Protein AF-A0A0C3HLM2-F1 (afdb_monomer_lite)

Foldseek 3Di:
DVVVVLVVLLVLLLVLLVVLQVVLLVLVVQQLCCLVVVDWDDDPQKIKHQVLLDEDDDAWDDDDDAFDALQFAQPDPLLVVVCVVVVNDDSCRRLLLVLQLFLLCCQLPVCPVSVLSSLLSSLLLCLQFVQPPDPPVVVVNVVSLVVQLPDDPVDPVVNSLSVSLSSSSVSLSVSLSSSNVSVVVCVVDDFAFMEMAGPDQLSQLSNLCSNVVVSSLCSQAPVDQLLSLLLRVLCLLVLLLQVAQCRLRVPHNRHLCHLLVSNNYLLFSVLLLQLSLQLLVQCLPPPLNGSSSSSSLSVNLSCLLRSRSQLQVLLNTDQAFQQLFKDWDHDPDRRHNLSNHSNVPIDMDTGDVLLVVLVVLLVVLVVVVPPLQVLVSPQALVQLSCRNNVNHDDHHGSSSRSSSSSSLSNDSVRPVSSSSSSSSVSSCSNSNSNVSSSVSNNCCNVVSRHRPHYPPVPDDPVSD

Organism: Oidiodendron maius (strain Zn) (NCBI:txid913774)

Radius of gyration: 20.97 Å; chains: 1; bounding box: 59×52×57 Å

Structure (mmCIF, N/CA/C/O backbone):
data_AF-A0A0C3HLM2-F1
#
_entry.id   AF-A0A0C3HLM2-F1
#
loop_
_atom_site.group_PDB
_atom_site.id
_atom_site.type_symbol
_atom_site.label_atom_id
_atom_site.label_alt_id
_atom_site.label_comp_id
_atom_site.label_asym_id
_atom_site.label_entity_id
_atom_site.label_seq_id
_atom_site.pdbx_PDB_ins_code
_atom_site.Cartn_x
_atom_site.Cartn_y
_atom_site.Cartn_z
_atom_site.occupancy
_atom_site.B_iso_or_equiv
_atom_site.auth_seq_id
_atom_site.auth_comp_id
_atom_site.auth_asym_id
_atom_site.auth_atom_id
_atom_site.pdbx_PDB_model_num
ATOM 1 N N . SER A 1 1 ? -3.678 20.960 -27.956 1.00 57.47 1 SER A N 1
ATOM 2 C CA . SER A 1 1 ? -4.746 20.037 -28.398 1.00 57.47 1 SER A CA 1
ATOM 3 C C . SER A 1 1 ? -4.802 18.850 -27.444 1.00 57.47 1 SER A C 1
ATOM 5 O O . SER A 1 1 ? -3.783 18.529 -26.841 1.00 57.47 1 SER A O 1
ATOM 7 N N . ILE A 1 2 ? -5.960 18.194 -27.308 1.00 62.06 2 ILE A N 1
ATOM 8 C CA . ILE A 1 2 ? -6.150 17.013 -26.439 1.00 62.06 2 ILE A CA 1
ATOM 9 C C . ILE A 1 2 ? -5.166 15.881 -26.802 1.00 62.06 2 ILE A C 1
ATOM 11 O O . ILE A 1 2 ? -4.600 15.247 -25.917 1.00 62.06 2 ILE A O 1
ATOM 15 N N . GLY A 1 3 ? -4.858 15.702 -28.094 1.00 59.94 3 GLY A N 1
ATOM 16 C CA . GLY A 1 3 ? -3.881 14.708 -28.557 1.00 59.94 3 GLY A CA 1
ATOM 17 C C . GLY A 1 3 ? -2.444 14.930 -28.059 1.00 59.94 3 GLY A C 1
ATOM 18 O O . GLY A 1 3 ? -1.763 13.964 -27.735 1.00 59.94 3 GLY A O 1
ATOM 19 N N . LEU A 1 4 ? -1.981 16.182 -27.933 1.00 60.38 4 LEU A N 1
ATOM 20 C CA . LEU A 1 4 ? -0.640 16.470 -27.397 1.00 60.38 4 LEU A CA 1
ATOM 21 C C . LEU A 1 4 ? -0.536 16.137 -25.901 1.00 60.38 4 LEU A C 1
ATOM 23 O O . LEU A 1 4 ? 0.472 15.584 -25.472 1.00 60.38 4 LEU A O 1
ATOM 27 N N . LEU A 1 5 ? -1.587 16.425 -25.124 1.00 72.56 5 LEU A N 1
ATOM 28 C CA . LEU A 1 5 ? -1.652 16.077 -23.699 1.00 72.56 5 LEU A CA 1
ATOM 29 C C . LEU A 1 5 ? -1.677 14.559 -23.496 1.00 72.56 5 LEU A C 1
ATOM 31 O O . LEU A 1 5 ? -0.926 14.036 -22.677 1.00 72.56 5 LEU A O 1
ATOM 35 N N . ARG A 1 6 ? -2.490 13.852 -24.287 1.00 80.25 6 ARG A N 1
ATOM 36 C CA . ARG A 1 6 ? -2.552 12.387 -24.300 1.00 80.25 6 ARG A CA 1
ATOM 37 C C . ARG A 1 6 ? -1.179 11.767 -24.588 1.00 80.25 6 ARG A C 1
ATOM 39 O O . ARG A 1 6 ? -0.690 10.964 -23.798 1.00 80.25 6 ARG A O 1
ATOM 46 N N . ASN A 1 7 ? -0.514 12.209 -25.657 1.00 81.44 7 ASN A N 1
ATOM 47 C CA . ASN A 1 7 ? 0.819 11.719 -26.019 1.00 81.44 7 ASN A CA 1
ATOM 48 C C . ASN A 1 7 ? 1.858 11.987 -24.919 1.00 81.44 7 ASN A C 1
ATOM 50 O O . ASN A 1 7 ? 2.682 11.121 -24.634 1.00 81.44 7 ASN A O 1
ATOM 54 N N . ALA A 1 8 ? 1.806 13.155 -24.269 1.00 85.00 8 ALA A N 1
ATOM 55 C CA . ALA A 1 8 ? 2.695 13.479 -23.155 1.00 85.00 8 ALA A CA 1
ATOM 56 C C . ALA A 1 8 ? 2.466 12.569 -21.933 1.00 85.00 8 ALA A C 1
ATOM 58 O O . ALA A 1 8 ? 3.433 12.147 -21.299 1.00 85.00 8 ALA A O 1
ATOM 59 N N . ARG A 1 9 ? 1.209 12.216 -21.623 1.00 88.06 9 ARG A N 1
ATOM 60 C CA . ARG A 1 9 ? 0.870 11.279 -20.534 1.00 88.06 9 ARG A CA 1
ATOM 61 C C . ARG A 1 9 ? 1.368 9.863 -20.808 1.00 88.06 9 ARG A C 1
ATOM 63 O O . ARG A 1 9 ? 1.953 9.253 -19.912 1.00 88.06 9 ARG A O 1
ATOM 70 N N . VAL A 1 10 ? 1.184 9.356 -22.031 1.00 91.44 10 VAL A N 1
ATOM 71 C CA . VAL A 1 10 ? 1.739 8.051 -22.438 1.00 91.44 10 VAL A CA 1
ATOM 72 C C . VAL A 1 10 ? 3.258 8.076 -22.327 1.00 91.44 10 VAL A C 1
ATOM 74 O O . VAL A 1 10 ? 3.833 7.219 -21.661 1.00 91.44 10 VAL A O 1
ATOM 77 N N . LEU A 1 11 ? 3.906 9.089 -22.911 1.00 90.62 11 LEU A N 1
ATOM 78 C CA . LEU A 1 11 ? 5.360 9.214 -22.890 1.00 90.62 11 LEU A CA 1
ATOM 79 C C . LEU A 1 11 ? 5.903 9.260 -21.458 1.00 90.62 11 LEU A C 1
ATOM 81 O O . LEU A 1 11 ? 6.828 8.520 -21.146 1.00 90.62 11 LEU A O 1
ATOM 85 N N . SER A 1 12 ? 5.310 10.066 -20.573 1.00 90.44 12 SER A N 1
ATOM 86 C CA . SER A 1 12 ? 5.736 10.170 -19.169 1.00 90.44 12 SER A CA 1
ATOM 87 C C . SER A 1 12 ? 5.719 8.816 -18.451 1.00 90.44 12 SER A C 1
ATOM 89 O O . SER A 1 12 ? 6.675 8.486 -17.749 1.00 90.44 12 SER A O 1
ATOM 91 N N . ASN A 1 13 ? 4.678 8.010 -18.680 1.00 91.81 13 ASN A N 1
ATOM 92 C CA . ASN A 1 13 ? 4.523 6.683 -18.082 1.00 91.81 13 ASN A CA 1
ATOM 93 C C . ASN A 1 13 ? 5.458 5.627 -18.678 1.00 91.81 13 ASN A C 1
ATOM 95 O O . ASN A 1 13 ? 6.035 4.815 -17.949 1.00 91.81 13 ASN A O 1
ATOM 99 N N . VAL A 1 14 ? 5.651 5.656 -19.998 1.00 90.94 14 VAL A N 1
ATOM 100 C CA . VAL A 1 14 ? 6.643 4.807 -20.668 1.00 90.94 14 VAL A CA 1
ATOM 101 C C . VAL A 1 14 ? 8.043 5.135 -20.151 1.00 90.94 14 VAL A C 1
ATOM 103 O O . VAL A 1 14 ? 8.801 4.218 -19.846 1.00 90.94 14 VAL A O 1
ATOM 106 N N . MET A 1 15 ? 8.366 6.417 -19.960 1.00 92.19 15 MET A N 1
ATOM 107 C CA . MET A 1 15 ? 9.648 6.835 -19.390 1.00 92.19 15 MET A CA 1
ATOM 108 C C . MET A 1 15 ? 9.835 6.334 -17.956 1.00 92.19 15 MET A C 1
ATOM 110 O O . MET A 1 15 ? 10.892 5.777 -17.680 1.00 92.19 15 MET A O 1
ATOM 114 N N . CYS A 1 16 ? 8.819 6.405 -17.082 1.00 92.81 16 CYS A N 1
ATOM 115 C CA . CYS A 1 16 ? 8.900 5.789 -15.745 1.00 92.81 16 CYS A CA 1
ATOM 116 C C . CYS A 1 16 ? 9.253 4.292 -15.827 1.00 92.81 16 CYS A C 1
ATOM 118 O O . CYS A 1 16 ? 10.080 3.800 -15.065 1.00 92.81 16 CYS A O 1
ATOM 120 N N . SER A 1 17 ? 8.653 3.570 -16.780 1.00 91.00 17 SER A N 1
ATOM 121 C CA . SER A 1 17 ? 8.914 2.138 -16.981 1.00 91.00 17 SER A CA 1
ATOM 122 C C . SER A 1 17 ? 10.342 1.875 -17.478 1.00 91.00 17 SER A C 1
ATOM 124 O O . SER A 1 17 ? 11.005 0.956 -17.008 1.00 91.00 17 SER A O 1
ATOM 126 N N . VAL A 1 18 ? 10.858 2.685 -18.404 1.00 88.75 18 VAL A N 1
ATOM 127 C CA . VAL A 1 18 ? 12.248 2.562 -18.887 1.00 88.75 18 VAL A CA 1
ATOM 128 C C . VAL A 1 18 ? 13.249 2.890 -17.771 1.00 88.75 18 VAL A C 1
ATOM 130 O O . VAL A 1 18 ? 14.231 2.168 -17.578 1.00 88.75 18 VAL A O 1
ATOM 133 N N . GLU A 1 19 ? 12.980 3.948 -17.006 1.00 93.38 19 GLU A N 1
ATOM 134 C CA . GLU A 1 19 ? 13.798 4.404 -15.878 1.00 93.38 19 GLU A CA 1
ATOM 135 C C . GLU A 1 19 ? 13.829 3.381 -14.730 1.00 93.38 19 GLU A C 1
ATOM 137 O O . GLU A 1 19 ? 14.874 3.236 -14.086 1.00 93.38 19 GLU A O 1
ATOM 142 N N . LEU A 1 20 ? 12.736 2.634 -14.503 1.00 93.81 20 LEU A N 1
ATOM 143 C CA . LEU A 1 20 ? 12.649 1.572 -13.489 1.00 93.81 20 LEU A CA 1
ATOM 144 C C . LEU A 1 20 ? 13.799 0.576 -13.621 1.00 93.81 20 LEU A C 1
ATOM 146 O O . LEU A 1 20 ? 14.514 0.335 -12.650 1.00 93.81 20 LEU A O 1
ATOM 150 N N . TYR A 1 21 ? 14.003 0.016 -14.815 1.00 90.69 21 TYR A N 1
ATOM 151 C CA . TYR A 1 21 ? 15.032 -1.001 -15.036 1.00 90.69 21 TYR A CA 1
ATOM 152 C C . TYR A 1 21 ? 16.438 -0.462 -14.748 1.00 90.69 21 TYR A C 1
ATOM 154 O O . TYR A 1 21 ? 17.212 -1.084 -14.018 1.00 90.69 21 TYR A O 1
ATOM 162 N N . GLN A 1 22 ? 16.764 0.714 -15.294 1.00 92.31 22 GLN A N 1
ATOM 163 C CA . GLN A 1 22 ? 18.085 1.330 -15.136 1.00 92.31 22 GLN A CA 1
ATOM 164 C C . GLN A 1 22 ? 18.373 1.665 -13.670 1.00 92.31 22 GLN A C 1
ATOM 166 O O . GLN A 1 22 ? 19.459 1.389 -13.155 1.00 92.31 22 GLN A O 1
ATOM 171 N N . THR A 1 23 ? 17.378 2.223 -12.987 1.00 95.06 23 THR A N 1
ATOM 172 C CA . THR A 1 23 ? 17.467 2.577 -11.572 1.00 95.06 23 THR A CA 1
ATOM 173 C C . THR A 1 23 ? 17.589 1.333 -10.701 1.00 95.06 23 THR A C 1
ATOM 175 O O . THR A 1 23 ? 18.449 1.294 -9.824 1.00 95.06 23 THR A O 1
ATOM 178 N N . ALA A 1 24 ? 16.780 0.301 -10.952 1.00 94.69 24 ALA A N 1
ATOM 179 C CA . ALA A 1 24 ? 16.828 -0.947 -10.199 1.00 94.69 24 ALA A CA 1
ATOM 180 C C . ALA A 1 24 ? 18.190 -1.632 -10.350 1.00 94.69 24 ALA A C 1
ATOM 182 O O . ALA A 1 24 ? 18.791 -2.008 -9.349 1.00 94.69 24 ALA A O 1
ATOM 183 N N . ALA A 1 25 ? 18.732 -1.721 -11.570 1.00 94.00 25 ALA A N 1
ATOM 184 C CA . ALA A 1 25 ? 20.067 -2.273 -11.804 1.00 94.00 25 ALA A CA 1
ATOM 185 C C . ALA A 1 25 ? 21.136 -1.559 -10.963 1.00 94.00 25 ALA A C 1
ATOM 187 O O . ALA A 1 25 ? 21.934 -2.216 -10.290 1.00 94.00 25 ALA A O 1
ATOM 188 N N . LYS A 1 26 ? 21.093 -0.222 -10.946 1.00 95.44 26 LYS A N 1
ATOM 189 C CA . LYS A 1 26 ? 22.014 0.615 -10.174 1.00 95.44 26 LYS A CA 1
ATOM 190 C C . LYS A 1 26 ? 21.834 0.454 -8.662 1.00 95.44 26 LYS A C 1
ATOM 192 O O . LYS A 1 26 ? 22.821 0.301 -7.951 1.00 95.44 26 LYS A O 1
ATOM 197 N N . LEU A 1 27 ? 20.600 0.468 -8.158 1.00 95.69 27 LEU A N 1
ATOM 198 C CA . LEU A 1 27 ? 20.319 0.277 -6.731 1.00 95.69 27 LEU A CA 1
ATOM 199 C C . LEU A 1 27 ? 20.755 -1.104 -6.246 1.00 95.69 27 LEU A C 1
ATOM 201 O O . LEU A 1 27 ? 21.318 -1.215 -5.160 1.00 95.69 27 LEU A O 1
ATOM 205 N N . LEU A 1 28 ? 20.536 -2.144 -7.051 1.00 94.19 28 LEU A N 1
ATOM 206 C CA . LEU A 1 28 ? 20.989 -3.491 -6.727 1.00 94.19 28 LEU A CA 1
ATOM 207 C C . LEU A 1 28 ? 22.521 -3.564 -6.681 1.00 94.19 28 LEU A C 1
ATOM 209 O O . LEU A 1 28 ? 23.062 -4.124 -5.738 1.00 94.19 28 LEU A O 1
ATOM 213 N N . GLU A 1 29 ? 23.231 -2.963 -7.640 1.00 95.06 29 GLU A N 1
ATOM 214 C CA . GLU A 1 29 ? 24.702 -2.880 -7.614 1.00 95.06 29 GLU A CA 1
ATOM 215 C C . GLU A 1 29 ? 25.225 -2.127 -6.378 1.00 95.06 29 GLU A C 1
ATOM 217 O O . GLU A 1 29 ? 26.135 -2.603 -5.689 1.00 95.06 29 GLU A O 1
ATOM 222 N N . MET A 1 30 ? 24.621 -0.979 -6.059 1.00 96.00 30 MET A N 1
ATOM 223 C CA . MET A 1 30 ? 24.936 -0.196 -4.859 1.00 96.00 30 MET A CA 1
ATOM 224 C C . MET A 1 30 ? 24.722 -1.019 -3.586 1.00 96.00 30 MET A C 1
ATOM 226 O O . MET A 1 30 ? 25.616 -1.106 -2.741 1.00 96.00 30 MET A O 1
ATOM 230 N N . ARG A 1 31 ? 23.567 -1.680 -3.473 1.00 94.19 31 ARG A N 1
ATOM 231 C CA . ARG A 1 31 ? 23.217 -2.541 -2.340 1.00 94.19 31 ARG A CA 1
ATOM 232 C C . ARG A 1 31 ? 24.216 -3.680 -2.185 1.00 94.19 31 ARG A C 1
ATOM 234 O O . ARG A 1 31 ? 24.727 -3.892 -1.088 1.00 94.19 31 ARG A O 1
ATOM 241 N N . ASP A 1 32 ? 24.502 -4.400 -3.264 1.00 92.94 32 ASP A N 1
ATOM 242 C CA . ASP A 1 32 ? 25.414 -5.543 -3.244 1.00 92.94 32 ASP A CA 1
ATOM 243 C C . ASP A 1 32 ? 26.827 -5.096 -2.822 1.00 92.94 32 ASP A C 1
ATOM 245 O O . ASP A 1 32 ? 27.475 -5.753 -2.004 1.00 92.94 32 ASP A O 1
ATOM 249 N N . THR A 1 33 ? 27.267 -3.920 -3.285 1.00 94.19 33 THR A N 1
ATOM 250 C CA . THR A 1 33 ? 28.532 -3.290 -2.872 1.00 94.19 33 THR A CA 1
ATOM 251 C C . THR A 1 33 ? 28.533 -2.927 -1.388 1.00 94.19 33 THR A C 1
ATOM 253 O O . THR A 1 33 ? 29.506 -3.220 -0.685 1.00 94.19 33 THR A O 1
ATOM 256 N N . THR A 1 34 ? 27.452 -2.335 -0.874 1.00 94.81 34 THR A N 1
ATOM 257 C CA . THR A 1 34 ? 27.306 -2.045 0.561 1.00 94.81 34 THR A CA 1
ATOM 258 C C . THR A 1 34 ? 27.358 -3.326 1.389 1.00 94.81 34 THR A C 1
ATOM 260 O O . THR A 1 34 ? 28.089 -3.394 2.375 1.00 94.81 34 THR A O 1
ATOM 263 N N . MET A 1 35 ? 26.641 -4.373 0.977 1.00 89.94 35 MET A N 1
ATOM 264 C CA . MET A 1 35 ? 26.618 -5.656 1.684 1.00 89.94 35 MET A CA 1
ATOM 265 C C . MET A 1 35 ? 27.978 -6.367 1.684 1.00 89.94 35 MET A C 1
ATOM 267 O O . MET A 1 35 ? 28.321 -7.022 2.673 1.00 89.94 35 MET A O 1
ATOM 271 N N . ALA A 1 36 ? 28.733 -6.271 0.587 1.00 90.31 36 ALA A N 1
ATOM 272 C CA . ALA A 1 36 ? 30.042 -6.903 0.445 1.00 90.31 36 ALA A CA 1
ATOM 273 C C . ALA A 1 36 ? 31.144 -6.151 1.203 1.00 90.31 36 ALA A C 1
ATOM 275 O O . ALA A 1 36 ? 31.971 -6.775 1.865 1.00 90.31 36 ALA A O 1
ATOM 276 N N . SER A 1 37 ? 31.153 -4.820 1.113 1.00 92.75 37 SER A N 1
ATOM 277 C CA . SER A 1 37 ? 32.190 -3.981 1.724 1.00 92.75 37 SER A CA 1
ATOM 278 C C . SER A 1 37 ? 31.930 -3.652 3.195 1.00 92.75 37 SER A C 1
ATOM 280 O O . SER A 1 37 ? 32.869 -3.330 3.917 1.00 92.75 37 SER A O 1
ATOM 282 N N . GLY A 1 38 ? 30.669 -3.703 3.636 1.00 90.81 38 GLY A N 1
ATOM 283 C CA . GLY A 1 38 ? 30.249 -3.207 4.946 1.00 90.81 38 GLY A CA 1
ATOM 284 C C . GLY A 1 38 ? 30.180 -1.678 5.044 1.00 90.81 38 GLY A C 1
ATOM 285 O O . GLY A 1 38 ? 29.914 -1.160 6.125 1.00 90.81 38 GLY A O 1
ATOM 286 N N . ASN A 1 39 ? 30.407 -0.958 3.941 1.00 94.88 39 ASN A N 1
ATOM 287 C CA . ASN A 1 39 ? 30.391 0.500 3.898 1.00 94.88 39 ASN A CA 1
ATOM 288 C C . ASN A 1 39 ? 29.170 1.004 3.127 1.00 94.88 39 ASN A C 1
ATOM 290 O O . ASN A 1 39 ? 28.838 0.496 2.053 1.00 94.88 39 ASN A O 1
ATOM 294 N N . ASP A 1 40 ? 28.526 2.042 3.652 1.00 95.81 40 ASP A N 1
ATOM 295 C CA . ASP A 1 40 ? 27.433 2.725 2.964 1.00 95.81 40 ASP A CA 1
ATOM 296 C C . ASP A 1 40 ? 27.905 3.247 1.597 1.00 95.81 40 ASP A C 1
ATOM 298 O O . ASP A 1 40 ? 29.004 3.795 1.473 1.00 95.81 40 ASP A O 1
ATOM 302 N N . THR A 1 41 ? 27.074 3.095 0.564 1.00 96.44 41 THR A N 1
ATOM 303 C CA . THR A 1 41 ? 27.364 3.665 -0.760 1.00 96.44 41 THR A CA 1
ATOM 304 C C . THR A 1 41 ? 26.455 4.850 -1.034 1.00 96.44 41 THR A C 1
ATOM 306 O O . THR A 1 41 ? 25.314 4.903 -0.568 1.00 96.44 41 THR A O 1
ATOM 309 N N . ARG A 1 42 ? 26.961 5.824 -1.796 1.00 96.00 42 ARG A N 1
ATOM 310 C CA . ARG A 1 42 ? 26.205 7.009 -2.200 1.00 96.00 42 ARG A CA 1
ATOM 311 C C . ARG A 1 42 ? 26.535 7.395 -3.631 1.00 96.00 42 ARG A C 1
ATOM 313 O O . ARG A 1 42 ? 27.705 7.524 -3.980 1.00 96.00 42 ARG A O 1
ATOM 320 N N . ILE A 1 43 ? 25.504 7.637 -4.435 1.00 94.00 43 ILE A N 1
ATOM 321 C CA . ILE A 1 43 ? 25.642 8.185 -5.785 1.00 94.00 43 ILE A CA 1
ATOM 322 C C . ILE A 1 43 ? 24.576 9.262 -5.980 1.00 94.00 43 ILE A C 1
ATOM 324 O O . ILE A 1 43 ? 23.391 8.960 -6.111 1.00 94.00 43 ILE A O 1
ATOM 328 N N . GLY A 1 44 ? 24.997 10.528 -6.015 1.00 91.50 44 GLY A N 1
ATOM 329 C CA . GLY A 1 44 ? 24.067 11.659 -6.039 1.00 91.50 44 GLY A CA 1
ATOM 330 C C . GLY A 1 44 ? 23.142 11.646 -4.815 1.00 91.50 44 GLY A C 1
ATOM 331 O O . GLY A 1 44 ? 23.610 11.499 -3.684 1.00 91.50 44 GLY A O 1
ATOM 332 N N . GLY A 1 45 ? 21.835 11.770 -5.059 1.00 91.94 45 GLY A N 1
ATOM 333 C CA . GLY A 1 45 ? 20.781 11.685 -4.039 1.00 91.94 45 GLY A CA 1
ATOM 334 C C . GLY A 1 45 ? 20.342 10.262 -3.668 1.00 91.94 45 GLY A C 1
ATOM 335 O O . GLY A 1 45 ? 19.297 10.107 -3.049 1.00 91.94 45 GLY A O 1
ATOM 336 N N . LEU A 1 46 ? 21.082 9.220 -4.070 1.00 96.06 46 LEU A N 1
ATOM 337 C CA . LEU A 1 46 ? 20.803 7.825 -3.709 1.00 96.06 46 LEU A CA 1
ATOM 338 C C . LEU A 1 46 ? 21.835 7.309 -2.715 1.00 96.06 46 LEU A C 1
ATOM 340 O O . LEU A 1 46 ? 23.038 7.487 -2.926 1.00 96.06 46 LEU A O 1
ATOM 344 N N . ARG A 1 47 ? 21.377 6.605 -1.681 1.00 96.69 47 ARG A N 1
ATOM 345 C CA . ARG A 1 47 ? 22.223 5.950 -0.679 1.00 96.69 47 ARG A CA 1
ATOM 346 C C . ARG A 1 47 ? 21.750 4.525 -0.416 1.00 96.69 47 ARG A C 1
ATOM 348 O O . ARG A 1 47 ? 20.554 4.307 -0.262 1.00 96.69 47 ARG A O 1
ATOM 355 N N . THR A 1 48 ? 22.678 3.582 -0.279 1.00 97.38 48 THR A N 1
ATOM 356 C CA . THR A 1 48 ? 22.402 2.278 0.344 1.00 97.38 48 THR A CA 1
ATOM 357 C C . THR A 1 48 ? 23.179 2.149 1.642 1.00 97.38 48 THR A C 1
ATOM 359 O O . THR A 1 48 ? 24.343 2.547 1.716 1.00 97.38 48 THR A O 1
ATOM 362 N N . SER A 1 49 ? 22.529 1.634 2.682 1.00 96.69 49 SER A N 1
ATOM 363 C CA . SER A 1 49 ? 23.097 1.614 4.029 1.00 96.69 49 SER A CA 1
ATOM 364 C C . SER A 1 49 ? 22.742 0.336 4.773 1.00 96.69 49 SER A C 1
ATOM 366 O O . SER A 1 49 ? 21.606 -0.135 4.716 1.00 96.69 49 SER A O 1
ATOM 368 N N . ILE A 1 50 ? 23.722 -0.232 5.472 1.00 93.88 50 ILE A N 1
ATOM 369 C CA . ILE A 1 50 ? 23.497 -1.324 6.437 1.00 93.88 50 ILE A CA 1
ATOM 370 C C . ILE A 1 50 ? 23.415 -0.786 7.866 1.00 93.88 50 ILE A C 1
ATOM 372 O O . ILE A 1 50 ? 22.814 -1.416 8.729 1.00 93.88 50 ILE A O 1
ATOM 376 N N . THR A 1 51 ? 23.985 0.396 8.118 1.00 92.44 51 THR A N 1
ATOM 377 C CA . THR A 1 51 ? 23.963 1.036 9.439 1.00 92.44 51 THR A CA 1
ATOM 378 C C . THR A 1 51 ? 22.577 1.600 9.749 1.00 92.44 51 THR A C 1
ATOM 380 O O . THR A 1 51 ? 22.061 1.405 10.850 1.00 92.44 51 THR A O 1
ATOM 383 N N . ALA A 1 52 ? 21.924 2.197 8.747 1.00 94.44 52 ALA A N 1
ATOM 384 C CA . ALA A 1 52 ? 20.545 2.672 8.833 1.00 94.44 52 ALA A CA 1
ATOM 385 C C . ALA A 1 52 ? 19.509 1.533 8.875 1.00 94.44 52 ALA A C 1
ATOM 387 O O . ALA A 1 52 ? 18.373 1.762 9.272 1.00 94.44 52 ALA A O 1
ATOM 388 N N . ALA A 1 53 ? 19.880 0.298 8.510 1.00 93.38 53 ALA A N 1
ATOM 389 C CA . ALA A 1 53 ? 18.992 -0.869 8.468 1.00 93.38 53 ALA A CA 1
ATOM 390 C C . ALA A 1 53 ? 18.751 -1.495 9.861 1.00 93.38 53 ALA A C 1
ATOM 392 O O . ALA A 1 53 ? 18.789 -2.716 10.026 1.00 93.38 53 ALA A O 1
ATOM 393 N N . THR A 1 54 ? 18.529 -0.657 10.878 1.00 93.69 54 THR A N 1
ATOM 394 C CA . THR A 1 54 ? 18.434 -1.074 12.282 1.00 93.69 54 THR A CA 1
ATOM 395 C C . THR A 1 54 ? 17.118 -0.627 12.902 1.00 93.69 54 THR A C 1
ATOM 397 O O . THR A 1 54 ? 16.806 0.558 12.912 1.00 93.69 54 THR A O 1
ATOM 400 N N . PHE A 1 55 ? 16.392 -1.569 13.505 1.00 96.69 55 PHE A N 1
ATOM 401 C CA . PHE A 1 55 ? 15.192 -1.282 14.289 1.00 96.69 55 PHE A CA 1
ATOM 402 C C . PHE A 1 55 ? 15.434 -1.421 15.794 1.00 96.69 55 PHE A C 1
ATOM 404 O O . PHE A 1 55 ? 16.224 -2.270 16.221 1.00 96.69 55 PHE A O 1
ATOM 411 N N . PRO A 1 56 ? 14.707 -0.655 16.626 1.00 96.25 56 PRO A N 1
ATOM 412 C CA . PRO A 1 56 ? 14.599 -0.949 18.045 1.00 96.25 56 PRO A CA 1
ATOM 413 C C . PRO A 1 56 ? 13.940 -2.315 18.280 1.00 96.25 56 PRO A C 1
ATOM 415 O O . PRO A 1 56 ? 12.873 -2.619 17.738 1.00 96.25 56 PRO A O 1
ATOM 418 N N . LYS A 1 57 ? 14.547 -3.124 19.152 1.00 95.94 57 LYS A N 1
ATOM 419 C CA . LYS A 1 57 ? 13.949 -4.386 19.594 1.00 95.94 57 LYS A CA 1
ATOM 420 C C . LYS A 1 57 ? 12.831 -4.102 20.592 1.00 95.94 57 LYS A C 1
ATOM 422 O O . LYS A 1 57 ? 13.058 -3.436 21.601 1.00 95.94 57 LYS A O 1
ATOM 427 N N . ILE A 1 58 ? 11.647 -4.654 20.348 1.00 95.69 58 ILE A N 1
ATOM 428 C CA . ILE A 1 58 ? 10.495 -4.538 21.249 1.00 95.69 58 ILE A CA 1
ATOM 429 C C . ILE A 1 58 ? 10.009 -5.911 21.707 1.00 95.69 58 ILE A C 1
ATOM 431 O O . ILE A 1 58 ? 10.340 -6.950 21.137 1.00 95.69 58 ILE A O 1
ATOM 435 N N . HIS A 1 59 ? 9.203 -5.920 22.765 1.00 94.12 59 HIS A N 1
ATOM 436 C CA . HIS A 1 59 ? 8.565 -7.140 23.234 1.00 94.12 59 HIS A CA 1
ATOM 437 C C . HIS A 1 59 ? 7.364 -7.509 22.349 1.00 94.12 59 HIS A C 1
ATOM 439 O O . HIS A 1 59 ? 6.478 -6.683 22.129 1.00 94.12 59 HIS A O 1
ATOM 445 N N . ILE A 1 60 ? 7.313 -8.767 21.902 1.00 95.12 60 ILE A N 1
ATOM 446 C CA . ILE A 1 60 ? 6.205 -9.339 21.127 1.00 95.12 60 ILE A CA 1
ATOM 447 C C . ILE A 1 60 ? 5.635 -10.589 21.807 1.00 95.12 60 ILE A C 1
ATOM 449 O O . ILE A 1 60 ? 6.335 -11.303 22.527 1.00 95.12 60 ILE A O 1
ATOM 453 N N . LYS A 1 61 ? 4.355 -10.875 21.555 1.00 93.44 61 LYS A N 1
ATOM 454 C CA . LYS A 1 61 ? 3.647 -12.060 22.050 1.00 93.44 61 LYS A CA 1
ATOM 455 C C . LYS A 1 61 ? 3.813 -13.252 21.103 1.00 93.44 61 LYS A C 1
ATOM 457 O O . LYS A 1 61 ? 3.184 -13.312 20.043 1.00 93.44 61 LYS A O 1
ATOM 462 N N . GLY A 1 62 ? 4.573 -14.253 21.538 1.00 91.25 62 GLY A N 1
ATOM 463 C CA . GLY A 1 62 ? 4.822 -15.470 20.760 1.00 91.25 62 GLY A CA 1
ATOM 464 C C . GLY A 1 62 ? 5.672 -15.221 19.509 1.00 91.25 62 GLY A C 1
ATOM 465 O O . GLY A 1 62 ? 6.228 -14.140 19.329 1.00 91.25 62 GLY A O 1
ATOM 466 N N . ALA A 1 63 ? 5.780 -16.237 18.651 1.00 91.06 63 ALA A N 1
ATOM 467 C CA . ALA A 1 63 ? 6.544 -16.152 17.407 1.00 91.06 63 ALA A CA 1
ATOM 468 C C . ALA A 1 63 ? 5.861 -15.246 16.369 1.00 91.06 63 ALA A C 1
ATOM 470 O O . ALA A 1 63 ? 4.631 -15.140 16.346 1.00 91.06 63 ALA A O 1
ATOM 471 N N . LEU A 1 64 ? 6.651 -14.624 15.492 1.00 91.44 64 LEU A N 1
ATOM 472 C CA . LEU A 1 64 ? 6.111 -13.938 14.318 1.00 91.44 64 LEU A CA 1
ATOM 473 C C . LEU A 1 64 ? 5.492 -14.979 13.368 1.00 91.44 64 LEU A C 1
ATOM 475 O O . LEU A 1 64 ? 6.057 -16.064 13.217 1.00 91.44 64 LEU A O 1
ATOM 479 N N . PRO A 1 65 ? 4.325 -14.701 12.759 1.00 88.50 65 PRO A N 1
ATOM 480 C CA . PRO A 1 65 ? 3.790 -15.588 11.732 1.00 88.50 65 PRO A CA 1
ATOM 481 C C . PRO A 1 65 ? 4.741 -15.624 10.526 1.00 88.50 65 PRO A C 1
ATOM 483 O O . PRO A 1 65 ? 5.346 -14.601 10.228 1.00 88.50 65 PRO A O 1
ATOM 486 N N . PRO A 1 66 ? 4.868 -16.745 9.804 1.00 82.75 66 PRO A N 1
ATOM 487 C CA . PRO A 1 66 ? 5.565 -16.733 8.525 1.00 82.75 66 PRO A CA 1
ATOM 488 C C . PRO A 1 66 ? 4.768 -15.904 7.509 1.00 82.75 66 PRO A C 1
ATOM 490 O O . PRO A 1 66 ? 3.536 -15.998 7.457 1.00 82.75 66 PRO A O 1
ATOM 493 N N . LYS A 1 67 ? 5.465 -15.115 6.688 1.00 82.62 67 LYS A N 1
ATOM 494 C CA . LYS A 1 67 ? 4.878 -14.528 5.478 1.00 82.62 67 LYS A CA 1
ATOM 495 C C . LYS A 1 67 ? 4.635 -15.659 4.483 1.00 82.62 67 LYS A C 1
ATOM 497 O O . LYS A 1 67 ? 5.479 -16.537 4.332 1.00 82.62 67 LYS A O 1
ATOM 502 N N . LEU A 1 68 ? 3.461 -15.672 3.860 1.00 77.44 68 LEU A N 1
ATOM 503 C CA . LEU A 1 68 ? 3.141 -16.665 2.831 1.00 77.44 68 LEU A CA 1
ATOM 504 C C . LEU A 1 68 ? 3.474 -16.102 1.448 1.00 77.44 68 LEU A C 1
ATOM 506 O O . LEU A 1 68 ? 3.695 -14.903 1.303 1.00 77.44 68 LEU A O 1
ATOM 510 N N . SER A 1 69 ? 3.489 -16.945 0.421 1.00 72.69 69 SER A N 1
ATOM 511 C CA . SER A 1 69 ? 3.631 -16.457 -0.953 1.00 72.69 69 SER A CA 1
ATOM 512 C C . SER A 1 69 ? 2.414 -15.673 -1.418 1.00 72.69 69 SER A C 1
ATOM 514 O O . SER A 1 69 ? 1.300 -15.867 -0.927 1.00 72.69 69 SER A O 1
ATOM 516 N N . GLY A 1 70 ? 2.625 -14.834 -2.435 1.00 70.69 70 GLY A N 1
ATOM 517 C CA . GLY A 1 70 ? 1.544 -14.188 -3.182 1.00 70.69 70 GLY A CA 1
ATOM 518 C C . GLY A 1 70 ? 0.552 -15.171 -3.824 1.00 70.69 70 GLY A C 1
ATOM 519 O O . GLY A 1 70 ? -0.518 -14.749 -4.249 1.00 70.69 70 GLY A O 1
ATOM 520 N N . TYR A 1 71 ? 0.871 -16.470 -3.859 1.00 72.44 71 TYR A N 1
ATOM 521 C CA . TYR A 1 71 ? 0.011 -17.553 -4.338 1.00 72.44 71 TYR A CA 1
ATOM 522 C C . TYR A 1 71 ? -0.773 -18.283 -3.239 1.00 72.44 71 TYR A C 1
ATOM 524 O O . TYR A 1 71 ? -1.565 -19.171 -3.555 1.00 72.44 71 TYR A O 1
ATOM 532 N N . ALA A 1 72 ? -0.621 -17.901 -1.969 1.00 75.38 72 ALA A N 1
ATOM 533 C CA . ALA A 1 72 ? -1.440 -18.460 -0.900 1.00 75.38 72 ALA A CA 1
ATOM 534 C C . ALA A 1 72 ? -2.935 -18.212 -1.169 1.00 75.38 72 ALA A C 1
ATOM 536 O O . ALA A 1 72 ? -3.322 -17.118 -1.579 1.00 75.38 72 ALA A O 1
ATOM 537 N N . THR A 1 73 ? -3.763 -19.233 -0.950 1.00 78.88 73 THR A N 1
ATOM 538 C CA . THR A 1 73 ? -5.206 -19.219 -1.227 1.00 78.88 73 THR A CA 1
ATOM 539 C C . THR A 1 73 ? -6.018 -19.271 0.067 1.00 78.88 73 THR A C 1
ATOM 541 O O . THR A 1 73 ? -5.518 -19.650 1.128 1.00 78.88 73 THR A O 1
ATOM 544 N N . CYS A 1 74 ? -7.287 -18.855 0.003 1.00 85.81 74 CYS A N 1
ATOM 545 C CA . CYS A 1 74 ? -8.209 -18.956 1.130 1.00 85.81 74 CYS A CA 1
ATOM 546 C C . CYS A 1 74 ? -8.942 -20.310 1.086 1.00 85.81 74 CYS A C 1
ATOM 548 O O . CYS A 1 74 ? -9.739 -20.531 0.173 1.00 85.81 74 CYS A O 1
ATOM 550 N N . PRO A 1 75 ? -8.752 -21.210 2.068 1.00 87.56 75 PRO A N 1
ATOM 551 C CA . PRO A 1 75 ? -9.308 -22.562 2.016 1.00 87.56 75 PRO A CA 1
ATOM 552 C C . PRO A 1 75 ? -10.748 -22.621 2.560 1.00 87.56 75 PRO A C 1
ATOM 554 O O . PRO A 1 75 ? -11.084 -23.508 3.344 1.00 87.56 75 PRO A O 1
ATOM 557 N N . THR A 1 76 ? -11.604 -21.652 2.221 1.00 91.06 76 THR A N 1
ATOM 558 C CA . THR A 1 76 ? -12.980 -21.583 2.746 1.00 91.06 76 THR A CA 1
ATOM 559 C C . THR A 1 76 ? -14.029 -21.808 1.666 1.00 91.06 76 THR A C 1
ATOM 561 O O . THR A 1 76 ? -13.854 -21.417 0.514 1.00 91.06 76 THR A O 1
ATOM 564 N N . ALA A 1 77 ? -15.160 -22.408 2.054 1.00 93.25 77 ALA A N 1
ATOM 565 C CA . ALA A 1 77 ? -16.313 -22.573 1.169 1.00 93.25 77 ALA A CA 1
ATOM 566 C C . ALA A 1 77 ? -16.820 -21.221 0.644 1.00 93.25 77 ALA A C 1
ATOM 568 O O . ALA A 1 77 ? -17.025 -21.082 -0.549 1.00 93.25 77 ALA A O 1
ATOM 569 N N . ALA A 1 78 ? -16.884 -20.196 1.503 1.00 92.50 78 ALA A N 1
ATOM 570 C CA . ALA A 1 78 ? -17.309 -18.854 1.105 1.00 92.50 78 ALA A CA 1
ATOM 571 C C . A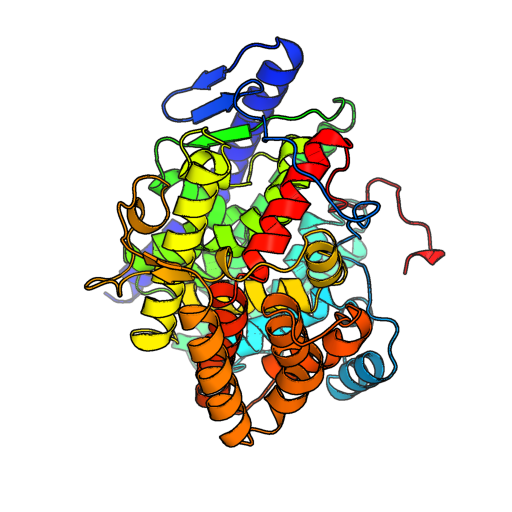LA A 1 78 ? -16.437 -18.250 -0.011 1.00 92.50 78 ALA A C 1
ATOM 573 O O . ALA A 1 78 ? -16.956 -17.587 -0.905 1.00 92.50 78 ALA A O 1
ATOM 574 N N . TYR A 1 79 ? -15.120 -18.486 0.015 1.00 92.00 79 TYR A N 1
ATOM 575 C CA . TYR A 1 79 ? -14.243 -18.054 -1.072 1.00 92.00 79 TYR A CA 1
ATOM 576 C C . TYR A 1 79 ? -14.460 -18.875 -2.352 1.00 92.00 79 TYR A C 1
ATOM 578 O O . TYR A 1 79 ? -14.504 -18.307 -3.440 1.00 92.00 79 TYR A O 1
ATOM 586 N N . ASN A 1 80 ? -14.655 -20.192 -2.240 1.00 91.94 80 ASN A N 1
ATOM 587 C CA . ASN A 1 80 ? -14.978 -21.028 -3.399 1.00 91.94 80 ASN A CA 1
ATOM 588 C C . ASN A 1 80 ? -16.305 -20.624 -4.055 1.00 91.94 80 ASN A C 1
ATOM 590 O O . ASN A 1 80 ? -16.340 -20.464 -5.272 1.00 91.94 80 ASN A O 1
ATOM 594 N N . ASP A 1 81 ? -17.345 -20.374 -3.259 1.00 93.75 81 ASP A N 1
ATOM 595 C CA . ASP A 1 81 ? -18.646 -19.893 -3.732 1.00 93.75 81 ASP A CA 1
ATOM 596 C C . ASP A 1 81 ? -18.503 -18.540 -4.445 1.00 93.75 81 ASP A C 1
ATOM 598 O O . ASP A 1 81 ? -19.119 -18.302 -5.486 1.00 93.75 81 ASP A O 1
ATOM 602 N N . LEU A 1 82 ? -17.645 -17.659 -3.916 1.00 90.75 82 LEU A N 1
ATOM 603 C CA . LEU A 1 82 ? -17.319 -16.381 -4.540 1.00 90.75 82 LEU A CA 1
ATOM 604 C C . LEU A 1 82 ? -16.629 -16.567 -5.899 1.00 90.75 82 LEU A C 1
ATOM 606 O O . LEU A 1 82 ? -17.013 -15.925 -6.878 1.00 90.75 82 LEU A O 1
ATOM 610 N N . CYS A 1 83 ? -15.631 -17.452 -5.978 1.00 90.06 83 CYS A N 1
ATOM 611 C CA . CYS A 1 83 ? -14.977 -17.790 -7.240 1.00 90.06 83 CYS A CA 1
ATOM 612 C C . CYS A 1 83 ? -15.975 -18.339 -8.260 1.00 90.06 83 CYS A C 1
ATOM 614 O O . CYS A 1 83 ? -15.958 -17.909 -9.412 1.00 90.06 83 CYS A O 1
ATOM 616 N N . ASP A 1 84 ? -16.853 -19.249 -7.845 1.00 91.88 84 ASP A N 1
ATOM 617 C CA . ASP A 1 84 ? -17.831 -19.874 -8.731 1.00 91.88 84 ASP A CA 1
ATOM 618 C C . ASP A 1 84 ? -18.853 -18.844 -9.237 1.00 91.88 84 ASP A C 1
ATOM 620 O O . ASP A 1 84 ? -19.134 -18.790 -10.437 1.00 91.88 84 ASP A O 1
ATOM 624 N N . ARG A 1 85 ? -19.329 -17.943 -8.364 1.00 90.94 85 ARG A N 1
ATOM 625 C CA . ARG A 1 85 ? -20.236 -16.840 -8.729 1.00 90.94 85 ARG A CA 1
ATOM 626 C C . ARG A 1 85 ? -19.628 -15.899 -9.768 1.00 90.94 85 ARG A C 1
ATOM 628 O O . ARG A 1 85 ? -20.313 -15.486 -10.702 1.00 90.94 85 ARG A O 1
ATOM 635 N N . GLU A 1 86 ? -18.355 -15.549 -9.610 1.00 86.62 86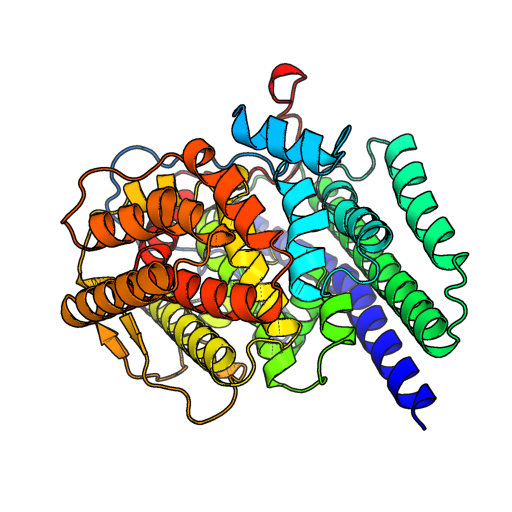 GLU A N 1
ATOM 636 C CA . GLU A 1 86 ? -17.640 -14.663 -10.538 1.00 86.62 86 GLU A CA 1
ATOM 637 C C . GLU A 1 86 ? -17.025 -15.418 -11.732 1.00 86.62 86 GLU A C 1
ATOM 639 O O . GLU A 1 86 ? -16.293 -14.824 -12.524 1.00 86.62 86 GLU A O 1
ATOM 644 N N . CYS A 1 87 ? -17.321 -16.716 -11.889 1.00 86.19 87 CYS A N 1
ATOM 645 C CA . CYS A 1 87 ? -16.778 -17.584 -12.940 1.00 86.19 87 CYS A CA 1
ATOM 646 C C . CYS A 1 87 ? -15.233 -17.636 -12.967 1.00 86.19 87 CYS A C 1
ATOM 648 O O . CYS A 1 87 ? -14.621 -17.837 -14.021 1.00 86.19 87 CYS A O 1
ATOM 650 N N . ALA A 1 88 ? -14.584 -17.454 -11.815 1.00 83.19 88 ALA A N 1
ATOM 651 C CA . ALA A 1 88 ? -13.136 -17.515 -11.682 1.00 83.19 88 ALA A CA 1
ATOM 652 C C . ALA A 1 88 ? -12.636 -18.965 -11.802 1.00 83.19 88 ALA A C 1
ATOM 654 O O . ALA A 1 88 ? -13.054 -19.871 -11.077 1.00 83.19 88 ALA A O 1
ATOM 655 N N . SER A 1 89 ? -11.693 -19.185 -12.719 1.00 78.88 89 SER A N 1
ATOM 656 C CA . SER A 1 89 ? -11.117 -20.501 -13.011 1.00 78.88 89 SER A CA 1
ATOM 657 C C . SER A 1 89 ? -9.592 -20.445 -13.139 1.00 78.88 89 SER A C 1
ATOM 659 O O . SER A 1 89 ? -9.005 -19.387 -13.378 1.00 78.88 89 SER A O 1
ATOM 661 N N . GLY A 1 90 ? -8.931 -21.594 -12.956 1.00 77.19 90 GLY A N 1
ATOM 662 C CA . GLY A 1 90 ? -7.469 -21.689 -13.002 1.00 77.19 90 GLY A CA 1
ATOM 663 C C . GLY A 1 90 ? -6.794 -20.741 -12.004 1.00 77.19 90 GLY A C 1
ATOM 664 O O . GLY A 1 90 ? -7.225 -20.636 -10.858 1.00 77.19 90 GLY A O 1
ATOM 665 N N . GLY A 1 91 ? -5.768 -20.009 -12.454 1.00 74.25 91 GLY A N 1
ATOM 666 C CA . GLY A 1 91 ? -5.020 -19.060 -11.617 1.00 74.25 91 GLY A CA 1
ATOM 667 C C . GLY A 1 91 ? -5.860 -17.920 -11.026 1.00 74.25 91 GLY A C 1
ATOM 668 O O . GLY A 1 91 ? -5.496 -17.382 -9.989 1.00 74.25 91 GLY A O 1
ATOM 669 N N . MET A 1 92 ? -7.022 -17.597 -11.608 1.00 77.44 92 MET A N 1
ATOM 670 C CA . MET A 1 92 ? -7.942 -16.593 -11.052 1.00 77.44 92 MET A CA 1
ATOM 671 C C . MET A 1 92 ? -8.587 -17.030 -9.730 1.00 77.44 92 MET A C 1
ATOM 673 O O . MET A 1 92 ? -9.180 -16.199 -9.055 1.00 77.44 92 MET A O 1
ATOM 677 N N . ARG A 1 93 ? -8.486 -18.313 -9.350 1.00 83.50 93 ARG A N 1
ATOM 678 C CA . ARG A 1 93 ? -8.907 -18.814 -8.029 1.00 83.50 93 ARG A CA 1
ATOM 679 C C . ARG A 1 93 ? -7.858 -18.582 -6.938 1.00 83.50 93 ARG A C 1
ATOM 681 O O . ARG A 1 93 ? -8.047 -19.014 -5.807 1.00 83.50 93 ARG A O 1
ATOM 688 N N . ASN A 1 94 ? -6.730 -17.951 -7.260 1.00 83.38 94 ASN A N 1
ATOM 689 C CA . ASN A 1 94 ? -5.825 -17.440 -6.243 1.00 83.38 94 ASN A CA 1
ATOM 690 C C . ASN A 1 94 ? -6.367 -16.116 -5.683 1.00 83.38 94 ASN A C 1
ATOM 692 O O . ASN A 1 94 ? -6.771 -15.248 -6.453 1.00 83.38 94 ASN A O 1
ATOM 696 N N . THR A 1 95 ? -6.328 -15.925 -4.362 1.00 83.38 95 THR A N 1
ATOM 697 C CA . THR A 1 95 ? -6.909 -14.738 -3.707 1.00 83.38 95 THR A CA 1
ATOM 698 C C . THR A 1 95 ? -6.244 -13.441 -4.149 1.00 83.38 95 THR A C 1
ATOM 700 O O . THR A 1 95 ? -6.947 -12.479 -4.434 1.00 83.38 95 THR A O 1
ATOM 703 N N . SER A 1 96 ? -4.912 -13.422 -4.277 1.00 80.94 96 SER A N 1
ATOM 704 C CA . SER A 1 96 ? -4.168 -12.231 -4.707 1.00 80.94 96 SER A CA 1
ATOM 705 C C . SER A 1 96 ? -4.485 -11.863 -6.155 1.00 80.94 96 SER A C 1
ATOM 707 O O . SER A 1 96 ? -4.775 -10.704 -6.453 1.00 80.94 96 SER A O 1
ATOM 709 N N . ILE A 1 97 ? -4.483 -12.855 -7.055 1.00 80.88 97 ILE A N 1
ATOM 710 C CA . ILE A 1 97 ? -4.854 -12.657 -8.461 1.00 80.88 97 ILE A CA 1
ATOM 711 C C . ILE A 1 97 ? -6.307 -12.197 -8.555 1.00 80.88 97 ILE A C 1
ATOM 713 O O . ILE A 1 97 ? -6.590 -11.241 -9.268 1.00 80.88 97 ILE A O 1
ATOM 717 N N . PHE A 1 98 ? -7.225 -12.833 -7.831 1.00 85.12 98 PHE A N 1
ATOM 718 C CA . PHE A 1 98 ? -8.642 -12.481 -7.831 1.00 85.12 98 PHE A CA 1
ATOM 719 C C . PHE A 1 98 ? -8.871 -11.038 -7.361 1.00 85.12 98 PHE A C 1
ATOM 721 O O . PHE A 1 98 ? -9.565 -10.272 -8.031 1.00 85.12 98 PHE A O 1
ATOM 728 N N . ALA A 1 99 ? -8.257 -10.649 -6.242 1.00 84.44 99 ALA A N 1
ATOM 729 C CA . ALA A 1 99 ? -8.360 -9.311 -5.672 1.00 84.44 99 ALA A CA 1
ATOM 730 C C . ALA A 1 99 ? -7.823 -8.235 -6.630 1.00 84.44 99 ALA A C 1
ATOM 732 O O . ALA A 1 99 ? -8.511 -7.248 -6.883 1.00 84.44 99 ALA A O 1
ATOM 733 N N . MET A 1 100 ? -6.647 -8.453 -7.228 1.00 80.31 100 MET A N 1
ATOM 734 C CA . MET A 1 100 ? -6.072 -7.539 -8.225 1.00 80.31 100 MET A CA 1
ATOM 735 C C . MET A 1 100 ? -6.905 -7.481 -9.505 1.00 80.31 100 MET A C 1
ATOM 737 O O . MET A 1 100 ? -7.156 -6.414 -10.049 1.00 80.31 100 MET A O 1
ATOM 741 N N . SER A 1 101 ? -7.366 -8.628 -9.989 1.00 76.19 101 SER A N 1
ATOM 742 C CA . SER A 1 101 ? -8.046 -8.691 -11.279 1.00 76.19 101 SER A CA 1
ATOM 743 C C . SER A 1 101 ? -9.470 -8.146 -11.197 1.00 76.19 101 SER A C 1
ATOM 745 O O . SER A 1 101 ? -9.942 -7.537 -12.141 1.00 76.19 101 SER A O 1
ATOM 747 N N . LEU A 1 102 ? -10.189 -8.359 -10.094 1.00 78.44 102 LEU A N 1
ATOM 748 C CA . LEU A 1 102 ? -11.604 -7.984 -10.001 1.00 78.44 102 LEU A CA 1
ATOM 749 C C . LEU A 1 102 ? -11.869 -6.894 -8.963 1.00 78.44 102 LEU A C 1
ATOM 751 O O . LEU A 1 102 ? -12.649 -5.983 -9.232 1.00 78.44 102 LEU A O 1
ATOM 755 N N . GLY A 1 103 ? -11.250 -6.977 -7.785 1.00 75.50 103 GLY A N 1
ATOM 756 C CA . GLY A 1 103 ? -11.444 -6.004 -6.708 1.00 75.50 103 GLY A CA 1
ATOM 757 C C . GLY A 1 103 ? -10.842 -4.645 -7.053 1.00 75.50 103 GLY A C 1
ATOM 758 O O . GLY A 1 103 ? -11.544 -3.635 -7.020 1.00 75.50 103 GLY A O 1
ATOM 759 N N . TYR A 1 104 ? -9.567 -4.636 -7.440 1.00 77.44 104 TYR A N 1
ATOM 760 C CA . TYR A 1 104 ? -8.861 -3.431 -7.869 1.00 77.44 104 TYR A CA 1
ATOM 761 C C . TYR A 1 104 ? -9.484 -2.856 -9.142 1.00 77.44 104 TYR A C 1
ATOM 763 O O . TYR A 1 104 ? -9.790 -1.669 -9.183 1.00 77.44 104 TYR A O 1
ATOM 771 N N . ASP A 1 105 ? -9.781 -3.700 -10.134 1.00 77.06 105 ASP A N 1
ATOM 772 C CA . ASP A 1 105 ? -10.415 -3.256 -11.374 1.00 77.06 105 ASP A CA 1
ATOM 773 C C . ASP A 1 105 ? -11.774 -2.579 -11.123 1.00 77.06 105 ASP A C 1
ATOM 775 O O . ASP A 1 105 ? -11.963 -1.395 -11.403 1.00 77.06 105 ASP A O 1
ATOM 779 N N . ARG A 1 106 ? -12.724 -3.271 -10.485 1.00 79.00 106 ARG A N 1
ATOM 780 C CA . ARG A 1 106 ? -14.048 -2.689 -10.191 1.00 79.00 106 ARG A CA 1
ATOM 781 C C . ARG A 1 106 ? -13.970 -1.508 -9.232 1.00 79.00 106 ARG A C 1
ATOM 783 O O . ARG A 1 106 ? -14.924 -0.731 -9.131 1.00 79.00 106 ARG A O 1
ATOM 790 N N . GLY A 1 107 ? -12.882 -1.418 -8.483 1.00 78.88 107 GLY A N 1
ATOM 791 C CA . GLY A 1 107 ? -12.637 -0.413 -7.475 1.00 78.88 107 GLY A CA 1
ATOM 792 C C . GLY A 1 107 ? -12.073 0.893 -8.000 1.00 78.88 107 GLY A C 1
ATOM 793 O O . GLY A 1 107 ? -12.589 1.952 -7.653 1.00 78.88 107 GLY A O 1
ATOM 794 N N . VAL A 1 108 ? -11.046 0.809 -8.835 1.00 77.00 108 VAL A N 1
ATOM 795 C CA . VAL A 1 108 ? -10.330 1.955 -9.405 1.00 77.00 108 VAL A CA 1
ATOM 796 C C . VAL A 1 108 ? -10.985 2.408 -10.711 1.00 77.00 108 VAL A C 1
ATOM 798 O O . VAL A 1 108 ? -11.025 3.601 -10.993 1.00 77.00 108 VAL A O 1
ATOM 801 N N . TYR A 1 109 ? -11.574 1.481 -11.473 1.00 73.81 109 TYR A N 1
ATOM 802 C CA . TYR A 1 109 ? -12.055 1.731 -12.836 1.00 73.81 109 TYR A CA 1
ATOM 803 C C . TYR A 1 109 ? -13.574 1.733 -13.015 1.00 73.81 109 TYR A C 1
ATOM 805 O O . TYR A 1 109 ? -14.077 1.959 -14.116 1.00 73.81 109 TYR A O 1
ATOM 813 N N . GLY A 1 110 ? -14.337 1.425 -11.966 1.00 70.94 110 GLY A N 1
ATOM 814 C CA . GLY A 1 110 ? -15.802 1.395 -12.043 1.00 70.94 110 GLY A CA 1
ATOM 815 C C . GLY A 1 110 ? -16.382 0.250 -12.885 1.00 70.94 110 GLY A C 1
ATOM 816 O O . GLY A 1 110 ? -17.585 0.231 -13.136 1.00 70.94 110 GLY A O 1
ATOM 817 N N . GLY A 1 111 ? -15.561 -0.721 -13.301 1.00 64.88 111 GLY A N 1
ATOM 818 C CA . GLY A 1 111 ? -15.998 -1.976 -13.922 1.00 64.88 111 GLY A CA 1
ATOM 819 C C . GLY A 1 111 ? -16.474 -1.890 -15.381 1.00 64.88 111 GLY A C 1
ATOM 820 O O . GLY A 1 111 ? -17.063 -2.850 -15.878 1.00 64.88 111 GLY A O 1
ATOM 821 N N . SER A 1 112 ? -16.237 -0.778 -16.082 1.00 55.22 112 SER A N 1
ATOM 822 C CA . SER A 1 112 ? -16.743 -0.532 -17.446 1.00 55.22 112 SER A CA 1
ATOM 823 C C . SER A 1 112 ? -16.103 -1.416 -18.530 1.00 55.22 112 SER A C 1
ATOM 825 O O . SER A 1 112 ? -16.725 -1.653 -19.564 1.00 55.22 112 SER A O 1
ATOM 827 N N . ILE A 1 113 ? -14.895 -1.950 -18.289 1.00 57.69 113 ILE A N 1
ATOM 828 C CA . ILE A 1 113 ? -14.144 -2.844 -19.201 1.00 57.69 113 ILE A CA 1
ATOM 829 C C . ILE A 1 113 ? -13.588 -4.067 -18.435 1.00 57.69 113 ILE A C 1
ATOM 831 O O . ILE A 1 113 ? -12.605 -4.702 -18.825 1.00 57.69 113 ILE A O 1
ATOM 835 N N . ALA A 1 114 ? -14.255 -4.414 -17.328 1.00 52.91 114 ALA A N 1
ATOM 836 C CA . ALA A 1 114 ? -13.703 -5.218 -16.240 1.00 52.91 114 ALA A CA 1
ATOM 837 C C . ALA A 1 114 ? -13.066 -6.544 -16.663 1.00 52.91 114 ALA A C 1
ATOM 839 O O . ALA A 1 114 ? -12.048 -6.943 -16.121 1.00 52.91 114 ALA A O 1
ATOM 840 N N . GLY A 1 115 ? -13.614 -7.234 -17.665 1.00 60.88 115 GLY A N 1
ATOM 841 C CA . GLY A 1 115 ? -13.049 -8.513 -18.103 1.00 60.88 115 GLY A CA 1
ATOM 842 C C . GLY A 1 115 ? -11.673 -8.398 -18.770 1.00 60.88 115 GLY A C 1
ATOM 843 O O . GLY A 1 115 ? -10.856 -9.308 -18.652 1.00 60.88 115 GLY A O 1
ATOM 844 N N . LEU A 1 116 ? -11.400 -7.298 -19.478 1.00 66.56 116 LEU A N 1
ATOM 845 C CA . LEU A 1 116 ? -10.162 -7.138 -20.247 1.00 66.56 116 LEU A CA 1
ATOM 846 C C . LEU A 1 116 ? -9.026 -6.592 -19.378 1.00 66.56 116 LEU A C 1
ATOM 848 O O . LEU A 1 116 ? -7.886 -7.035 -19.506 1.00 66.56 116 LEU A O 1
ATOM 852 N N . TRP A 1 117 ? -9.338 -5.651 -18.486 1.00 74.12 117 TRP A N 1
ATOM 853 C CA . TRP A 1 117 ? -8.372 -5.053 -17.562 1.00 74.12 117 TRP A CA 1
ATOM 854 C C . TRP A 1 117 ? -7.983 -6.024 -16.456 1.00 74.12 117 TRP A C 1
ATOM 856 O O . TRP A 1 117 ? -6.787 -6.208 -16.252 1.00 74.12 117 TRP A O 1
ATOM 866 N N . ALA A 1 118 ? -8.949 -6.763 -15.902 1.00 71.94 118 ALA A N 1
ATOM 867 C CA . ALA A 1 118 ? -8.715 -7.851 -14.955 1.00 71.94 118 ALA A CA 1
ATOM 868 C C . ALA A 1 118 ? -7.600 -8.803 -15.397 1.00 71.94 118 ALA A C 1
ATOM 870 O O . ALA A 1 118 ? -6.656 -9.081 -14.659 1.00 71.94 118 ALA A O 1
ATOM 871 N N . LEU A 1 119 ? -7.690 -9.289 -16.636 1.00 70.38 119 LEU A N 1
ATOM 872 C CA . LEU A 1 119 ? -6.723 -10.239 -17.173 1.00 70.38 119 LEU A CA 1
ATOM 873 C C . LEU A 1 119 ? -5.354 -9.594 -17.416 1.00 70.38 119 LEU A C 1
ATOM 875 O O . LEU A 1 119 ? -4.337 -10.254 -17.216 1.00 70.38 119 LEU A O 1
ATOM 879 N N . MET A 1 120 ? -5.302 -8.325 -17.827 1.00 77.94 120 MET A N 1
ATOM 880 C CA . MET A 1 120 ? -4.029 -7.612 -17.967 1.00 77.94 120 MET A CA 1
ATOM 881 C C . MET A 1 120 ? -3.397 -7.312 -16.605 1.00 77.94 120 MET A C 1
ATOM 883 O O . MET A 1 120 ? -2.192 -7.469 -16.476 1.00 77.94 120 MET A O 1
ATOM 887 N N . ASP A 1 121 ? -4.175 -6.960 -15.582 1.00 77.50 121 ASP A N 1
ATOM 888 C CA . ASP A 1 121 ? -3.657 -6.682 -14.235 1.00 77.50 121 ASP A CA 1
ATOM 889 C C . ASP A 1 121 ? -3.177 -7.950 -13.530 1.00 77.50 121 ASP A C 1
ATOM 891 O O . ASP A 1 121 ? -2.187 -7.915 -12.799 1.00 77.50 121 ASP A O 1
ATOM 895 N N . SER A 1 122 ? -3.769 -9.104 -13.852 1.00 72.81 122 SER A N 1
ATOM 896 C CA . SER A 1 122 ? -3.244 -10.403 -13.418 1.00 72.81 122 SER A CA 1
ATOM 897 C C . SER A 1 122 ? -1.817 -10.682 -13.917 1.00 72.81 122 SER A C 1
ATOM 899 O O . SER A 1 122 ? -1.083 -11.430 -13.268 1.00 72.81 122 SER A O 1
ATOM 901 N N . ALA A 1 123 ? -1.388 -10.058 -15.028 1.00 75.31 123 ALA A N 1
ATOM 902 C CA . ALA A 1 123 ? -0.041 -10.224 -15.581 1.00 75.31 123 ALA A CA 1
ATOM 903 C C . ALA A 1 123 ? 1.049 -9.840 -14.576 1.00 75.31 123 ALA A C 1
ATOM 905 O O . ALA A 1 123 ? 2.090 -10.494 -14.548 1.00 75.31 123 ALA A O 1
ATOM 906 N N . PHE A 1 124 ? 0.782 -8.852 -13.711 1.00 76.12 124 PHE A N 1
ATOM 907 C CA . PHE A 1 124 ? 1.670 -8.446 -12.621 1.00 76.12 124 PHE A CA 1
ATOM 908 C C . PHE A 1 124 ? 2.171 -9.643 -11.810 1.00 76.12 124 PHE A C 1
ATOM 910 O O . PHE A 1 124 ? 3.377 -9.845 -11.681 1.00 76.12 124 PHE A O 1
ATOM 917 N N . MET A 1 125 ? 1.244 -10.464 -11.306 1.00 71.50 125 MET A N 1
ATOM 918 C CA . MET A 1 125 ? 1.560 -11.601 -10.438 1.00 71.50 125 MET A CA 1
ATOM 919 C C . MET A 1 125 ? 2.455 -12.615 -11.153 1.00 71.50 125 MET A C 1
ATOM 921 O O . MET A 1 125 ? 3.339 -13.223 -10.549 1.00 71.50 125 MET A O 1
ATOM 925 N N . PHE A 1 126 ? 2.268 -12.776 -12.460 1.00 70.88 126 PHE A N 1
ATOM 926 C CA . PHE A 1 126 ? 3.040 -13.729 -13.240 1.00 70.88 126 PHE A CA 1
ATOM 927 C C . PHE A 1 126 ? 4.420 -13.197 -13.626 1.00 70.88 126 PHE A C 1
ATOM 929 O O . PHE A 1 126 ? 5.417 -13.906 -13.461 1.00 70.88 126 PHE A O 1
ATOM 936 N N . ASP A 1 127 ? 4.502 -11.958 -14.104 1.00 70.81 127 ASP A N 1
ATOM 937 C CA . ASP A 1 127 ? 5.766 -11.337 -14.499 1.00 70.81 127 ASP A CA 1
ATOM 938 C C . ASP A 1 127 ? 6.664 -11.029 -13.291 1.00 70.81 127 ASP A C 1
ATOM 940 O O . ASP A 1 127 ? 7.886 -11.089 -13.425 1.00 70.81 127 ASP A O 1
ATOM 944 N N . TYR A 1 128 ? 6.079 -10.782 -12.113 1.00 67.56 128 TYR A N 1
ATOM 945 C CA . TYR A 1 128 ? 6.815 -10.563 -10.865 1.00 67.56 128 TYR A CA 1
ATOM 946 C C . TYR A 1 128 ? 7.170 -11.858 -10.116 1.00 67.56 128 TYR A C 1
ATOM 948 O O . TYR A 1 128 ? 8.291 -11.978 -9.619 1.00 67.56 128 TYR A O 1
ATOM 956 N N . SER A 1 129 ? 6.254 -12.835 -10.026 1.00 61.19 129 SER A N 1
ATOM 957 C CA . SER A 1 129 ? 6.434 -14.003 -9.139 1.00 61.19 129 SER A CA 1
ATOM 958 C C . SER A 1 129 ? 6.703 -15.341 -9.843 1.00 61.19 129 SER A C 1
ATOM 960 O O . SER A 1 129 ? 7.145 -16.274 -9.174 1.00 61.19 129 SER A O 1
ATOM 962 N N . THR A 1 130 ? 6.461 -15.471 -11.156 1.00 58.75 130 THR A N 1
ATOM 963 C CA . THR A 1 130 ? 6.717 -16.716 -11.937 1.00 58.75 130 THR A CA 1
ATOM 964 C C . THR A 1 130 ? 7.710 -16.536 -13.091 1.00 58.75 130 THR A C 1
ATOM 966 O O . THR A 1 130 ? 7.926 -17.454 -13.889 1.00 58.75 130 THR A O 1
ATOM 969 N N . GLY A 1 131 ? 8.286 -15.338 -13.213 1.00 49.78 131 GLY A N 1
ATOM 970 C CA . GLY A 1 131 ? 9.023 -14.871 -14.382 1.00 49.78 131 GLY A CA 1
ATOM 971 C C . GLY A 1 131 ? 10.082 -15.850 -14.902 1.00 49.78 131 GLY A C 1
ATOM 972 O O . GLY A 1 131 ? 10.997 -16.235 -14.191 1.00 49.78 131 GLY A O 1
ATOM 973 N N . THR A 1 132 ? 9.964 -16.175 -16.195 1.00 53.69 132 THR A N 1
ATOM 974 C CA . THR A 1 132 ? 10.818 -17.027 -17.062 1.00 53.69 132 THR A CA 1
ATOM 975 C C . THR A 1 132 ? 10.563 -18.536 -17.081 1.00 53.69 132 THR A C 1
ATOM 977 O O . THR A 1 132 ? 10.935 -19.171 -18.067 1.00 53.69 132 THR A O 1
ATOM 980 N N . HIS A 1 133 ? 9.852 -19.118 -16.111 1.00 55.94 133 HIS A N 1
ATOM 981 C CA . HIS A 1 133 ? 9.752 -20.585 -16.020 1.00 55.94 133 HIS A CA 1
ATOM 982 C C . HIS A 1 133 ? 8.539 -21.218 -16.732 1.00 55.94 133 HIS A C 1
ATOM 984 O O . HIS A 1 133 ? 8.504 -22.436 -16.895 1.00 55.94 133 HIS A O 1
ATOM 990 N N . ASN A 1 134 ? 7.562 -20.429 -17.208 1.00 63.78 134 ASN A N 1
ATOM 991 C CA . ASN A 1 134 ? 6.381 -20.946 -17.919 1.00 63.78 134 ASN A CA 1
ATOM 992 C C . ASN A 1 134 ? 6.074 -20.166 -19.214 1.00 63.78 134 ASN A C 1
ATOM 994 O O . ASN A 1 134 ? 5.375 -19.149 -19.202 1.00 63.78 134 ASN A O 1
ATOM 998 N N . LEU A 1 135 ? 6.584 -20.667 -20.346 1.00 68.25 135 LEU A N 1
ATOM 999 C CA . LEU A 1 135 ? 6.395 -20.060 -21.673 1.00 68.25 135 LEU A CA 1
ATOM 1000 C C . LEU A 1 135 ? 4.923 -20.030 -22.109 1.00 68.25 135 LEU A C 1
ATOM 1002 O O . LEU A 1 135 ? 4.457 -19.021 -22.627 1.00 68.25 135 LEU A O 1
ATOM 1006 N N . HIS A 1 136 ? 4.166 -21.095 -21.837 1.00 70.81 136 HIS A N 1
ATOM 1007 C CA . HIS A 1 136 ? 2.756 -21.187 -22.224 1.00 70.81 136 HIS A CA 1
ATOM 1008 C C . HIS A 1 136 ? 1.883 -20.144 -21.507 1.00 70.81 136 HIS A C 1
ATOM 1010 O O . HIS A 1 136 ? 0.970 -19.555 -22.091 1.00 70.81 136 HIS A O 1
ATOM 1016 N N . LEU A 1 137 ? 2.163 -19.892 -20.229 1.00 67.81 137 LEU A N 1
ATOM 1017 C CA . LEU A 1 137 ? 1.488 -18.852 -19.459 1.00 67.81 137 LEU A CA 1
ATOM 1018 C C . LEU A 1 137 ? 1.859 -17.451 -19.957 1.00 67.81 137 LEU A C 1
ATOM 1020 O O . LEU A 1 137 ? 0.974 -16.612 -20.117 1.00 67.81 137 LEU A O 1
ATOM 1024 N N . ALA A 1 138 ? 3.135 -17.220 -20.278 1.00 67.94 138 ALA A N 1
ATOM 1025 C CA . ALA A 1 138 ? 3.586 -15.964 -20.875 1.00 67.94 138 ALA A CA 1
ATOM 1026 C C . ALA A 1 138 ? 2.897 -15.685 -22.226 1.00 67.94 138 ALA A C 1
ATOM 1028 O O . ALA A 1 138 ? 2.450 -14.564 -22.468 1.00 67.94 138 ALA A O 1
ATOM 1029 N N . GLU A 1 139 ? 2.732 -16.704 -23.075 1.00 73.88 139 GLU A N 1
ATOM 1030 C CA . GLU A 1 139 ? 1.964 -16.601 -24.323 1.00 73.88 139 GLU A CA 1
ATOM 1031 C C . GLU A 1 139 ? 0.493 -16.260 -24.063 1.00 73.88 139 GLU A C 1
ATOM 1033 O O . GLU A 1 139 ? -0.070 -15.394 -24.734 1.00 73.88 139 GLU A O 1
ATOM 1038 N N . LYS A 1 140 ? -0.148 -16.894 -23.071 1.00 72.69 140 LYS A N 1
ATOM 1039 C CA . LYS A 1 140 ? -1.538 -16.580 -22.695 1.00 72.69 140 LYS A CA 1
ATOM 1040 C C . LYS A 1 140 ? -1.702 -15.133 -22.236 1.00 72.69 140 LYS A C 1
ATOM 1042 O O . LYS A 1 140 ? -2.648 -14.481 -22.674 1.00 72.69 140 LYS A O 1
ATOM 1047 N N . ILE A 1 141 ? -0.787 -14.632 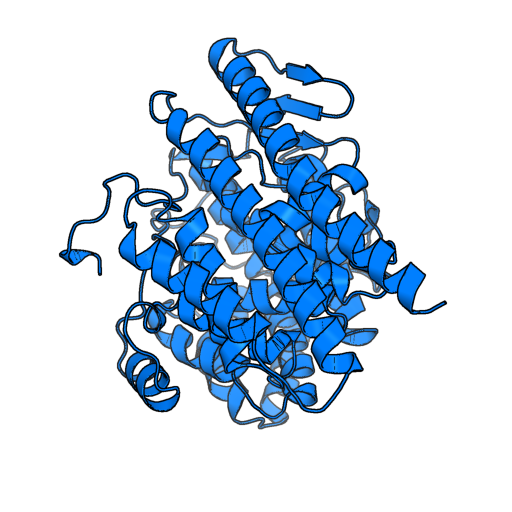-21.409 1.00 73.00 141 ILE A N 1
ATOM 1048 C CA . ILE A 1 141 ? -0.788 -13.236 -20.958 1.00 73.00 141 ILE A CA 1
ATOM 1049 C C . ILE A 1 141 ? -0.609 -12.300 -22.154 1.00 73.00 141 ILE A C 1
ATOM 1051 O O . ILE A 1 141 ? -1.420 -11.399 -22.344 1.00 73.00 141 ILE A O 1
ATOM 1055 N N . SER A 1 142 ? 0.384 -12.551 -23.012 1.00 74.31 142 SER A N 1
ATOM 1056 C CA . SER A 1 142 ? 0.631 -11.739 -24.211 1.00 74.31 142 SER A CA 1
ATOM 1057 C C . SER A 1 142 ? -0.585 -11.698 -25.148 1.00 74.31 142 SER A C 1
ATOM 1059 O O . SER A 1 142 ? -0.998 -10.623 -25.590 1.00 74.31 142 SER A O 1
ATOM 1061 N N . ASN A 1 143 ? -1.240 -12.843 -25.362 1.00 77.56 143 ASN A N 1
ATOM 1062 C CA . ASN A 1 143 ? -2.458 -12.943 -26.165 1.00 77.56 143 ASN A CA 1
ATOM 1063 C C . ASN A 1 143 ? -3.609 -12.087 -25.616 1.00 77.56 143 ASN A C 1
ATOM 1065 O O . ASN A 1 143 ? -4.421 -11.597 -26.403 1.00 77.56 143 ASN A O 1
ATOM 1069 N N . THR A 1 144 ? -3.696 -11.881 -24.297 1.00 76.06 144 THR A N 1
ATOM 1070 C CA . THR A 1 144 ? -4.682 -10.966 -23.704 1.00 76.06 144 THR A CA 1
ATOM 1071 C C . THR A 1 144 ? -4.471 -9.545 -24.219 1.00 76.06 144 THR A C 1
ATOM 1073 O O . THR A 1 144 ? -5.416 -8.963 -24.744 1.00 76.06 144 THR A O 1
ATOM 1076 N N . PHE A 1 145 ? -3.245 -9.012 -24.179 1.00 80.56 145 PHE A N 1
ATOM 1077 C CA . PHE A 1 145 ? -2.946 -7.661 -24.682 1.00 80.56 145 PHE A CA 1
ATOM 1078 C C . PHE A 1 145 ? -3.294 -7.514 -26.170 1.00 80.56 145 PHE A C 1
ATOM 1080 O O . PHE A 1 145 ? -3.876 -6.505 -26.575 1.00 80.56 145 PHE A O 1
ATOM 1087 N N . THR A 1 146 ? -3.016 -8.537 -26.984 1.00 80.50 146 THR A N 1
ATOM 1088 C CA . THR A 1 146 ? -3.394 -8.553 -28.407 1.00 80.50 146 THR A CA 1
ATOM 1089 C C . THR A 1 146 ? -4.909 -8.531 -28.604 1.00 80.50 146 THR A C 1
ATOM 1091 O O . THR A 1 146 ? -5.397 -7.790 -29.459 1.00 80.50 146 THR A O 1
ATOM 1094 N N . LYS A 1 147 ? -5.665 -9.294 -27.804 1.00 79.62 147 LYS A N 1
ATOM 1095 C CA . LYS A 1 147 ? -7.135 -9.300 -27.857 1.00 79.62 147 LYS A CA 1
ATOM 1096 C C . LYS A 1 147 ? -7.725 -7.936 -27.511 1.00 79.62 147 LYS A C 1
ATOM 1098 O O . LYS A 1 147 ? -8.591 -7.470 -28.244 1.00 79.62 147 LYS A O 1
ATOM 1103 N N . VAL A 1 148 ? -7.243 -7.279 -26.450 1.00 78.06 148 VAL A N 1
ATOM 1104 C CA . VAL A 1 148 ? -7.718 -5.929 -26.085 1.00 78.06 148 VAL A CA 1
ATOM 1105 C C . VAL A 1 148 ? -7.379 -4.924 -27.185 1.00 78.06 148 VAL A C 1
ATOM 1107 O O . VAL A 1 148 ? -8.214 -4.100 -27.537 1.00 78.06 148 VAL A O 1
ATOM 1110 N N . ARG A 1 149 ? -6.189 -5.025 -27.793 1.00 81.38 149 ARG A N 1
ATOM 1111 C CA . ARG A 1 149 ? -5.764 -4.126 -28.879 1.00 81.38 149 ARG A CA 1
ATOM 1112 C C . ARG A 1 149 ? -6.660 -4.208 -30.114 1.00 81.38 149 ARG A C 1
ATOM 1114 O O . ARG A 1 149 ? -6.826 -3.207 -30.802 1.00 81.38 149 ARG A O 1
ATOM 1121 N N . GLY A 1 150 ? -7.187 -5.393 -30.410 1.00 79.88 150 GLY A N 1
ATOM 1122 C CA . GLY A 1 150 ? -8.100 -5.622 -31.530 1.00 79.88 150 GLY A CA 1
ATOM 1123 C C . GLY A 1 150 ? -9.571 -5.332 -31.219 1.00 79.88 150 GLY A C 1
ATOM 1124 O O . GLY A 1 150 ? -10.402 -5.492 -32.109 1.00 79.88 150 GLY A O 1
ATOM 1125 N N . HIS A 1 151 ? -9.910 -4.951 -29.984 1.00 82.12 151 HIS A N 1
ATOM 1126 C CA . HIS A 1 151 ? -11.290 -4.703 -29.584 1.00 82.12 151 HIS A CA 1
ATOM 1127 C C . HIS A 1 151 ? -11.763 -3.329 -30.074 1.00 82.12 151 HIS A C 1
ATOM 1129 O O . HIS A 1 151 ? -11.218 -2.302 -29.673 1.00 82.12 151 HIS A O 1
ATOM 1135 N N . ASP A 1 152 ? -12.819 -3.306 -30.887 1.00 83.69 152 ASP A N 1
ATOM 1136 C CA . ASP A 1 152 ? -13.507 -2.075 -31.273 1.00 83.69 152 ASP A CA 1
ATOM 1137 C C . ASP A 1 152 ? -14.743 -1.867 -30.393 1.00 83.69 152 ASP A C 1
ATOM 1139 O O . ASP A 1 152 ? -15.677 -2.668 -30.396 1.00 83.69 152 ASP A O 1
ATOM 1143 N N . THR A 1 153 ? -14.738 -0.789 -29.613 1.00 81.62 153 THR A N 1
ATOM 1144 C CA . THR A 1 153 ? -15.860 -0.419 -28.738 1.00 81.62 153 THR A CA 1
ATOM 1145 C C . THR A 1 153 ? -16.977 0.330 -29.467 1.00 81.62 153 THR A C 1
ATOM 1147 O O . THR A 1 153 ? -17.997 0.644 -28.856 1.00 81.62 153 THR A O 1
ATOM 1150 N N . GLY A 1 154 ? -16.787 0.677 -30.744 1.00 85.75 154 GLY A N 1
ATOM 1151 C CA . GLY A 1 154 ? -17.662 1.596 -31.473 1.00 85.75 154 GLY A CA 1
ATOM 1152 C C . GLY A 1 154 ? -17.532 3.059 -31.026 1.00 85.75 154 GLY A C 1
ATOM 1153 O O . GLY A 1 154 ? -18.215 3.922 -31.575 1.00 85.75 154 GLY A O 1
ATOM 1154 N N . ASN A 1 155 ? -16.653 3.363 -30.062 1.00 84.38 155 ASN A N 1
ATOM 1155 C CA . ASN A 1 155 ? -16.337 4.716 -29.610 1.00 84.38 155 ASN A CA 1
ATOM 1156 C C . ASN A 1 155 ? -14.844 5.030 -29.884 1.00 84.38 155 ASN A C 1
ATOM 1158 O O . ASN A 1 155 ? -13.964 4.433 -29.257 1.00 84.38 155 ASN A O 1
ATOM 1162 N N . PRO A 1 156 ? -14.528 5.986 -30.783 1.00 87.31 156 PRO A N 1
ATOM 1163 C CA . PRO A 1 156 ? -13.144 6.333 -31.120 1.00 87.31 156 PRO A CA 1
ATOM 1164 C C . PRO A 1 156 ? -12.293 6.827 -29.942 1.00 87.31 156 PRO A C 1
ATOM 1166 O O . PRO A 1 156 ? -11.095 6.551 -29.894 1.00 87.31 156 PRO A O 1
ATOM 1169 N N . GLU A 1 157 ? -12.886 7.550 -28.994 1.00 83.12 157 GLU A N 1
ATOM 1170 C CA . GLU A 1 157 ? -12.193 8.106 -27.825 1.00 83.12 157 GLU A CA 1
ATOM 1171 C C . GLU A 1 157 ? -11.851 7.000 -26.827 1.00 83.12 157 GLU A C 1
ATOM 1173 O O . GLU A 1 157 ? -10.726 6.930 -26.330 1.00 83.12 157 GLU A O 1
ATOM 1178 N N . LEU A 1 158 ? -12.792 6.080 -26.605 1.00 81.62 158 LEU A N 1
ATOM 1179 C CA . LEU A 1 158 ? -12.573 4.901 -25.776 1.00 81.62 158 LEU A CA 1
ATOM 1180 C C . LEU A 1 158 ? -11.534 3.963 -26.404 1.00 81.62 158 LEU A C 1
ATOM 1182 O O . LEU A 1 158 ? -10.637 3.493 -25.709 1.00 81.62 158 LEU A O 1
ATOM 1186 N N . ASN A 1 159 ? -11.588 3.747 -27.721 1.00 84.50 159 ASN A N 1
ATOM 1187 C CA . ASN A 1 159 ? -10.575 2.972 -28.445 1.00 84.50 159 ASN A CA 1
ATOM 1188 C C . ASN A 1 159 ? -9.179 3.606 -28.323 1.00 84.50 159 ASN A C 1
ATOM 1190 O O . ASN A 1 159 ? -8.187 2.908 -28.115 1.00 84.50 159 ASN A O 1
ATOM 1194 N N . ALA A 1 160 ? -9.086 4.933 -28.421 1.00 86.44 160 ALA A N 1
ATOM 1195 C CA . ALA A 1 160 ? -7.837 5.664 -28.234 1.00 86.44 160 ALA A CA 1
ATOM 1196 C C . ALA A 1 160 ? -7.272 5.496 -26.813 1.00 86.44 160 ALA A C 1
ATOM 1198 O O . ALA A 1 160 ? -6.083 5.218 -26.654 1.00 86.44 160 ALA A O 1
ATOM 1199 N N . HIS A 1 161 ? -8.122 5.618 -25.795 1.00 85.62 161 HIS A N 1
ATOM 1200 C CA . HIS A 1 161 ? -7.742 5.391 -24.403 1.00 85.62 161 HIS A CA 1
ATOM 1201 C C . HIS A 1 161 ? -7.289 3.940 -24.154 1.00 85.62 16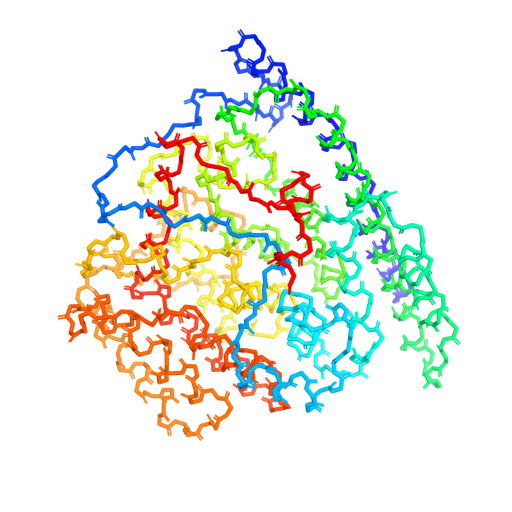1 HIS A C 1
ATOM 1203 O O . HIS A 1 161 ? -6.251 3.709 -23.536 1.00 85.62 161 HIS A O 1
ATOM 1209 N N . LEU A 1 162 ? -7.997 2.952 -24.711 1.00 83.94 162 LEU A N 1
ATOM 1210 C CA . LEU A 1 162 ? -7.613 1.539 -24.627 1.00 83.94 162 LEU A CA 1
ATOM 1211 C C . LEU A 1 162 ? -6.210 1.285 -25.191 1.00 83.94 162 LEU A C 1
ATOM 1213 O O . LEU A 1 162 ? -5.411 0.592 -24.562 1.00 83.94 162 LEU A O 1
ATOM 1217 N N . LEU A 1 163 ? -5.885 1.867 -26.349 1.00 87.31 163 LEU A N 1
ATOM 1218 C CA . LEU A 1 163 ? -4.557 1.737 -26.955 1.00 87.31 163 LEU A CA 1
ATOM 1219 C C . LEU A 1 163 ? -3.446 2.323 -26.073 1.00 87.31 163 LEU A C 1
ATOM 1221 O O . LEU A 1 163 ? -2.362 1.737 -25.980 1.00 87.31 163 LEU A O 1
ATOM 1225 N N . ASP A 1 164 ? -3.713 3.443 -25.406 1.00 89.00 164 ASP A N 1
ATOM 1226 C CA . ASP A 1 164 ? -2.767 4.044 -24.466 1.00 89.00 164 ASP A CA 1
ATOM 1227 C C . ASP A 1 164 ? -2.529 3.139 -23.264 1.00 89.00 164 ASP A C 1
ATOM 1229 O O . ASP A 1 164 ? -1.380 2.844 -22.936 1.00 89.00 164 ASP A O 1
ATOM 1233 N N . MET A 1 165 ? -3.602 2.647 -22.646 1.00 86.00 165 MET A N 1
ATOM 1234 C CA . MET A 1 165 ? -3.519 1.795 -21.461 1.00 86.00 165 MET A CA 1
ATOM 1235 C C . MET A 1 165 ? -2.805 0.477 -21.749 1.00 86.00 165 MET A C 1
ATOM 1237 O O . MET A 1 165 ? -1.963 0.055 -20.957 1.00 86.00 165 MET A O 1
ATOM 1241 N N . ILE A 1 166 ? -3.066 -0.143 -22.904 1.00 87.38 166 ILE A N 1
ATOM 1242 C CA . ILE A 1 166 ? -2.326 -1.327 -23.368 1.00 87.38 166 ILE A CA 1
ATOM 1243 C C . ILE A 1 166 ? -0.833 -1.015 -23.457 1.00 87.38 166 ILE A C 1
ATOM 1245 O O . ILE A 1 166 ? -0.016 -1.799 -22.979 1.00 87.38 166 ILE A O 1
ATOM 1249 N N . THR A 1 167 ? -0.476 0.127 -24.048 1.00 88.75 167 THR A N 1
ATOM 1250 C CA . THR A 1 167 ? 0.923 0.541 -24.215 1.00 88.75 167 THR A CA 1
ATOM 1251 C C . THR A 1 167 ? 1.590 0.763 -22.859 1.00 88.75 167 THR A C 1
ATOM 1253 O O . THR A 1 167 ? 2.654 0.203 -22.599 1.00 88.75 167 THR A O 1
ATOM 1256 N N . VAL A 1 168 ? 0.948 1.525 -21.970 1.00 90.56 168 VAL A N 1
ATOM 1257 C CA . VAL A 1 168 ? 1.464 1.826 -20.628 1.00 90.56 168 VAL A CA 1
ATOM 1258 C C . VAL A 1 168 ? 1.632 0.549 -19.803 1.00 90.56 168 VAL A C 1
ATOM 1260 O O . VAL A 1 168 ? 2.723 0.313 -19.284 1.00 90.56 168 VAL A O 1
ATOM 1263 N N . LYS A 1 169 ? 0.602 -0.305 -19.719 1.00 88.25 169 LYS A N 1
ATOM 1264 C CA . LYS A 1 169 ? 0.665 -1.570 -18.966 1.00 88.25 169 LYS A CA 1
ATOM 1265 C C . LYS A 1 169 ? 1.727 -2.514 -19.539 1.00 88.25 169 LYS A C 1
ATOM 1267 O O . LYS A 1 169 ? 2.522 -3.057 -18.777 1.00 88.25 169 LYS A O 1
ATOM 1272 N N . ALA A 1 170 ? 1.807 -2.665 -20.865 1.00 85.94 170 ALA A N 1
ATOM 1273 C CA . ALA A 1 170 ? 2.801 -3.533 -21.501 1.00 85.94 170 ALA A CA 1
ATOM 1274 C C . ALA A 1 170 ? 4.243 -3.078 -21.217 1.00 85.94 170 ALA A C 1
ATOM 1276 O O . ALA A 1 170 ? 5.092 -3.905 -20.874 1.00 85.94 170 ALA A O 1
ATOM 1277 N N . CYS A 1 171 ? 4.523 -1.773 -21.314 1.00 89.25 171 CYS A N 1
ATOM 1278 C CA . CYS A 1 171 ? 5.830 -1.219 -20.960 1.00 89.25 171 CYS A CA 1
ATOM 1279 C C . CYS A 1 171 ? 6.150 -1.435 -19.477 1.00 89.25 171 CYS A C 1
ATOM 1281 O O . CYS A 1 171 ? 7.251 -1.884 -19.151 1.00 89.25 171 CYS A O 1
ATOM 1283 N N . ASN A 1 172 ? 5.188 -1.169 -18.591 1.00 89.56 172 ASN A N 1
ATOM 1284 C CA . ASN A 1 172 ? 5.385 -1.293 -17.153 1.00 89.56 172 ASN A CA 1
ATOM 1285 C C . ASN A 1 172 ? 5.655 -2.747 -16.733 1.00 89.56 172 ASN A C 1
ATOM 1287 O O . ASN A 1 172 ? 6.627 -2.991 -16.018 1.00 89.56 172 ASN A O 1
ATOM 1291 N N . PHE A 1 173 ? 4.850 -3.712 -17.185 1.00 86.31 173 PHE A N 1
ATOM 1292 C CA . PHE A 1 173 ? 5.052 -5.124 -16.839 1.00 86.31 173 PHE A CA 1
ATOM 1293 C C . PHE A 1 173 ? 6.348 -5.685 -17.423 1.00 86.31 173 PHE A C 1
ATOM 1295 O O . PHE A 1 173 ? 7.061 -6.417 -16.740 1.00 86.31 173 PHE A O 1
ATOM 1302 N N . THR A 1 174 ? 6.723 -5.275 -18.640 1.00 84.88 174 THR A N 1
ATOM 1303 C CA . THR A 1 174 ? 8.015 -5.657 -19.234 1.00 84.88 174 THR A CA 1
ATOM 1304 C C . THR A 1 174 ? 9.187 -5.155 -18.388 1.00 84.88 174 THR A C 1
ATOM 1306 O O . THR A 1 174 ? 10.127 -5.908 -18.124 1.00 84.88 174 THR A O 1
ATOM 1309 N N . ALA A 1 175 ? 9.133 -3.902 -17.930 1.00 89.06 175 ALA A N 1
ATOM 1310 C CA . ALA A 1 175 ? 10.163 -3.338 -17.065 1.00 89.06 175 ALA A CA 1
ATOM 1311 C C . ALA A 1 175 ? 10.234 -4.048 -15.706 1.00 89.06 175 ALA A C 1
ATOM 1313 O O . ALA A 1 175 ? 11.328 -4.372 -15.239 1.00 89.06 175 ALA A O 1
ATOM 1314 N N . LEU A 1 176 ? 9.080 -4.351 -15.104 1.00 87.44 176 LEU A N 1
ATOM 1315 C CA . LEU A 1 176 ? 9.014 -5.086 -13.844 1.00 87.44 176 LEU A CA 1
ATOM 1316 C C . LEU A 1 176 ? 9.586 -6.500 -13.981 1.00 87.44 176 LEU A C 1
ATOM 1318 O O . LEU A 1 176 ? 10.388 -6.920 -13.152 1.00 87.44 176 LEU A O 1
ATOM 1322 N N . LYS A 1 177 ? 9.243 -7.214 -15.056 1.00 84.31 177 LYS A N 1
ATOM 1323 C CA . LYS A 1 177 ? 9.812 -8.529 -15.372 1.00 84.31 177 LYS A CA 1
ATOM 1324 C C . LYS A 1 177 ? 11.333 -8.477 -15.493 1.00 84.31 177 LYS A C 1
ATOM 1326 O O . LYS A 1 177 ? 12.033 -9.356 -14.995 1.00 84.31 177 LYS A O 1
ATOM 1331 N N . ALA A 1 178 ? 11.856 -7.441 -16.146 1.00 86.75 178 ALA A N 1
ATOM 1332 C CA . ALA A 1 178 ? 13.293 -7.242 -16.283 1.00 86.75 178 ALA A CA 1
ATOM 1333 C C . ALA A 1 178 ? 13.963 -6.949 -14.927 1.00 86.75 178 ALA A C 1
ATOM 1335 O O . ALA A 1 178 ? 15.013 -7.522 -14.636 1.00 86.75 178 ALA A O 1
ATOM 1336 N N . LYS A 1 179 ? 13.342 -6.128 -14.065 1.00 89.12 179 LYS A N 1
ATOM 1337 C CA . LYS A 1 179 ? 13.776 -5.930 -12.669 1.00 89.12 179 LYS A CA 1
ATOM 1338 C C . LYS A 1 179 ? 13.774 -7.246 -11.891 1.00 89.12 179 LYS A C 1
ATOM 1340 O O . LYS A 1 179 ? 14.761 -7.557 -11.228 1.00 89.12 179 LYS A O 1
ATOM 1345 N N . ALA A 1 180 ? 12.712 -8.040 -12.013 1.00 84.31 180 ALA A N 1
ATOM 1346 C CA . ALA A 1 180 ? 12.615 -9.323 -11.333 1.00 84.31 180 ALA A CA 1
ATOM 1347 C C . ALA A 1 180 ? 13.765 -10.259 -11.728 1.00 84.31 180 ALA A C 1
ATOM 1349 O O . ALA A 1 180 ? 14.460 -10.772 -10.851 1.00 84.31 180 ALA A O 1
ATOM 1350 N N . ALA A 1 181 ? 14.066 -10.352 -13.026 1.00 83.75 181 ALA A N 1
ATOM 1351 C CA . ALA A 1 181 ? 15.204 -11.119 -13.526 1.00 83.75 181 ALA A CA 1
ATOM 1352 C C . ALA A 1 181 ? 16.559 -10.625 -12.978 1.00 83.75 181 ALA A C 1
ATOM 1354 O O . ALA A 1 181 ? 17.424 -11.446 -12.666 1.00 83.75 181 ALA A O 1
ATOM 1355 N N . LEU A 1 182 ? 16.762 -9.309 -12.823 1.00 87.44 182 LEU A N 1
ATOM 1356 C CA . LEU A 1 182 ? 17.973 -8.767 -12.188 1.00 87.44 182 LEU A CA 1
ATOM 1357 C C . LEU A 1 182 ? 18.103 -9.236 -10.734 1.00 87.44 182 LEU A C 1
ATOM 1359 O O . LEU A 1 182 ? 19.190 -9.609 -10.288 1.00 87.44 182 LEU A O 1
ATOM 1363 N N . GLU A 1 183 ? 17.012 -9.206 -9.980 1.00 85.00 183 GLU A N 1
ATOM 1364 C CA . GLU A 1 183 ? 16.988 -9.654 -8.589 1.00 85.00 183 GLU A CA 1
ATOM 1365 C C . GLU A 1 183 ? 17.224 -11.174 -8.472 1.00 85.00 183 GLU A C 1
ATOM 1367 O O . GLU A 1 183 ? 17.980 -11.602 -7.600 1.00 85.00 183 GLU A O 1
ATOM 1372 N N . ASP A 1 184 ? 16.688 -11.990 -9.385 1.00 79.56 184 ASP A N 1
ATOM 1373 C CA . ASP A 1 184 ? 16.853 -13.455 -9.364 1.00 79.56 184 ASP A CA 1
ATOM 1374 C C . ASP A 1 184 ? 18.273 -13.909 -9.749 1.00 79.56 184 ASP A C 1
ATOM 1376 O O . ASP A 1 184 ? 18.816 -14.872 -9.191 1.00 79.56 184 ASP A O 1
ATOM 1380 N N . GLN A 1 185 ? 18.952 -13.172 -10.634 1.00 82.94 185 GLN A N 1
ATOM 1381 C CA . GLN A 1 185 ? 20.369 -13.412 -10.958 1.00 82.94 185 GLN A CA 1
ATOM 1382 C C . GLN A 1 185 ? 21.286 -13.321 -9.726 1.00 82.94 185 GLN A C 1
ATOM 1384 O O . GLN A 1 185 ? 22.391 -13.865 -9.729 1.00 82.94 185 GLN A O 1
ATOM 1389 N N . ARG A 1 186 ? 20.819 -12.684 -8.648 1.00 78.81 186 ARG A N 1
ATOM 1390 C CA . ARG A 1 186 ? 21.558 -12.473 -7.399 1.00 78.81 186 ARG A CA 1
ATOM 1391 C C . ARG A 1 186 ? 21.291 -13.538 -6.332 1.00 78.81 186 ARG A C 1
ATOM 1393 O O . ARG A 1 186 ? 21.734 -13.361 -5.203 1.00 78.81 186 ARG A O 1
ATOM 1400 N N . HIS A 1 187 ? 20.656 -14.666 -6.670 1.00 67.44 187 HIS A N 1
ATOM 1401 C CA . HIS A 1 187 ? 20.347 -15.778 -5.746 1.00 67.44 187 HIS A CA 1
ATOM 1402 C C . HIS A 1 187 ? 21.541 -16.296 -4.916 1.00 67.44 187 HIS A C 1
ATOM 1404 O O . HIS A 1 187 ? 21.345 -16.891 -3.860 1.00 67.44 187 HIS A O 1
ATOM 1410 N N . ARG A 1 188 ? 22.786 -16.076 -5.366 1.00 64.94 188 ARG A N 1
ATOM 1411 C CA . ARG A 1 188 ? 24.007 -16.466 -4.632 1.00 64.94 188 ARG A CA 1
ATOM 1412 C C . ARG A 1 188 ? 24.421 -15.481 -3.537 1.00 64.94 188 ARG A C 1
ATOM 1414 O O . ARG A 1 188 ? 25.269 -15.822 -2.713 1.00 64.94 188 ARG A O 1
ATOM 1421 N N . LEU A 1 189 ? 23.875 -14.266 -3.527 1.00 64.62 189 LEU A N 1
ATOM 1422 C CA . LEU A 1 189 ? 24.156 -13.285 -2.486 1.00 64.62 189 LEU A CA 1
ATOM 1423 C C . LEU A 1 189 ? 23.373 -13.652 -1.230 1.00 64.62 189 LEU A C 1
ATOM 1425 O O . LEU A 1 189 ? 22.147 -13.753 -1.241 1.00 64.62 189 LEU A O 1
ATOM 1429 N N . ARG A 1 190 ? 24.090 -13.846 -0.119 1.00 69.06 190 ARG A N 1
ATOM 1430 C CA . ARG A 1 190 ? 23.446 -14.087 1.171 1.00 69.06 190 ARG A CA 1
ATOM 1431 C C . ARG A 1 190 ? 22.695 -12.827 1.584 1.00 69.06 190 ARG A C 1
ATOM 1433 O O . ARG A 1 190 ? 23.316 -11.802 1.858 1.00 69.06 190 ARG A O 1
ATOM 1440 N N . SER A 1 191 ? 21.378 -12.955 1.662 1.00 72.75 191 SER A N 1
ATOM 1441 C CA . SER A 1 191 ? 20.471 -11.906 2.110 1.00 72.75 191 SER A CA 1
ATOM 1442 C C . SER A 1 191 ? 20.861 -11.377 3.497 1.00 72.75 191 SER A C 1
ATOM 1444 O O . SER A 1 191 ? 21.210 -12.163 4.388 1.00 72.75 191 SER A O 1
ATOM 1446 N N . LYS A 1 192 ? 20.866 -10.049 3.658 1.00 81.44 192 LYS A N 1
ATOM 1447 C CA . LYS A 1 192 ? 21.218 -9.335 4.894 1.00 81.44 192 LYS A CA 1
ATOM 1448 C C . LYS A 1 192 ? 20.435 -8.019 4.985 1.00 81.44 192 LYS A C 1
ATOM 1450 O O . LYS A 1 192 ? 20.102 -7.467 3.937 1.00 81.44 192 LYS A O 1
ATOM 1455 N N . PRO A 1 193 ? 20.242 -7.471 6.200 1.00 90.62 193 PRO A N 1
ATOM 1456 C CA . PRO A 1 193 ? 19.631 -6.163 6.381 1.00 90.62 193 PRO A CA 1
ATOM 1457 C C . PRO A 1 193 ? 20.343 -5.055 5.603 1.00 90.62 193 PRO A C 1
ATOM 1459 O O . PRO A 1 193 ? 21.537 -4.841 5.804 1.00 90.62 193 PRO A O 1
ATOM 1462 N N . CYS A 1 194 ? 19.625 -4.358 4.724 1.00 93.00 194 CYS A N 1
ATOM 1463 C CA . CYS A 1 194 ? 20.113 -3.183 3.997 1.00 93.00 194 CYS A CA 1
ATOM 1464 C C . CYS A 1 194 ? 18.926 -2.325 3.546 1.00 93.00 194 CYS A C 1
ATOM 1466 O O . CYS A 1 194 ? 17.846 -2.852 3.294 1.00 93.00 194 CYS A O 1
ATOM 1468 N N . VAL A 1 195 ? 19.126 -1.014 3.432 1.00 96.25 195 VAL A N 1
ATOM 1469 C CA . VAL A 1 195 ? 18.107 -0.069 2.958 1.00 96.25 195 VAL A CA 1
ATOM 1470 C C . VAL A 1 195 ? 18.600 0.744 1.774 1.00 96.25 195 VAL A C 1
ATOM 1472 O O . VAL A 1 195 ? 19.783 1.080 1.715 1.00 96.25 195 VAL A O 1
ATOM 1475 N N . ALA A 1 196 ? 17.683 1.108 0.877 1.00 97.06 196 ALA A N 1
ATOM 1476 C CA . ALA A 1 196 ? 17.868 2.153 -0.124 1.00 97.06 196 ALA A CA 1
ATOM 1477 C C . ALA A 1 196 ? 17.160 3.437 0.337 1.00 97.06 196 ALA A C 1
ATOM 1479 O O . ALA A 1 196 ? 16.027 3.395 0.807 1.00 97.06 196 ALA A O 1
ATOM 1480 N N . ILE A 1 197 ? 17.842 4.575 0.233 1.00 97.56 197 ILE A N 1
ATOM 1481 C CA . ILE A 1 197 ? 17.373 5.879 0.706 1.00 97.56 197 ILE A CA 1
ATOM 1482 C C . ILE A 1 197 ? 17.519 6.885 -0.431 1.00 97.56 197 ILE A C 1
ATOM 1484 O O . ILE A 1 197 ? 18.605 7.041 -0.998 1.00 97.56 197 ILE A O 1
ATOM 1488 N N . TRP A 1 198 ? 16.420 7.567 -0.732 1.00 97.50 198 TRP A N 1
ATOM 1489 C CA . TRP A 1 198 ? 16.310 8.585 -1.767 1.00 97.50 198 TRP A CA 1
ATOM 1490 C C . TRP A 1 198 ? 16.171 9.974 -1.143 1.00 97.50 198 TRP A C 1
ATOM 1492 O O . TRP A 1 198 ? 15.249 10.209 -0.364 1.00 97.50 198 TRP A O 1
ATOM 1502 N N . ASP A 1 199 ? 17.051 10.899 -1.525 1.00 95.56 199 ASP A N 1
ATOM 1503 C CA . ASP A 1 199 ? 16.948 12.319 -1.165 1.00 95.56 199 ASP A CA 1
ATOM 1504 C C . ASP A 1 199 ? 15.898 13.040 -2.045 1.00 95.56 199 ASP A C 1
ATOM 1506 O O . ASP A 1 199 ? 15.253 13.986 -1.598 1.00 95.56 199 ASP A O 1
ATOM 1510 N N . ASP A 1 200 ? 15.709 12.585 -3.293 1.00 96.31 200 ASP A N 1
ATOM 1511 C CA . ASP A 1 200 ? 14.713 13.108 -4.241 1.00 96.31 200 ASP A CA 1
ATOM 1512 C C . ASP A 1 200 ? 13.437 12.247 -4.224 1.00 96.31 200 ASP A C 1
ATOM 1514 O O . ASP A 1 200 ? 13.367 11.172 -4.831 1.00 96.31 200 ASP A O 1
ATOM 1518 N N . LEU A 1 201 ? 12.412 12.739 -3.524 1.00 96.44 201 LEU A N 1
ATOM 1519 C CA . LEU A 1 201 ? 11.127 12.051 -3.374 1.00 96.44 201 LEU 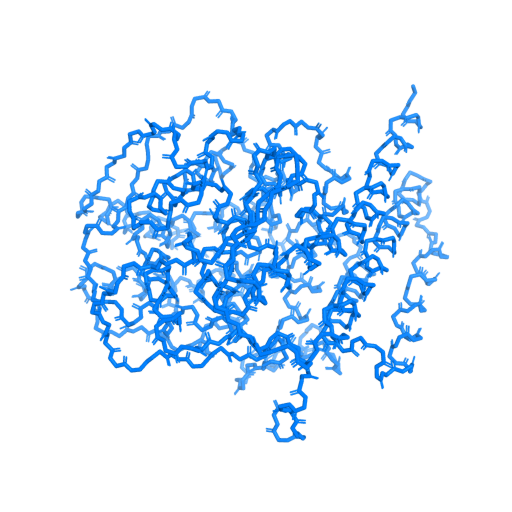A CA 1
ATOM 1520 C C . LEU A 1 201 ? 10.285 12.045 -4.657 1.00 96.44 201 LEU A C 1
ATOM 1522 O O . LEU A 1 201 ? 9.446 11.155 -4.817 1.00 96.44 201 LEU A O 1
ATOM 1526 N N . VAL A 1 202 ? 10.515 12.972 -5.593 1.00 95.50 202 VAL A N 1
ATOM 1527 C CA . VAL A 1 202 ? 9.834 12.978 -6.898 1.00 95.50 202 VAL A CA 1
ATOM 1528 C C . VAL A 1 202 ? 10.362 11.824 -7.740 1.00 95.50 202 VAL A C 1
ATOM 1530 O O . VAL A 1 202 ? 9.578 11.033 -8.272 1.00 95.50 202 VAL A O 1
ATOM 1533 N N . ALA A 1 203 ? 11.687 11.690 -7.824 1.00 94.62 203 ALA A N 1
ATOM 1534 C CA . ALA A 1 203 ? 12.325 10.592 -8.541 1.00 94.62 203 ALA A CA 1
ATOM 1535 C C . ALA A 1 203 ? 11.958 9.234 -7.921 1.00 94.62 203 ALA A C 1
ATOM 1537 O O . ALA A 1 203 ? 11.587 8.308 -8.646 1.00 94.62 203 ALA A O 1
ATOM 1538 N N . MET A 1 204 ? 11.952 9.140 -6.587 1.00 95.50 204 MET A N 1
ATOM 1539 C CA . MET A 1 204 ? 11.491 7.939 -5.888 1.00 95.50 204 MET A CA 1
ATOM 1540 C C . MET A 1 204 ? 10.023 7.623 -6.193 1.00 95.50 204 MET A C 1
ATOM 1542 O O . MET A 1 204 ? 9.690 6.469 -6.440 1.00 95.50 204 MET A O 1
ATOM 1546 N N . SER A 1 205 ? 9.143 8.628 -6.222 1.00 95.56 205 SER A N 1
ATOM 1547 C CA . SER A 1 205 ? 7.722 8.426 -6.536 1.00 95.56 205 SER A CA 1
ATOM 1548 C C . SER A 1 205 ? 7.521 7.909 -7.958 1.00 95.56 205 SER A C 1
ATOM 1550 O O . SER A 1 205 ? 6.709 7.015 -8.170 1.00 95.56 205 SER A O 1
ATOM 1552 N N . ARG A 1 206 ? 8.298 8.404 -8.930 1.00 94.44 206 ARG A N 1
ATOM 1553 C CA . ARG A 1 206 ? 8.289 7.899 -10.315 1.00 94.44 206 ARG A CA 1
ATOM 1554 C C . ARG A 1 206 ? 8.823 6.470 -10.421 1.00 94.44 206 ARG A C 1
ATOM 1556 O O . ARG A 1 206 ? 8.251 5.665 -11.153 1.00 94.44 206 ARG A O 1
ATOM 1563 N N . PHE A 1 207 ? 9.875 6.143 -9.671 1.00 94.88 207 PHE A N 1
ATOM 1564 C CA . PHE A 1 207 ? 10.373 4.773 -9.560 1.00 94.88 207 PHE A CA 1
ATOM 1565 C C . PHE A 1 207 ? 9.309 3.849 -8.954 1.00 94.88 207 PHE A C 1
ATOM 1567 O O . PHE A 1 207 ? 8.994 2.811 -9.536 1.00 94.88 207 PHE A O 1
ATOM 1574 N N . ARG A 1 208 ? 8.706 4.252 -7.827 1.00 93.62 208 ARG A N 1
ATOM 1575 C CA . ARG A 1 208 ? 7.712 3.449 -7.107 1.00 93.62 208 ARG A CA 1
ATOM 1576 C C . ARG A 1 208 ? 6.437 3.258 -7.913 1.00 93.62 208 ARG A C 1
ATOM 1578 O O . ARG A 1 208 ? 5.885 2.168 -7.905 1.00 93.62 208 ARG A O 1
ATOM 1585 N N . LEU A 1 209 ? 6.025 4.272 -8.671 1.00 91.56 209 LEU A N 1
ATOM 1586 C CA . LEU A 1 209 ? 4.942 4.176 -9.645 1.00 91.56 209 LEU A CA 1
ATOM 1587 C C . LEU A 1 209 ? 5.122 3.003 -10.606 1.00 91.56 209 LEU A C 1
ATOM 1589 O O . LEU A 1 209 ? 4.189 2.238 -10.818 1.00 91.56 209 LEU A O 1
ATOM 1593 N N . ALA A 1 210 ? 6.308 2.859 -11.190 1.00 92.00 210 ALA A N 1
ATOM 1594 C CA . ALA A 1 210 ? 6.579 1.760 -12.102 1.00 92.00 210 ALA A CA 1
ATOM 1595 C C . ALA A 1 210 ? 6.741 0.432 -11.345 1.00 92.00 210 ALA A C 1
ATOM 1597 O O . ALA A 1 210 ? 6.194 -0.584 -11.761 1.00 92.00 210 ALA A O 1
ATOM 1598 N N . ASP A 1 211 ? 7.442 0.426 -10.215 1.00 91.69 211 ASP A N 1
ATOM 1599 C CA . ASP A 1 211 ? 7.691 -0.792 -9.440 1.00 91.69 211 ASP A CA 1
ATOM 1600 C C . ASP A 1 211 ? 6.411 -1.411 -8.838 1.00 91.69 211 ASP A C 1
ATOM 1602 O O . ASP A 1 211 ? 6.237 -2.626 -8.867 1.00 91.69 211 ASP A O 1
ATOM 1606 N N . ALA A 1 212 ? 5.472 -0.581 -8.373 1.00 86.88 212 ALA A N 1
ATOM 1607 C CA . ALA A 1 212 ? 4.150 -0.998 -7.890 1.00 86.88 212 ALA A CA 1
ATOM 1608 C C . ALA A 1 212 ? 3.129 -1.224 -9.023 1.00 86.88 212 ALA A C 1
ATOM 1610 O O . ALA A 1 212 ? 1.970 -1.541 -8.771 1.00 86.88 212 ALA A O 1
ATOM 1611 N N . VAL A 1 213 ? 3.548 -1.036 -10.277 1.00 85.06 213 VAL A N 1
ATOM 1612 C CA . VAL A 1 213 ? 2.711 -1.079 -11.482 1.00 85.06 213 VAL A CA 1
ATOM 1613 C C . VAL A 1 213 ? 1.527 -0.112 -11.465 1.00 85.06 213 VAL A C 1
ATOM 1615 O O . VAL A 1 213 ? 0.450 -0.395 -11.974 1.00 85.06 213 VAL A O 1
ATOM 1618 N N . PHE A 1 214 ? 1.721 1.084 -10.935 1.00 89.12 214 PHE A N 1
ATOM 1619 C CA . PHE A 1 214 ? 0.722 2.146 -10.932 1.00 89.12 214 PHE A CA 1
ATOM 1620 C C . PHE A 1 214 ? 0.911 3.174 -12.058 1.00 89.12 214 PHE A C 1
ATOM 1622 O O . PHE A 1 214 ? 0.227 4.195 -12.062 1.00 89.12 214 PHE A O 1
ATOM 1629 N N . CYS A 1 215 ? 1.757 2.932 -13.071 1.00 90.25 215 CYS A N 1
ATOM 1630 C CA . CYS A 1 215 ? 1.864 3.850 -14.222 1.00 90.25 215 CYS A CA 1
ATOM 1631 C C . CYS A 1 215 ? 0.514 4.064 -14.931 1.00 90.25 215 CYS A C 1
ATOM 1633 O O . CYS A 1 215 ? 0.157 5.167 -15.334 1.00 90.25 215 CYS A O 1
ATOM 1635 N N . HIS A 1 216 ? -0.287 3.015 -15.059 1.00 86.88 216 HIS A N 1
ATOM 1636 C CA . HIS A 1 216 ? -1.597 3.129 -15.691 1.00 86.88 216 HIS A CA 1
ATOM 1637 C C . HIS A 1 216 ? -2.601 3.902 -14.808 1.00 86.88 216 HIS A C 1
ATOM 1639 O O . HIS A 1 216 ? -3.421 4.646 -15.328 1.00 86.88 216 HIS A O 1
ATOM 1645 N N . VAL A 1 217 ? -2.473 3.834 -13.477 1.00 88.44 217 VAL A N 1
ATOM 1646 C CA . VAL A 1 217 ? -3.219 4.702 -12.546 1.00 88.44 217 VAL A CA 1
ATOM 1647 C C . VAL A 1 217 ? -2.796 6.158 -12.718 1.00 88.44 217 VAL A C 1
ATOM 1649 O O . VAL A 1 217 ? -3.637 7.047 -12.812 1.00 88.44 217 VAL A O 1
ATOM 1652 N N . TRP A 1 218 ? -1.487 6.410 -12.796 1.00 91.12 218 TRP A N 1
ATOM 1653 C CA . TRP A 1 218 ? -0.938 7.750 -12.995 1.00 91.12 218 TRP A CA 1
ATOM 1654 C C . TRP A 1 218 ? -1.391 8.384 -14.312 1.00 91.12 218 TRP A C 1
ATOM 1656 O O . TRP A 1 218 ? -1.642 9.586 -14.365 1.00 91.12 218 TRP A O 1
ATOM 1666 N N . TYR A 1 219 ? -1.532 7.587 -15.373 1.00 90.75 219 TYR A N 1
ATOM 1667 C CA . TYR A 1 219 ? -2.078 8.047 -16.650 1.00 90.75 219 TYR A CA 1
ATOM 1668 C C . TYR A 1 219 ? -3.487 8.663 -16.504 1.00 90.75 219 TYR A C 1
ATOM 1670 O O . TYR A 1 219 ? -3.758 9.713 -17.102 1.00 90.75 219 TYR A O 1
ATOM 1678 N N . ASP A 1 220 ? -4.340 8.057 -15.672 1.00 87.56 220 ASP A N 1
ATOM 1679 C CA . ASP A 1 220 ? -5.715 8.511 -15.418 1.00 87.56 220 ASP A CA 1
ATOM 1680 C C . ASP A 1 220 ? -5.819 9.593 -14.333 1.00 87.56 220 ASP A C 1
ATOM 1682 O O . ASP A 1 220 ? -6.867 10.220 -14.171 1.00 87.56 220 ASP A O 1
ATOM 1686 N N . CYS A 1 221 ? -4.732 9.881 -13.617 1.00 87.75 221 CYS A N 1
ATOM 1687 C CA . CYS A 1 221 ? -4.708 10.941 -12.615 1.00 87.75 221 CYS A CA 1
ATOM 1688 C C . CYS A 1 221 ? -4.773 12.356 -13.240 1.00 87.75 221 CYS A C 1
ATOM 1690 O O . CYS A 1 221 ? -4.462 12.559 -14.423 1.00 87.75 221 CYS A O 1
ATOM 1692 N N . PRO A 1 222 ? -5.111 13.384 -12.433 1.00 86.25 222 PRO A N 1
ATOM 1693 C CA . PRO A 1 222 ? -5.003 14.793 -12.827 1.00 86.25 222 PRO A CA 1
ATOM 1694 C C . PRO A 1 222 ? -3.608 15.190 -13.336 1.00 86.25 222 PRO A C 1
ATOM 1696 O O . PRO A 1 222 ? -3.496 16.022 -14.239 1.00 86.25 222 PRO A O 1
ATOM 1699 N N . GLY A 1 223 ? -2.556 14.550 -12.814 1.00 85.88 223 GLY A N 1
ATOM 1700 C CA . GLY A 1 223 ? -1.165 14.843 -13.159 1.00 85.88 223 GLY A CA 1
ATOM 1701 C C . GLY A 1 223 ? -0.521 15.919 -12.278 1.00 85.88 223 GLY A C 1
ATOM 1702 O O . GLY A 1 223 ? 0.474 16.513 -12.686 1.00 85.88 223 GLY A O 1
ATOM 1703 N N . ASP A 1 224 ? -1.096 16.192 -11.105 1.00 92.19 224 ASP A N 1
ATOM 1704 C CA . ASP A 1 224 ? -0.584 17.147 -10.119 1.00 92.19 224 ASP A CA 1
ATOM 1705 C C . ASP A 1 224 ? 0.341 16.492 -9.075 1.00 92.19 224 ASP A C 1
ATOM 1707 O O . ASP A 1 224 ? 0.479 15.267 -8.999 1.00 92.19 224 ASP A O 1
ATOM 1711 N N . GLU A 1 225 ? 1.003 17.330 -8.272 1.00 94.69 225 GLU A N 1
ATOM 1712 C CA . GLU A 1 225 ? 1.901 16.879 -7.204 1.00 94.69 225 GLU A CA 1
ATOM 1713 C C . GLU A 1 225 ? 1.178 15.991 -6.189 1.00 94.69 225 GLU A C 1
ATOM 1715 O O . GLU A 1 225 ? 1.712 14.954 -5.808 1.00 94.69 225 GLU A O 1
ATOM 1720 N N . ALA A 1 226 ? -0.038 16.360 -5.782 1.00 95.06 226 ALA A N 1
ATOM 1721 C CA . ALA A 1 226 ? -0.785 15.628 -4.765 1.00 95.06 226 ALA A CA 1
ATOM 1722 C C . ALA A 1 226 ? -1.105 14.199 -5.213 1.00 95.06 226 ALA A C 1
ATOM 1724 O O . ALA A 1 226 ? -0.955 13.251 -4.435 1.00 95.06 226 ALA A O 1
ATOM 1725 N N . SER A 1 227 ? -1.491 14.030 -6.477 1.00 93.75 227 SER A N 1
ATOM 1726 C CA . SER A 1 227 ? -1.742 12.724 -7.075 1.00 93.75 227 SER A CA 1
ATOM 1727 C C . SER A 1 227 ? -0.445 11.920 -7.167 1.00 93.75 227 SER A C 1
ATOM 1729 O O . SER A 1 227 ? -0.458 10.743 -6.816 1.00 93.75 227 SER A O 1
ATOM 1731 N N . LEU A 1 228 ? 0.680 12.540 -7.562 1.00 94.81 228 LEU A N 1
ATOM 1732 C CA . LEU A 1 228 ? 1.988 11.872 -7.646 1.00 94.81 228 LEU A CA 1
ATOM 1733 C C . LEU A 1 228 ? 2.493 11.436 -6.266 1.00 94.81 228 LEU A C 1
ATOM 1735 O O . LEU A 1 228 ? 2.940 10.301 -6.105 1.00 94.81 228 LEU A O 1
ATOM 1739 N N . ALA A 1 229 ? 2.391 12.314 -5.270 1.00 95.56 229 ALA A N 1
ATOM 1740 C CA . ALA A 1 229 ? 2.728 12.016 -3.887 1.00 95.56 229 ALA A CA 1
ATOM 1741 C C . ALA A 1 229 ? 1.840 10.892 -3.344 1.00 95.56 229 ALA A C 1
ATOM 1743 O O . ALA A 1 229 ? 2.339 9.984 -2.688 1.00 95.56 229 ALA A O 1
ATOM 1744 N N . MET A 1 230 ? 0.545 10.883 -3.666 1.00 95.25 230 MET A N 1
ATOM 1745 C CA . MET A 1 230 ? -0.359 9.836 -3.199 1.00 95.25 230 MET A CA 1
ATOM 1746 C C . MET A 1 230 ? -0.065 8.476 -3.832 1.00 95.25 230 MET A C 1
ATOM 1748 O O . MET A 1 230 ? 0.085 7.492 -3.117 1.00 95.25 230 MET A O 1
ATOM 1752 N N . VAL A 1 231 ? 0.053 8.386 -5.155 1.00 90.62 231 VAL A N 1
ATOM 1753 C CA . VAL A 1 231 ? 0.288 7.091 -5.812 1.00 90.62 231 VAL A CA 1
ATOM 1754 C C . VAL A 1 231 ? 1.733 6.599 -5.635 1.00 90.62 231 VAL A C 1
ATOM 1756 O O . VAL A 1 231 ? 1.971 5.397 -5.577 1.00 90.62 231 VAL A O 1
ATOM 1759 N N . GLY A 1 232 ? 2.701 7.512 -5.505 1.00 91.56 232 GLY A N 1
ATOM 1760 C CA . GLY A 1 232 ? 4.108 7.190 -5.272 1.00 91.56 232 GLY A CA 1
ATOM 1761 C C . GLY A 1 232 ? 4.424 6.921 -3.800 1.00 91.56 232 GLY A C 1
ATOM 1762 O O . GLY A 1 232 ? 4.910 5.845 -3.461 1.00 91.56 232 GLY A O 1
ATOM 1763 N N . LEU A 1 233 ? 4.136 7.880 -2.912 1.00 93.75 233 LEU A N 1
ATOM 1764 C CA . LEU A 1 233 ? 4.456 7.787 -1.480 1.00 93.75 233 LEU A CA 1
ATOM 1765 C C . LEU A 1 233 ? 3.347 7.158 -0.639 1.00 93.75 233 LEU A C 1
ATOM 1767 O O . LEU A 1 233 ? 3.639 6.563 0.396 1.00 93.75 233 LEU A O 1
ATOM 1771 N N . GLY A 1 234 ? 2.087 7.214 -1.073 1.00 89.00 234 GLY A N 1
ATOM 1772 C CA . GLY A 1 234 ? 0.993 6.494 -0.412 1.00 89.00 234 GLY A CA 1
ATOM 1773 C C . GLY A 1 234 ? 1.155 4.973 -0.475 1.00 89.00 234 GLY A C 1
ATOM 1774 O O . GLY A 1 234 ? 0.582 4.274 0.358 1.00 89.00 234 GLY A O 1
ATOM 1775 N N . CYS A 1 235 ? 2.032 4.455 -1.351 1.00 91.88 235 CYS A N 1
ATOM 1776 C CA . CYS A 1 235 ? 2.530 3.075 -1.292 1.00 91.88 235 CYS A CA 1
ATOM 1777 C C . CYS A 1 235 ? 3.180 2.724 0.061 1.00 91.88 235 CYS A C 1
ATOM 1779 O O . CYS A 1 235 ? 3.313 1.545 0.381 1.00 91.88 235 CYS A O 1
ATOM 1781 N N . ALA A 1 236 ? 3.506 3.712 0.906 1.00 95.94 236 ALA A N 1
ATOM 1782 C CA . ALA A 1 236 ? 3.869 3.500 2.305 1.00 95.94 236 ALA A CA 1
ATOM 1783 C C . ALA A 1 236 ? 2.817 2.682 3.069 1.00 95.94 236 ALA A C 1
ATOM 1785 O O . ALA A 1 236 ? 3.168 1.989 4.020 1.00 95.94 236 ALA A O 1
ATOM 1786 N N . ILE A 1 237 ? 1.547 2.705 2.642 1.00 95.56 237 ILE A N 1
ATOM 1787 C CA . ILE A 1 237 ? 0.496 1.839 3.186 1.00 95.56 237 ILE A CA 1
ATOM 1788 C C . ILE A 1 237 ? 0.891 0.359 3.117 1.00 95.56 237 ILE A C 1
ATOM 1790 O O . ILE A 1 237 ? 0.639 -0.393 4.060 1.00 95.56 237 ILE A O 1
ATOM 1794 N N . HIS A 1 238 ? 1.572 -0.017 2.031 1.00 93.38 238 HIS A N 1
ATOM 1795 C CA . HIS A 1 238 ? 2.089 -1.349 1.808 1.00 93.38 238 HIS A CA 1
ATOM 1796 C C . HIS A 1 238 ? 3.421 -1.559 2.518 1.00 93.38 238 HIS A C 1
ATOM 1798 O O . HIS A 1 238 ? 3.576 -2.476 3.328 1.00 93.38 238 HIS A O 1
ATOM 1804 N N . ASP A 1 239 ? 4.355 -0.652 2.262 1.00 95.44 239 ASP A N 1
ATOM 1805 C CA . ASP A 1 239 ? 5.746 -0.800 2.675 1.00 95.44 239 ASP A CA 1
ATOM 1806 C C . ASP A 1 239 ? 5.915 -0.736 4.201 1.00 95.44 239 ASP A C 1
ATOM 1808 O O . ASP A 1 239 ? 6.828 -1.359 4.735 1.00 95.44 239 ASP A O 1
ATOM 1812 N N . LEU A 1 240 ? 5.024 -0.052 4.934 1.00 96.12 240 LEU A N 1
ATOM 1813 C CA . LEU A 1 240 ? 5.040 -0.014 6.402 1.00 96.12 240 LEU A CA 1
ATOM 1814 C C . LEU A 1 240 ? 4.785 -1.387 7.036 1.00 96.12 240 LEU A C 1
ATOM 1816 O O . LEU A 1 240 ? 5.401 -1.716 8.052 1.00 96.12 240 LEU A O 1
ATOM 1820 N N . ILE A 1 241 ? 3.868 -2.188 6.484 1.00 93.81 241 ILE A N 1
ATOM 1821 C CA . ILE A 1 241 ? 3.517 -3.484 7.087 1.00 93.81 241 ILE A CA 1
ATOM 1822 C C . ILE A 1 241 ? 4.498 -4.596 6.710 1.00 93.81 241 ILE A C 1
ATOM 1824 O O . ILE A 1 241 ? 4.589 -5.599 7.424 1.00 93.81 241 ILE A O 1
ATOM 1828 N N . ASP A 1 242 ? 5.264 -4.403 5.638 1.00 93.00 242 ASP A N 1
ATOM 1829 C CA . ASP A 1 242 ? 6.291 -5.331 5.155 1.00 93.00 242 ASP A CA 1
ATOM 1830 C C . ASP A 1 242 ? 7.724 -4.825 5.413 1.00 93.00 242 ASP A C 1
ATOM 1832 O O . ASP A 1 242 ? 8.691 -5.503 5.080 1.00 93.00 242 ASP A O 1
ATOM 1836 N N . ILE A 1 243 ? 7.878 -3.696 6.118 1.00 95.31 243 ILE A N 1
ATOM 1837 C CA . ILE A 1 243 ? 9.171 -3.032 6.335 1.00 95.31 243 ILE A CA 1
ATOM 1838 C C . ILE A 1 243 ? 10.247 -3.947 6.929 1.00 95.31 243 ILE A C 1
ATOM 1840 O O . ILE A 1 243 ? 11.402 -3.907 6.517 1.00 95.31 243 ILE A O 1
ATOM 1844 N N . GLY A 1 244 ? 9.900 -4.791 7.900 1.00 94.25 244 GLY A N 1
ATOM 1845 C CA . GLY A 1 244 ? 10.870 -5.690 8.510 1.00 94.25 244 GLY A CA 1
ATOM 1846 C C . GLY A 1 244 ? 11.377 -6.766 7.556 1.00 94.25 244 GLY A C 1
ATOM 1847 O O . GLY A 1 244 ? 12.592 -6.856 7.372 1.00 94.25 244 GLY A O 1
ATOM 1848 N N . PRO A 1 245 ? 10.505 -7.601 6.963 1.00 90.06 245 PRO A N 1
ATOM 1849 C CA . PRO A 1 245 ? 10.950 -8.619 6.018 1.00 90.06 245 PRO A CA 1
ATOM 1850 C C . PRO A 1 245 ? 11.626 -8.038 4.766 1.00 90.06 245 PRO A C 1
ATOM 1852 O O . PRO A 1 245 ? 12.602 -8.634 4.311 1.00 90.06 245 PRO A O 1
ATOM 1855 N N . ASP A 1 246 ? 11.184 -6.879 4.268 1.00 92.19 246 ASP A N 1
ATOM 1856 C CA . ASP A 1 246 ? 11.813 -6.175 3.140 1.00 92.19 246 ASP A CA 1
ATOM 1857 C C . ASP A 1 246 ? 13.240 -5.737 3.472 1.00 92.19 246 ASP A C 1
ATOM 1859 O O . ASP A 1 246 ? 14.192 -6.022 2.744 1.00 92.19 246 ASP A O 1
ATOM 1863 N N . ILE A 1 247 ? 13.428 -5.089 4.622 1.00 92.56 247 ILE A N 1
ATOM 1864 C CA . ILE A 1 247 ? 14.765 -4.664 5.037 1.00 92.56 247 ILE A CA 1
ATOM 1865 C C . ILE A 1 247 ? 15.637 -5.874 5.324 1.00 92.56 247 ILE A C 1
ATOM 1867 O O . ILE A 1 247 ? 16.791 -5.875 4.910 1.00 92.56 247 ILE A O 1
ATOM 1871 N N . SER A 1 248 ? 15.092 -6.919 5.958 1.00 89.25 248 SER A N 1
ATOM 1872 C CA . SER A 1 248 ? 15.814 -8.166 6.251 1.00 89.25 248 SER A CA 1
ATOM 1873 C C . SER A 1 248 ? 16.446 -8.768 5.006 1.00 89.25 248 SER A C 1
ATOM 1875 O O . SER A 1 248 ? 17.537 -9.338 5.109 1.00 89.25 248 SER A O 1
ATOM 1877 N N . CYS A 1 249 ? 15.779 -8.635 3.851 1.00 86.00 249 CYS A N 1
ATOM 1878 C CA . CYS A 1 249 ? 16.288 -9.153 2.594 1.00 86.00 249 CYS A CA 1
ATOM 1879 C C . CYS A 1 249 ? 17.077 -8.158 1.734 1.00 86.00 249 CYS A C 1
ATOM 1881 O O . CYS A 1 249 ? 17.659 -8.562 0.721 1.00 86.00 249 CYS A O 1
ATOM 1883 N N . GLY A 1 250 ? 17.141 -6.891 2.145 1.00 88.44 250 GLY A N 1
ATOM 1884 C CA . GLY A 1 250 ? 17.725 -5.815 1.355 1.00 88.44 250 GLY A CA 1
ATOM 1885 C C . GLY A 1 250 ? 16.886 -5.473 0.125 1.00 88.44 250 GLY A C 1
ATOM 1886 O O . GLY A 1 250 ? 17.443 -5.272 -0.958 1.00 88.44 250 GLY A O 1
ATOM 1887 N N . GLU A 1 251 ? 15.561 -5.467 0.256 1.00 88.81 251 GLU A N 1
ATOM 1888 C CA . GLU A 1 251 ? 14.660 -4.978 -0.787 1.00 88.81 251 GLU A CA 1
ATOM 1889 C C . GLU A 1 251 ? 14.974 -3.505 -1.097 1.00 88.81 251 GLU A C 1
ATOM 1891 O O . GLU A 1 251 ? 15.106 -2.671 -0.199 1.00 88.81 251 GLU A O 1
ATOM 1896 N N . ILE A 1 252 ? 15.123 -3.181 -2.382 1.00 91.69 252 ILE A N 1
ATOM 1897 C CA . ILE A 1 252 ? 15.525 -1.843 -2.844 1.00 91.69 252 ILE A CA 1
ATOM 1898 C C . ILE A 1 252 ? 14.338 -0.893 -3.038 1.00 91.69 252 ILE A C 1
ATOM 1900 O O . ILE A 1 252 ? 14.544 0.295 -3.287 1.00 91.69 252 ILE A O 1
ATOM 1904 N N . SER A 1 253 ? 13.116 -1.417 -2.957 1.00 92.19 253 SER A N 1
ATOM 1905 C CA . SER A 1 253 ? 11.896 -0.705 -3.349 1.00 92.19 253 SER A CA 1
ATOM 1906 C C . SER A 1 253 ? 11.057 -0.219 -2.169 1.00 92.19 253 SER A C 1
ATOM 1908 O O . SER A 1 253 ? 10.150 0.583 -2.376 1.00 92.19 253 SER A O 1
ATOM 1910 N N . ASN A 1 254 ? 11.358 -0.666 -0.943 1.00 94.94 254 ASN A N 1
ATOM 1911 C CA . ASN A 1 254 ? 10.658 -0.201 0.251 1.00 94.94 254 ASN A CA 1
ATOM 1912 C C . ASN A 1 254 ? 10.987 1.278 0.504 1.00 94.94 254 ASN A C 1
ATOM 1914 O O . ASN A 1 254 ? 12.152 1.640 0.689 1.00 94.94 254 ASN A O 1
ATOM 1918 N N . ILE A 1 255 ? 9.967 2.137 0.508 1.00 96.88 255 ILE A N 1
ATOM 1919 C CA . ILE A 1 255 ? 10.174 3.593 0.530 1.00 96.88 255 ILE A CA 1
ATOM 1920 C C . ILE A 1 255 ? 10.326 4.186 1.933 1.00 96.88 255 ILE A C 1
ATOM 1922 O O . ILE A 1 255 ? 10.715 5.349 2.062 1.00 96.88 255 ILE A O 1
ATOM 1926 N N . ILE A 1 256 ? 10.025 3.431 2.995 1.00 98.06 256 ILE A N 1
ATOM 1927 C CA . ILE A 1 256 ? 10.011 3.974 4.362 1.00 98.06 256 ILE A CA 1
ATOM 1928 C C . ILE A 1 256 ? 11.366 4.556 4.784 1.00 98.06 256 ILE A C 1
ATOM 1930 O O . ILE A 1 256 ? 11.362 5.665 5.322 1.00 98.06 256 ILE A O 1
ATOM 1934 N N . PRO A 1 257 ? 12.521 3.921 4.491 1.00 97.88 257 PRO A N 1
ATOM 1935 C CA . PRO A 1 257 ? 13.823 4.516 4.784 1.00 97.88 257 PRO A CA 1
ATOM 1936 C C . PRO A 1 257 ? 14.026 5.893 4.136 1.00 97.88 257 PRO A C 1
ATOM 1938 O O . PRO A 1 257 ? 14.671 6.754 4.725 1.00 97.88 257 PRO A O 1
ATOM 1941 N N . SER A 1 258 ? 13.458 6.145 2.956 1.00 98.06 258 SER A N 1
ATOM 1942 C CA . SER A 1 258 ? 13.504 7.469 2.323 1.00 98.06 258 SER A CA 1
ATOM 1943 C C . SER A 1 258 ? 12.608 8.474 3.043 1.00 98.06 258 SER A C 1
ATOM 1945 O O . SER A 1 258 ? 13.043 9.586 3.337 1.00 98.06 258 SER A O 1
ATOM 1947 N N . LEU A 1 259 ? 11.387 8.077 3.415 1.00 98.44 259 LEU A N 1
ATOM 1948 C CA . LEU A 1 259 ? 10.445 8.941 4.143 1.00 98.44 259 LEU A CA 1
ATOM 1949 C C . LEU A 1 259 ? 10.961 9.330 5.537 1.00 98.44 259 LEU A C 1
ATOM 1951 O O . LEU A 1 259 ? 10.679 10.425 6.043 1.00 98.44 259 LEU A O 1
ATOM 1955 N N . THR A 1 260 ? 11.768 8.466 6.149 1.00 98.12 260 THR A N 1
ATOM 1956 C CA . THR A 1 260 ? 12.434 8.742 7.422 1.00 98.12 260 THR A CA 1
ATOM 1957 C C . THR A 1 260 ? 13.848 9.318 7.283 1.00 98.12 260 THR A C 1
ATOM 1959 O O . THR A 1 260 ? 14.512 9.576 8.283 1.00 98.12 260 THR A O 1
ATOM 1962 N N . GLY A 1 261 ? 14.348 9.542 6.062 1.00 96.25 261 GLY A N 1
ATOM 1963 C CA . GLY A 1 261 ? 15.720 10.015 5.829 1.00 96.25 261 GLY A CA 1
ATOM 1964 C C . GLY A 1 261 ? 16.816 9.054 6.324 1.00 96.25 261 GLY A C 1
ATOM 1965 O O . GLY A 1 261 ? 17.967 9.460 6.513 1.00 96.25 261 GLY A O 1
ATOM 1966 N N . GLY A 1 262 ? 16.472 7.784 6.536 1.00 96.38 262 GLY A N 1
ATOM 1967 C CA . GLY A 1 262 ? 17.327 6.737 7.085 1.00 96.38 262 GLY A CA 1
ATOM 1968 C C . GLY A 1 262 ? 17.206 6.532 8.594 1.00 96.38 262 GLY A C 1
ATOM 1969 O O . GLY A 1 262 ? 17.857 5.629 9.111 1.00 96.38 262 GLY A O 1
ATOM 1970 N N . ASP A 1 263 ? 16.398 7.322 9.309 1.00 97.31 263 ASP A N 1
ATOM 1971 C CA . ASP A 1 263 ? 16.121 7.064 10.724 1.00 97.31 263 ASP A CA 1
ATOM 1972 C C . ASP A 1 263 ? 14.997 6.029 10.871 1.00 97.31 263 ASP A C 1
ATOM 1974 O O . ASP A 1 263 ? 13.830 6.315 10.623 1.00 97.31 263 ASP A O 1
ATOM 1978 N N . LEU A 1 264 ? 15.329 4.802 11.265 1.00 97.38 264 LEU A N 1
ATOM 1979 C CA . LEU A 1 264 ? 14.344 3.744 11.518 1.00 97.38 264 LEU A CA 1
ATOM 1980 C C . LEU A 1 264 ? 13.957 3.626 13.002 1.00 97.38 264 LEU A C 1
ATOM 1982 O O . LEU A 1 264 ? 13.504 2.573 13.465 1.00 97.38 264 LEU A O 1
ATOM 1986 N N . SER A 1 265 ? 14.102 4.714 13.764 1.00 97.81 265 SER A N 1
ATOM 1987 C CA . SER A 1 265 ? 13.500 4.840 15.088 1.00 97.81 265 SER A CA 1
ATOM 1988 C C . SER A 1 265 ? 11.972 4.708 15.021 1.00 97.81 265 SER A C 1
ATOM 1990 O O . SER A 1 265 ? 11.320 5.084 14.044 1.00 97.81 265 SER A O 1
ATOM 1992 N N . LEU A 1 266 ? 11.365 4.193 16.097 1.00 97.19 266 LEU A N 1
ATOM 1993 C CA . LEU A 1 266 ? 9.903 4.083 16.173 1.00 97.19 266 LEU A CA 1
ATOM 1994 C C . LEU A 1 266 ? 9.216 5.450 16.089 1.00 97.19 266 LEU A C 1
ATOM 1996 O O . LEU A 1 266 ? 8.080 5.521 15.636 1.00 97.19 266 LEU A O 1
ATOM 2000 N N . GLU A 1 267 ? 9.892 6.519 16.513 1.00 97.69 267 GLU A N 1
ATOM 2001 C CA . GLU A 1 267 ? 9.384 7.886 16.432 1.00 97.69 267 GLU A CA 1
ATOM 2002 C C . GLU A 1 267 ? 9.335 8.386 14.985 1.00 97.69 267 GLU A C 1
ATOM 2004 O O . GLU A 1 267 ? 8.287 8.856 14.544 1.00 97.69 267 GLU A O 1
ATOM 2009 N N . ALA A 1 268 ? 10.412 8.212 14.214 1.00 98.25 268 ALA A N 1
ATOM 2010 C CA . ALA A 1 268 ? 10.434 8.623 12.813 1.00 98.25 268 ALA A CA 1
ATOM 2011 C C . ALA A 1 268 ? 9.402 7.852 11.973 1.00 98.25 268 ALA A C 1
ATOM 2013 O O . ALA A 1 268 ? 8.654 8.454 11.198 1.00 98.25 268 ALA A O 1
ATOM 2014 N N . ILE A 1 269 ? 9.296 6.534 12.174 1.00 98.44 269 ILE A N 1
ATOM 2015 C CA . ILE A 1 269 ? 8.298 5.695 11.488 1.00 98.44 269 ILE A CA 1
ATOM 2016 C C . ILE A 1 269 ? 6.878 6.072 11.935 1.00 98.44 269 ILE A C 1
ATOM 2018 O O . ILE A 1 269 ? 5.961 6.106 11.113 1.00 98.44 269 ILE A O 1
ATOM 2022 N N . TRP A 1 270 ? 6.680 6.401 13.216 1.00 98.31 270 TRP A N 1
ATOM 2023 C CA . TRP A 1 270 ? 5.398 6.904 13.711 1.00 98.31 270 TRP A CA 1
ATOM 2024 C C . TRP A 1 270 ? 4.998 8.208 13.015 1.00 98.31 270 TRP A C 1
ATOM 2026 O O . TRP A 1 270 ? 3.847 8.346 12.609 1.00 98.31 270 TRP A O 1
ATOM 2036 N N . SER A 1 271 ? 5.922 9.149 12.817 1.00 98.50 271 SER A N 1
ATOM 2037 C CA . SER A 1 271 ? 5.633 10.393 12.093 1.00 98.50 271 SER A CA 1
ATOM 2038 C C . SER A 1 271 ? 5.203 10.137 10.644 1.00 98.50 271 SER A C 1
ATOM 2040 O O . SER A 1 271 ? 4.239 10.751 10.188 1.00 98.50 271 SER A O 1
ATOM 2042 N N . VAL A 1 272 ? 5.834 9.181 9.949 1.00 98.56 272 VAL A N 1
ATOM 2043 C CA . VAL A 1 272 ? 5.399 8.729 8.610 1.00 98.56 272 VAL A CA 1
ATOM 2044 C C . VAL A 1 272 ? 3.992 8.121 8.661 1.00 98.56 272 VAL A C 1
ATOM 2046 O O . VAL A 1 272 ? 3.142 8.459 7.838 1.00 98.56 272 VAL A O 1
ATOM 2049 N N . TYR A 1 273 ? 3.708 7.275 9.658 1.00 98.62 273 TYR A N 1
ATOM 2050 C CA . TYR A 1 273 ? 2.377 6.699 9.876 1.00 98.62 273 TYR A CA 1
ATOM 2051 C C . TYR A 1 273 ? 1.308 7.786 10.071 1.00 98.62 273 TYR A C 1
ATOM 2053 O O . TYR A 1 273 ? 0.247 7.724 9.453 1.00 98.62 273 TYR A O 1
ATOM 2061 N N . VAL A 1 274 ? 1.588 8.809 10.883 1.00 98.62 274 VAL A N 1
ATOM 2062 C CA . VAL A 1 274 ? 0.686 9.953 11.106 1.00 98.62 274 VAL A CA 1
ATOM 2063 C C . VAL A 1 274 ? 0.435 10.728 9.815 1.00 98.62 274 VAL A C 1
ATOM 2065 O O . VAL A 1 274 ? -0.720 11.023 9.504 1.00 98.62 274 VAL A O 1
ATOM 2068 N N . GLY A 1 275 ? 1.493 11.020 9.056 1.00 98.44 275 GLY A N 1
ATOM 2069 C CA . GLY A 1 275 ? 1.399 11.692 7.761 1.00 98.44 275 GLY A CA 1
ATOM 2070 C C . GLY A 1 275 ? 0.516 10.936 6.771 1.00 98.44 275 GLY A C 1
ATOM 2071 O O . GLY A 1 275 ? -0.371 11.518 6.147 1.00 98.44 275 GLY A O 1
ATOM 2072 N N . LEU A 1 276 ? 0.682 9.613 6.707 1.00 98.19 276 LEU A N 1
ATOM 2073 C CA . LEU A 1 276 ? -0.156 8.745 5.888 1.00 98.19 276 LEU A CA 1
ATOM 2074 C C . LEU A 1 276 ? -1.627 8.787 6.332 1.00 98.19 276 LEU A C 1
ATOM 2076 O O . LEU A 1 276 ? -2.503 8.959 5.489 1.00 98.19 276 LEU A O 1
ATOM 2080 N N . VAL A 1 277 ? -1.924 8.701 7.635 1.00 98.56 277 VAL A N 1
ATOM 2081 C CA . VAL A 1 277 ? -3.309 8.821 8.141 1.00 98.56 277 VAL A CA 1
ATOM 2082 C C . VAL A 1 277 ? -3.930 10.169 7.762 1.00 98.56 277 VAL A C 1
ATOM 2084 O O . VAL A 1 277 ? -5.089 10.204 7.350 1.00 98.56 277 VAL A O 1
ATOM 2087 N N . ALA A 1 278 ? -3.169 11.262 7.853 1.00 98.56 278 ALA A N 1
ATOM 2088 C CA . ALA A 1 278 ? -3.641 12.596 7.485 1.00 98.56 278 ALA A CA 1
ATOM 2089 C C . ALA A 1 278 ? -3.969 12.691 5.985 1.00 98.56 278 ALA A C 1
ATOM 2091 O O . ALA A 1 278 ? -5.017 13.222 5.611 1.00 98.56 278 ALA A O 1
ATOM 2092 N N . ALA A 1 279 ? -3.114 12.120 5.130 1.00 98.19 279 ALA A N 1
ATOM 2093 C CA . ALA A 1 279 ? -3.346 12.061 3.691 1.00 98.19 279 ALA A CA 1
ATOM 2094 C C . ALA A 1 279 ? -4.586 11.222 3.337 1.00 98.19 279 ALA A C 1
ATOM 2096 O O . ALA A 1 279 ? -5.426 11.664 2.551 1.00 98.19 279 ALA A O 1
ATOM 2097 N N . LEU A 1 280 ? -4.744 10.048 3.960 1.00 98.25 280 LEU A N 1
ATOM 2098 C CA . LEU A 1 280 ? -5.910 9.177 3.770 1.00 98.25 280 LEU A CA 1
ATOM 2099 C C . LEU A 1 280 ? -7.212 9.882 4.190 1.00 98.25 280 LEU A C 1
ATOM 2101 O O . LEU A 1 280 ? -8.209 9.809 3.474 1.00 98.25 280 LEU A O 1
ATOM 2105 N N . GLU A 1 281 ? -7.209 10.602 5.318 1.00 97.88 281 GLU A N 1
ATOM 2106 C CA . GLU A 1 281 ? -8.373 11.369 5.789 1.00 97.88 281 GLU A CA 1
ATOM 2107 C C . GLU A 1 281 ? -8.727 12.524 4.840 1.00 97.88 281 GLU A C 1
ATOM 2109 O O . GLU A 1 281 ? -9.912 12.769 4.572 1.00 97.88 281 GLU A O 1
ATOM 2114 N N . TRP A 1 282 ? -7.716 13.200 4.283 1.00 98.31 282 TRP A N 1
ATOM 2115 C CA . TRP A 1 282 ? -7.930 14.262 3.304 1.00 98.31 282 TRP A CA 1
ATOM 2116 C C . TRP A 1 282 ? -8.585 13.728 2.028 1.00 98.31 282 TRP A C 1
ATOM 2118 O O . TRP A 1 282 ? -9.603 14.280 1.608 1.00 98.31 282 TRP A O 1
ATOM 2128 N N . TYR A 1 283 ? -8.069 12.639 1.449 1.00 97.50 283 TYR A N 1
ATOM 2129 C CA . TYR A 1 283 ? -8.642 12.050 0.233 1.00 97.50 283 TYR A CA 1
ATOM 2130 C C . TYR A 1 283 ? -10.041 11.485 0.467 1.00 97.50 283 TYR A C 1
ATOM 2132 O O . TYR A 1 283 ? -10.942 11.774 -0.314 1.00 97.50 283 TYR A O 1
ATOM 2140 N N . ALA A 1 284 ? -10.266 10.775 1.576 1.00 97.19 284 ALA A N 1
ATOM 2141 C CA . ALA A 1 284 ? -11.590 10.262 1.930 1.00 97.19 284 ALA A CA 1
ATOM 2142 C C . ALA A 1 284 ? -12.669 11.362 1.981 1.00 97.19 284 ALA A C 1
ATOM 2144 O O . ALA A 1 284 ? -13.836 11.103 1.680 1.00 97.19 284 ALA A O 1
ATOM 2145 N N . THR A 1 285 ? -12.280 12.584 2.359 1.00 96.75 285 THR A N 1
ATOM 2146 C CA . THR A 1 285 ? -13.193 13.724 2.514 1.00 96.75 285 THR A CA 1
ATOM 2147 C C . THR A 1 285 ? -13.327 14.555 1.238 1.00 96.75 285 THR A C 1
ATOM 2149 O O . THR A 1 285 ? -14.439 14.941 0.881 1.00 96.75 285 THR A O 1
ATOM 2152 N N . ASN A 1 286 ? -12.211 14.862 0.574 1.00 96.50 286 ASN A N 1
ATOM 2153 C CA . ASN A 1 286 ? -12.157 15.898 -0.462 1.00 96.50 286 ASN A CA 1
ATOM 2154 C C . ASN A 1 286 ? -12.126 15.333 -1.882 1.00 96.50 286 ASN A C 1
ATOM 2156 O O . ASN A 1 286 ? -12.717 15.930 -2.777 1.00 96.50 286 ASN A O 1
ATOM 2160 N N . ASP A 1 287 ? -11.464 14.194 -2.092 1.00 94.88 287 ASP A N 1
ATOM 2161 C CA . ASP A 1 287 ? -11.301 13.601 -3.422 1.00 94.88 287 ASP A CA 1
ATOM 2162 C C . ASP A 1 287 ? -11.293 12.057 -3.366 1.00 94.88 287 ASP A C 1
ATOM 2164 O O . ASP A 1 287 ? -10.302 11.402 -3.705 1.00 94.88 287 ASP A O 1
ATOM 2168 N N . PRO A 1 288 ? -12.393 11.428 -2.901 1.00 94.38 288 PRO A N 1
ATOM 2169 C CA . PRO A 1 288 ? -12.418 9.992 -2.612 1.00 94.38 288 PRO A CA 1
ATOM 2170 C C . PRO A 1 288 ? -12.409 9.110 -3.865 1.00 94.38 288 PRO A C 1
ATOM 2172 O O . PRO A 1 288 ? -12.335 7.888 -3.731 1.00 94.38 288 PRO A O 1
ATOM 2175 N N . PHE A 1 289 ? -12.521 9.713 -5.053 1.00 92.31 289 PHE A N 1
ATOM 2176 C CA . PHE A 1 289 ? -12.570 9.040 -6.353 1.00 92.31 289 PHE A CA 1
ATOM 2177 C C . PHE A 1 289 ? -11.329 9.307 -7.213 1.00 92.31 289 PHE A C 1
ATOM 2179 O O . PHE A 1 289 ? -11.286 8.868 -8.360 1.00 92.31 289 PHE A O 1
ATOM 2186 N N . ASN A 1 290 ? -10.320 10.001 -6.678 1.00 92.56 290 ASN A N 1
ATOM 2187 C CA . ASN A 1 290 ? -9.039 10.166 -7.353 1.00 92.56 290 ASN A CA 1
ATOM 2188 C C . ASN A 1 290 ? -8.420 8.789 -7.661 1.00 92.56 290 ASN A C 1
ATOM 2190 O O . ASN A 1 290 ? -8.272 7.997 -6.725 1.00 92.56 290 ASN A O 1
ATOM 2194 N N . PRO A 1 291 ? -8.002 8.488 -8.906 1.00 90.75 291 PRO A N 1
ATOM 2195 C CA . PRO A 1 291 ? -7.410 7.190 -9.233 1.00 90.75 291 PRO A CA 1
ATOM 2196 C C . PRO A 1 291 ? -6.194 6.838 -8.366 1.00 90.75 291 PRO A C 1
ATOM 2198 O O . PRO A 1 291 ? -6.082 5.697 -7.918 1.00 90.75 291 PRO A O 1
ATOM 2201 N N . ALA A 1 292 ? -5.333 7.815 -8.044 1.00 91.94 292 ALA A N 1
ATOM 2202 C CA . ALA A 1 292 ? -4.203 7.622 -7.134 1.00 91.94 292 ALA A CA 1
ATOM 2203 C C . ALA A 1 292 ? -4.676 7.193 -5.741 1.00 91.94 292 ALA A C 1
ATOM 2205 O O . ALA A 1 292 ? -4.160 6.237 -5.170 1.00 91.94 292 ALA A O 1
ATOM 2206 N N . ALA A 1 293 ? -5.682 7.875 -5.194 1.00 94.38 293 ALA A N 1
ATOM 2207 C CA . ALA A 1 293 ? -6.207 7.561 -3.871 1.00 94.38 293 ALA A CA 1
ATOM 2208 C C . ALA A 1 293 ? -6.947 6.216 -3.849 1.00 94.38 293 ALA A C 1
ATOM 2210 O O . ALA A 1 293 ? -6.797 5.455 -2.894 1.00 94.38 293 ALA A O 1
ATOM 2211 N N . LEU A 1 294 ? -7.701 5.892 -4.905 1.00 93.31 294 LEU A N 1
ATOM 2212 C CA . LEU A 1 294 ? -8.368 4.600 -5.056 1.00 93.31 294 LEU A CA 1
ATOM 2213 C C . LEU A 1 294 ? -7.352 3.457 -5.123 1.00 93.31 294 LEU A C 1
ATOM 2215 O O . LEU A 1 294 ? -7.531 2.461 -4.428 1.00 93.31 294 LEU A O 1
ATOM 2219 N N . ALA A 1 295 ? -6.257 3.608 -5.870 1.00 91.44 295 ALA A N 1
ATOM 2220 C CA . ALA A 1 295 ? -5.183 2.616 -5.899 1.00 91.44 295 ALA A CA 1
ATOM 2221 C C . ALA A 1 295 ? -4.646 2.303 -4.491 1.00 91.44 295 ALA A C 1
ATOM 2223 O O . ALA A 1 295 ? -4.481 1.135 -4.130 1.00 91.44 295 ALA A O 1
ATOM 2224 N N . ILE A 1 296 ? -4.445 3.328 -3.659 1.00 94.62 296 ILE A N 1
ATOM 2225 C CA . ILE A 1 296 ? -3.996 3.164 -2.269 1.00 94.62 296 ILE A CA 1
ATOM 2226 C C . ILE A 1 296 ? -5.091 2.555 -1.377 1.00 94.62 296 ILE A C 1
ATOM 2228 O O . ILE A 1 296 ? -4.798 1.660 -0.581 1.00 94.62 296 ILE A O 1
ATOM 2232 N N . LEU A 1 297 ? -6.356 2.965 -1.533 1.00 95.94 297 LEU A N 1
ATOM 2233 C CA . LEU A 1 297 ? -7.493 2.359 -0.827 1.00 95.94 297 LEU A CA 1
ATOM 2234 C C . LEU A 1 297 ? -7.581 0.856 -1.105 1.00 95.94 297 LEU A C 1
ATOM 2236 O O . LEU A 1 297 ? -7.699 0.063 -0.174 1.00 95.94 297 LEU A O 1
ATOM 2240 N N . TYR A 1 298 ? -7.523 0.451 -2.373 1.00 92.50 298 TYR A N 1
ATOM 2241 C CA . TYR A 1 298 ? -7.623 -0.960 -2.747 1.00 92.50 298 TYR A CA 1
ATOM 2242 C C . TYR A 1 298 ? -6.352 -1.742 -2.424 1.00 92.50 298 TYR A C 1
ATOM 2244 O O . TYR A 1 298 ? -6.458 -2.927 -2.132 1.00 92.50 298 TYR A O 1
ATOM 2252 N N . THR A 1 299 ? -5.186 -1.091 -2.347 1.00 92.19 299 THR A N 1
ATOM 2253 C CA . THR A 1 299 ? -3.974 -1.715 -1.791 1.00 92.19 299 THR A CA 1
ATOM 2254 C C . THR A 1 299 ? -4.203 -2.142 -0.339 1.00 92.19 299 THR A C 1
ATOM 2256 O O . THR A 1 299 ? -3.902 -3.277 0.009 1.00 92.19 299 THR A O 1
ATOM 2259 N N . HIS A 1 300 ? -4.806 -1.298 0.507 1.00 95.31 300 HIS A N 1
ATOM 2260 C CA . HIS A 1 300 ? -5.118 -1.674 1.894 1.00 95.31 300 HIS A CA 1
ATOM 2261 C C . HIS A 1 300 ? -6.006 -2.921 1.994 1.00 95.31 300 HIS A C 1
ATOM 2263 O O . HIS A 1 300 ? -5.723 -3.824 2.784 1.00 95.31 300 HIS A O 1
ATOM 2269 N N . TRP A 1 301 ? -7.085 -2.964 1.211 1.00 94.75 301 TRP A N 1
ATOM 2270 C CA . TRP A 1 301 ? -8.025 -4.085 1.240 1.00 94.75 301 TRP A CA 1
ATOM 2271 C C . TRP A 1 301 ? -7.415 -5.355 0.651 1.00 94.75 301 TRP A C 1
ATOM 2273 O O . TRP A 1 301 ? -7.528 -6.411 1.274 1.00 94.75 301 TRP A O 1
ATOM 2283 N N . TRP A 1 302 ? -6.653 -5.224 -0.438 1.00 90.69 302 TRP A N 1
ATOM 2284 C CA . TRP A 1 302 ? -5.858 -6.309 -1.011 1.00 90.69 302 TRP A CA 1
ATOM 2285 C C . TRP A 1 302 ? -4.909 -6.928 0.024 1.00 90.69 302 TRP A C 1
ATOM 2287 O O . TRP A 1 302 ? -4.793 -8.140 0.144 1.00 90.69 302 TRP A O 1
ATOM 2297 N N . GLN A 1 303 ? -4.262 -6.127 0.871 1.00 90.19 303 GLN A N 1
ATOM 2298 C CA . GLN A 1 303 ? -3.386 -6.670 1.917 1.00 90.19 303 GLN A CA 1
ATOM 2299 C C . GLN A 1 303 ? -4.120 -7.447 3.016 1.00 90.19 303 GLN A C 1
ATOM 2301 O O . GLN A 1 303 ? -3.495 -8.209 3.762 1.00 90.19 303 GLN A O 1
ATOM 2306 N N . LEU A 1 304 ? -5.423 -7.222 3.174 1.00 93.00 304 LEU A N 1
ATOM 2307 C CA . LEU A 1 304 ? -6.256 -7.914 4.152 1.00 93.00 304 LEU A CA 1
ATOM 2308 C C . LEU A 1 304 ? -6.865 -9.190 3.564 1.00 93.00 304 LEU A C 1
ATOM 2310 O O . LEU A 1 304 ? -6.937 -10.188 4.281 1.00 93.00 304 LEU A O 1
ATOM 2314 N N . ASP A 1 305 ? -7.263 -9.184 2.291 1.00 88.50 305 ASP A N 1
ATOM 2315 C CA . ASP A 1 305 ? -7.757 -10.377 1.592 1.00 88.50 305 ASP A CA 1
ATOM 2316 C C . ASP A 1 305 ? -6.645 -11.278 1.027 1.00 88.50 305 ASP A C 1
ATOM 2318 O O . ASP A 1 305 ? -6.899 -12.440 0.697 1.00 88.50 305 ASP A O 1
ATOM 2322 N N . ASN A 1 306 ? -5.401 -10.802 1.008 1.00 84.19 306 ASN A N 1
ATOM 2323 C CA . ASN A 1 306 ? -4.238 -11.584 0.630 1.00 84.19 306 ASN A CA 1
ATOM 2324 C C . ASN A 1 306 ? -3.625 -12.313 1.838 1.00 84.19 306 ASN A C 1
ATOM 2326 O O . ASN A 1 306 ? -3.127 -11.713 2.796 1.00 84.19 306 ASN A O 1
ATOM 2330 N N . MET A 1 307 ? -3.594 -13.646 1.763 1.00 83.88 307 MET A N 1
ATOM 2331 C CA . MET A 1 307 ? -3.061 -14.508 2.821 1.00 83.88 307 MET A CA 1
ATOM 2332 C C . MET A 1 307 ? -1.544 -14.331 3.054 1.00 83.88 307 MET A C 1
ATOM 2334 O O . MET A 1 307 ? -1.052 -14.716 4.117 1.00 83.88 307 MET A O 1
ATOM 2338 N N . ARG A 1 308 ? -0.808 -13.700 2.124 1.00 84.81 308 ARG A N 1
ATOM 2339 C CA . ARG A 1 308 ? 0.630 -13.374 2.228 1.00 84.81 308 ARG A CA 1
ATOM 2340 C C . ARG A 1 308 ? 0.979 -12.558 3.466 1.00 84.81 308 ARG A C 1
ATOM 2342 O O . ARG A 1 308 ? 1.890 -12.927 4.210 1.00 84.81 308 ARG A O 1
ATOM 2349 N N . HIS A 1 309 ? 0.273 -11.450 3.692 1.00 87.69 309 HIS A N 1
ATOM 2350 C CA . HIS A 1 309 ? 0.741 -10.415 4.619 1.00 87.69 309 HIS A CA 1
ATOM 2351 C C . HIS A 1 309 ? 0.534 -10.770 6.094 1.00 87.69 309 HIS A C 1
ATOM 2353 O O . HIS A 1 309 ? 1.246 -10.227 6.945 1.00 87.69 309 HIS A O 1
ATOM 2359 N N . ARG A 1 310 ? -0.403 -11.684 6.399 1.00 89.44 310 ARG A N 1
ATOM 2360 C CA . ARG A 1 310 ? -0.756 -12.123 7.768 1.00 89.44 310 ARG A CA 1
ATOM 2361 C C . ARG A 1 310 ? -1.060 -10.956 8.711 1.00 89.44 310 ARG A C 1
ATOM 2363 O O . ARG A 1 310 ? -0.685 -10.961 9.885 1.00 89.44 310 ARG A O 1
ATOM 2370 N N . THR A 1 311 ? -1.715 -9.932 8.169 1.00 93.62 311 THR A N 1
ATOM 2371 C CA . THR A 1 311 ? -1.891 -8.614 8.785 1.00 93.62 311 THR A CA 1
ATOM 2372 C C . THR A 1 311 ? -2.526 -8.710 10.174 1.00 93.62 311 THR A C 1
ATOM 2374 O O . THR A 1 311 ? -1.979 -8.179 11.139 1.00 93.62 311 THR A O 1
ATOM 2377 N N . VAL A 1 312 ? -3.630 -9.447 10.328 1.00 95.38 312 VAL A N 1
ATOM 2378 C CA . VAL A 1 312 ? -4.324 -9.573 11.622 1.00 95.38 312 VAL A CA 1
ATOM 2379 C C . VAL A 1 312 ? -3.547 -10.458 12.605 1.00 95.38 312 VAL A C 1
ATOM 2381 O O . VAL A 1 312 ? -3.442 -10.120 13.787 1.00 95.38 312 VAL A O 1
ATOM 2384 N N . THR A 1 313 ? -2.908 -11.532 12.135 1.00 94.31 313 THR A N 1
ATOM 2385 C CA . THR A 1 313 ? -2.011 -12.346 12.973 1.00 94.31 313 THR A CA 1
ATOM 2386 C C . THR A 1 313 ? -0.808 -11.536 13.471 1.00 94.31 313 THR A C 1
ATOM 2388 O O . THR A 1 313 ? -0.330 -11.761 14.582 1.00 94.31 313 THR A O 1
ATOM 2391 N N . LEU A 1 314 ? -0.308 -10.570 12.695 1.00 94.88 314 LEU A N 1
ATOM 2392 C CA . LEU A 1 314 ? 0.737 -9.647 13.148 1.00 94.88 314 LEU A CA 1
ATOM 2393 C C . LEU A 1 314 ? 0.227 -8.695 14.230 1.00 94.88 314 LEU A C 1
ATOM 2395 O O . LEU A 1 314 ? 0.914 -8.500 15.235 1.00 94.88 314 LEU A O 1
ATOM 2399 N N . MET A 1 315 ? -0.998 -8.173 14.097 1.00 95.69 315 MET A N 1
ATOM 2400 C CA . MET A 1 315 ? -1.608 -7.329 15.135 1.00 95.69 315 MET A CA 1
ATOM 2401 C C . MET A 1 315 ? -1.652 -8.022 16.500 1.00 95.69 315 MET A C 1
ATOM 2403 O O . MET A 1 315 ? -1.493 -7.358 17.525 1.00 95.69 315 MET A O 1
ATOM 2407 N N . SER A 1 316 ? -1.854 -9.345 16.533 1.00 94.38 316 SER A N 1
ATOM 2408 C CA . SER A 1 316 ? -1.949 -10.110 17.783 1.00 94.38 316 SER A CA 1
ATOM 2409 C C . SER A 1 316 ? -0.617 -10.215 18.537 1.00 94.38 316 SER A C 1
ATOM 2411 O O . SER A 1 316 ? -0.605 -10.570 19.720 1.00 94.38 316 SER A O 1
ATOM 2413 N N . ARG A 1 317 ? 0.509 -9.912 17.875 1.00 95.50 317 ARG A N 1
ATOM 2414 C CA . ARG A 1 317 ? 1.858 -9.951 18.463 1.00 95.50 317 ARG A CA 1
ATOM 2415 C C . ARG A 1 317 ? 2.145 -8.751 19.344 1.00 95.50 317 ARG A C 1
ATOM 2417 O O . ARG A 1 317 ? 3.016 -8.838 20.204 1.00 95.50 317 ARG A O 1
ATOM 2424 N N . ILE A 1 318 ? 1.384 -7.674 19.200 1.00 95.75 318 ILE A N 1
ATOM 2425 C CA . ILE A 1 318 ? 1.533 -6.477 20.020 1.00 95.75 318 ILE A CA 1
ATOM 2426 C C . ILE A 1 318 ? 0.382 -6.405 21.030 1.00 95.75 318 ILE A C 1
ATOM 2428 O O . ILE A 1 318 ? -0.786 -6.548 20.654 1.00 95.75 318 ILE A O 1
ATOM 2432 N N . PRO A 1 319 ? 0.664 -6.193 22.330 1.00 92.25 319 PRO A N 1
ATOM 2433 C CA . PRO A 1 319 ? -0.382 -5.962 23.315 1.00 92.25 319 PRO A CA 1
ATOM 2434 C C . PRO A 1 319 ? -1.287 -4.785 22.912 1.00 92.25 319 PRO A C 1
ATOM 2436 O O . PRO A 1 319 ? -0.794 -3.764 22.433 1.00 92.25 319 PRO A O 1
ATOM 2439 N N . PRO A 1 320 ? -2.608 -4.877 23.134 1.00 91.56 320 PRO A N 1
ATOM 2440 C CA . PRO A 1 320 ? -3.493 -3.754 22.865 1.00 91.56 320 PRO A CA 1
ATOM 2441 C C . PRO A 1 320 ? -3.161 -2.569 23.780 1.00 91.56 320 PRO A C 1
ATOM 2443 O O . PRO A 1 320 ? -2.999 -2.735 24.993 1.00 91.56 320 PRO A O 1
ATOM 2446 N N . SER A 1 321 ? -3.097 -1.368 23.207 1.00 92.12 321 SER A N 1
ATOM 2447 C CA . SER A 1 321 ? -2.854 -0.120 23.929 1.00 92.12 321 SER A CA 1
ATOM 2448 C C . SER A 1 321 ? -3.651 1.024 23.298 1.00 92.12 321 SER A C 1
ATOM 2450 O O . SER A 1 321 ? -3.532 1.230 22.089 1.00 92.12 321 SER A O 1
ATOM 2452 N N . PRO A 1 322 ? -4.425 1.795 24.087 1.00 92.62 322 PRO A N 1
ATOM 2453 C CA . PRO A 1 322 ? -5.063 3.019 23.607 1.00 92.62 322 PRO A CA 1
ATOM 2454 C C . PRO A 1 322 ? -4.083 4.037 23.027 1.00 92.62 322 PRO A C 1
ATOM 2456 O O . PRO A 1 322 ? -4.454 4.760 22.113 1.00 92.62 322 PRO A O 1
ATOM 2459 N N . GLU A 1 323 ? -2.836 4.057 23.502 1.00 94.62 323 GLU A N 1
ATOM 2460 C CA . GLU A 1 323 ? -1.800 5.001 23.055 1.00 94.62 323 GLU A CA 1
ATOM 2461 C C . GLU A 1 323 ? -1.409 4.845 21.579 1.00 94.62 323 GLU A C 1
ATOM 2463 O O . GLU A 1 323 ? -0.764 5.721 21.011 1.00 94.62 323 GLU A O 1
ATOM 2468 N N . TYR A 1 324 ? -1.793 3.732 20.948 1.00 96.38 324 TYR A N 1
ATOM 2469 C CA . TYR A 1 324 ? -1.581 3.515 19.518 1.00 96.38 324 TYR A CA 1
ATOM 2470 C C . TYR A 1 324 ? -2.670 4.135 18.647 1.00 96.38 324 TYR A C 1
ATOM 2472 O O . TYR A 1 324 ? -2.471 4.261 17.441 1.00 96.38 324 TYR A O 1
ATOM 2480 N N . ALA A 1 325 ? -3.814 4.506 19.223 1.00 98.19 325 ALA A N 1
ATOM 2481 C CA . ALA A 1 325 ? -4.830 5.233 18.484 1.00 98.19 325 ALA A CA 1
ATOM 2482 C C . ALA A 1 325 ? -4.368 6.667 18.239 1.00 98.19 325 ALA A C 1
ATOM 2484 O O . ALA A 1 325 ? -3.785 7.289 19.128 1.00 98.19 325 ALA A O 1
ATOM 2485 N N . VAL A 1 326 ? -4.635 7.174 17.038 1.00 98.25 326 VAL A N 1
ATOM 2486 C CA . VAL A 1 326 ? -4.171 8.484 16.592 1.00 98.25 326 VAL A CA 1
ATOM 2487 C C . VAL A 1 326 ? -5.175 9.176 15.685 1.00 98.25 326 VAL A C 1
ATOM 2489 O O . VAL A 1 326 ? -5.810 8.550 14.835 1.00 98.25 326 VAL A O 1
ATOM 2492 N N . SER A 1 327 ? -5.309 10.484 15.866 1.00 98.25 327 SER A N 1
ATOM 2493 C CA . SER A 1 327 ? -6.019 11.359 14.942 1.00 98.25 327 SER A CA 1
ATOM 2494 C C . SER A 1 327 ? -5.134 12.567 14.641 1.00 98.25 327 SER A C 1
ATOM 2496 O O . SER A 1 327 ? -4.978 13.410 15.526 1.00 98.25 327 SER A O 1
ATOM 2498 N N . PRO A 1 328 ? -4.532 12.659 13.444 1.00 98.00 328 PRO A N 1
ATOM 2499 C CA . PRO A 1 328 ? -3.835 13.872 13.035 1.00 98.00 328 PRO A CA 1
ATOM 2500 C C . PRO A 1 328 ? -4.794 15.056 12.935 1.00 98.00 328 PRO A C 1
ATOM 2502 O O . PRO A 1 328 ? -6.010 14.888 12.796 1.00 98.00 328 PRO A O 1
ATOM 2505 N N . GLU A 1 329 ? -4.237 16.262 13.003 1.00 96.69 329 GLU A N 1
ATOM 2506 C CA . GLU A 1 329 ? -4.952 17.459 12.586 1.00 96.69 329 GLU A CA 1
ATOM 2507 C C . GLU A 1 329 ? -5.341 17.360 11.105 1.00 96.69 329 GLU A C 1
ATOM 2509 O O . GLU A 1 329 ? -4.673 16.710 10.297 1.00 96.69 329 GLU A O 1
ATOM 2514 N N . LYS A 1 330 ? -6.456 17.994 10.744 1.00 97.12 330 LYS A N 1
ATOM 2515 C CA . LYS A 1 330 ? -6.945 17.959 9.367 1.00 97.12 330 LYS A CA 1
ATOM 2516 C C . LYS A 1 330 ? -6.046 18.808 8.480 1.00 97.12 330 LYS A C 1
ATOM 2518 O O . LYS A 1 330 ? -5.835 19.985 8.768 1.00 97.12 330 LYS A O 1
ATOM 2523 N N . LEU A 1 331 ? -5.591 18.229 7.374 1.00 97.69 331 LEU A N 1
ATOM 2524 C CA . LEU A 1 331 ? -4.856 18.973 6.358 1.00 97.69 331 LEU A CA 1
ATOM 2525 C C . LEU A 1 331 ? -5.755 20.061 5.755 1.00 97.69 331 LEU A C 1
ATOM 2527 O O . LEU A 1 331 ? -6.900 19.803 5.380 1.00 97.69 331 LEU A O 1
ATOM 2531 N N . THR A 1 332 ? -5.225 21.278 5.657 1.00 95.38 332 THR A N 1
ATOM 2532 C CA . THR A 1 332 ? -5.904 22.436 5.051 1.00 95.38 332 THR A CA 1
ATOM 2533 C C . THR A 1 332 ? -5.666 22.543 3.543 1.00 95.38 332 THR A C 1
ATOM 2535 O O . THR A 1 332 ? -6.330 23.329 2.871 1.00 95.38 332 THR A O 1
ATOM 2538 N N . SER A 1 333 ? -4.748 21.739 3.006 1.00 95.69 333 SER A N 1
ATOM 2539 C CA . SER A 1 333 ? -4.390 21.647 1.591 1.00 95.69 333 SER A CA 1
ATOM 2540 C C . SER A 1 333 ? -4.262 20.179 1.166 1.00 95.69 333 SER A C 1
ATOM 2542 O O . SER A 1 333 ? -4.145 19.312 2.038 1.00 95.69 333 SER A O 1
ATOM 2544 N N . PRO A 1 334 ? -4.260 19.882 -0.148 1.00 96.50 334 PRO A N 1
ATOM 2545 C CA . PRO A 1 334 ? -3.911 18.553 -0.642 1.00 96.50 334 PRO A CA 1
ATOM 2546 C C . PRO A 1 334 ? -2.572 18.058 -0.064 1.00 96.50 334 PRO A C 1
ATOM 2548 O O . PRO A 1 334 ? -1.680 18.885 0.162 1.00 96.50 334 PRO A O 1
ATOM 2551 N N . PRO A 1 335 ? -2.412 16.741 0.170 1.00 96.44 335 PRO A N 1
ATOM 2552 C CA . PRO A 1 335 ? -1.143 16.164 0.600 1.00 96.44 335 PRO A CA 1
ATOM 2553 C C . PRO A 1 335 ? -0.020 16.480 -0.391 1.00 96.44 335 PRO A C 1
ATOM 2555 O O . PRO A 1 335 ? -0.219 16.402 -1.602 1.00 96.44 335 PRO A O 1
ATOM 2558 N N . SER A 1 336 ? 1.163 16.787 0.128 1.00 96.81 336 SER A N 1
ATOM 2559 C CA . SER A 1 336 ? 2.404 16.966 -0.638 1.00 96.81 336 SER A CA 1
ATOM 2560 C C . SER A 1 336 ? 3.416 15.881 -0.269 1.00 96.81 336 SER A C 1
ATOM 2562 O O . SER A 1 336 ? 3.166 15.080 0.636 1.00 96.81 336 SER A O 1
ATOM 2564 N N . PHE A 1 337 ? 4.589 15.859 -0.909 1.00 97.31 337 PHE A N 1
ATOM 2565 C CA . PHE A 1 337 ? 5.653 14.927 -0.513 1.00 97.31 337 PHE A CA 1
ATOM 2566 C C . PHE A 1 337 ? 6.034 15.069 0.968 1.00 97.31 337 PHE A C 1
ATOM 2568 O O . PHE A 1 337 ? 6.174 14.062 1.664 1.00 97.31 337 PHE A O 1
ATOM 2575 N N . ASP A 1 338 ? 6.102 16.305 1.473 1.00 96.62 338 ASP A N 1
ATOM 2576 C CA . ASP A 1 338 ? 6.453 16.600 2.866 1.00 96.62 338 ASP A CA 1
ATOM 2577 C C . ASP A 1 338 ? 5.474 15.982 3.865 1.00 96.62 338 ASP A C 1
ATOM 2579 O O . ASP A 1 338 ? 5.899 15.555 4.941 1.00 96.62 338 ASP A O 1
ATOM 2583 N N . THR A 1 339 ? 4.191 15.860 3.489 1.00 97.69 339 THR A N 1
ATOM 2584 C CA . THR A 1 339 ? 3.144 15.241 4.324 1.00 97.69 339 THR A CA 1
ATOM 2585 C C . THR A 1 339 ? 3.527 13.823 4.747 1.00 97.69 339 THR A C 1
ATOM 2587 O O . THR A 1 339 ? 3.260 13.428 5.879 1.00 97.69 339 THR A O 1
ATOM 2590 N N . PHE A 1 340 ? 4.193 13.065 3.874 1.00 97.62 340 PHE A N 1
ATOM 2591 C CA . PHE A 1 340 ? 4.557 11.667 4.120 1.00 97.62 340 PHE A CA 1
ATOM 2592 C C . PHE A 1 340 ? 5.887 11.498 4.861 1.00 97.62 340 PHE A C 1
ATOM 2594 O O . PHE A 1 340 ? 6.211 10.391 5.285 1.00 97.62 340 PHE A O 1
ATOM 2601 N N . THR A 1 341 ? 6.677 12.560 5.020 1.00 98.00 341 THR A N 1
ATOM 2602 C CA . THR A 1 341 ? 7.997 12.461 5.655 1.00 98.00 341 THR A CA 1
ATOM 2603 C C . THR A 1 341 ? 7.897 12.471 7.176 1.00 98.00 341 THR A C 1
ATOM 2605 O O . THR A 1 341 ? 6.962 13.022 7.753 1.00 98.00 341 THR A O 1
ATOM 2608 N N . HIS A 1 342 ? 8.919 11.954 7.858 1.00 97.12 342 HIS A N 1
ATOM 2609 C CA . HIS A 1 342 ? 9.028 12.065 9.318 1.00 97.12 342 HIS A CA 1
ATOM 2610 C C . HIS A 1 342 ? 9.121 13.519 9.832 1.00 97.12 342 HIS A C 1
ATOM 2612 O O . HIS A 1 342 ? 8.961 13.753 11.029 1.00 97.12 342 HIS A O 1
ATOM 2618 N N . LYS A 1 343 ? 9.377 14.490 8.943 1.00 96.00 343 LYS A N 1
ATOM 2619 C CA . LYS A 1 343 ? 9.509 15.924 9.248 1.00 96.00 343 LYS A CA 1
ATOM 2620 C C . LYS A 1 343 ? 8.219 16.714 9.018 1.00 96.00 343 LYS A C 1
ATOM 2622 O O . LYS A 1 343 ? 8.256 17.937 9.092 1.00 96.00 343 LYS A O 1
ATOM 2627 N N . ASN A 1 344 ? 7.095 16.040 8.762 1.00 95.88 344 ASN A N 1
ATOM 2628 C CA . ASN A 1 344 ? 5.820 16.680 8.421 1.00 95.88 344 ASN A CA 1
ATOM 2629 C C . ASN A 1 344 ? 5.303 17.692 9.464 1.00 95.88 344 ASN A C 1
ATOM 2631 O O . ASN A 1 344 ? 4.494 18.549 9.125 1.00 95.88 344 ASN A O 1
ATOM 2635 N N . GLY A 1 345 ? 5.756 17.612 10.721 1.00 95.25 345 GLY A N 1
ATOM 2636 C CA . GLY A 1 345 ? 5.402 18.567 11.774 1.00 95.25 345 GLY A CA 1
ATOM 2637 C C . GLY A 1 345 ? 3.925 18.552 12.182 1.00 95.25 345 GLY A C 1
ATOM 2638 O O . GLY A 1 345 ? 3.494 19.461 12.893 1.00 95.25 345 GLY A O 1
ATOM 2639 N N . LEU A 1 346 ? 3.159 17.543 11.754 1.00 97.56 346 LEU A N 1
ATOM 2640 C CA . LEU A 1 346 ? 1.725 17.453 12.003 1.00 97.56 346 LEU A CA 1
ATOM 2641 C C . LEU A 1 346 ? 1.440 17.239 13.486 1.00 97.56 346 LEU A C 1
ATOM 2643 O O . LEU A 1 346 ? 2.006 16.353 14.137 1.00 97.56 346 LEU A O 1
ATOM 2647 N N . LYS A 1 347 ? 0.495 18.013 14.015 1.00 98.06 347 LYS A N 1
ATOM 2648 C CA . LYS A 1 347 ? -0.064 17.768 15.347 1.00 98.06 347 LYS A CA 1
ATOM 2649 C C . LYS A 1 347 ? -1.052 16.613 15.289 1.00 98.06 347 LYS A C 1
ATOM 2651 O O . LYS A 1 347 ? -1.711 16.381 14.277 1.00 98.06 347 LYS A O 1
ATOM 2656 N N . TYR A 1 348 ? -1.178 15.888 16.394 1.00 98.00 348 TYR A N 1
ATOM 2657 C CA . TYR A 1 348 ? -2.105 14.769 16.491 1.00 98.00 348 TYR A CA 1
ATOM 2658 C C . TYR A 1 348 ? -2.557 14.524 17.930 1.00 98.00 348 TYR A C 1
ATOM 2660 O O . TYR A 1 348 ? -1.826 14.772 18.890 1.00 98.00 348 TYR A O 1
ATOM 2668 N N . GLU A 1 349 ? -3.757 13.976 18.068 1.00 97.94 349 GLU A N 1
ATOM 2669 C CA . GLU A 1 349 ? -4.279 13.438 19.321 1.00 97.94 349 GLU A CA 1
ATOM 2670 C C . GLU A 1 349 ? -4.003 11.935 19.402 1.00 97.94 349 GLU A C 1
ATOM 2672 O O . GLU A 1 349 ? -3.981 11.243 18.381 1.00 97.94 349 GLU A O 1
ATOM 2677 N N . LYS A 1 350 ? -3.815 11.419 20.620 1.00 97.00 350 LYS A N 1
ATOM 2678 C CA . LYS A 1 350 ? -3.613 9.992 20.905 1.00 97.00 350 LYS A CA 1
ATOM 2679 C C . LYS A 1 350 ? -4.543 9.507 22.008 1.00 97.00 350 LYS A C 1
ATOM 2681 O O . LYS A 1 350 ? -5.108 10.296 22.765 1.00 97.00 350 LYS A O 1
ATOM 2686 N N . GLY A 1 351 ? -4.652 8.190 22.137 1.00 96.38 351 GLY A N 1
ATOM 2687 C CA . GLY A 1 351 ? -5.202 7.577 23.338 1.00 96.38 351 GLY A CA 1
ATOM 2688 C C . GLY A 1 351 ? -6.681 7.212 23.240 1.00 96.38 351 GLY A C 1
ATOM 2689 O O . GLY A 1 351 ? -7.264 7.026 22.168 1.00 96.38 351 GLY A O 1
ATOM 2690 N N . ARG A 1 352 ? -7.304 7.064 24.413 1.00 96.12 352 ARG A N 1
ATOM 2691 C CA . ARG A 1 352 ? -8.654 6.499 24.556 1.00 96.12 352 ARG A CA 1
ATOM 2692 C C . ARG A 1 352 ? -9.731 7.292 23.812 1.00 96.12 352 ARG A C 1
ATOM 2694 O O . ARG A 1 352 ? -10.585 6.667 23.193 1.00 96.12 352 ARG A O 1
ATOM 2701 N N . THR A 1 353 ? -9.666 8.621 23.833 1.00 97.12 353 THR A N 1
ATOM 2702 C CA . THR A 1 353 ? -10.649 9.487 23.163 1.00 97.12 353 THR A CA 1
ATOM 2703 C C . THR A 1 353 ? -10.740 9.182 21.670 1.00 97.12 353 THR A C 1
ATOM 2705 O O . THR A 1 353 ? -11.836 9.027 21.138 1.00 97.12 353 THR A O 1
ATOM 2708 N N . VAL A 1 354 ? -9.596 8.992 21.003 1.00 98.06 354 VAL A N 1
ATOM 2709 C CA . VAL A 1 354 ? -9.562 8.640 19.578 1.00 98.06 354 VAL A CA 1
ATOM 2710 C C . VAL A 1 354 ? -10.239 7.290 19.329 1.00 98.06 354 VAL A C 1
ATOM 2712 O O . VAL A 1 354 ? -11.043 7.175 18.405 1.00 98.06 354 VAL A O 1
ATOM 2715 N N . LEU A 1 355 ? -9.977 6.278 20.169 1.00 96.75 355 LEU A N 1
ATOM 2716 C CA . LEU A 1 355 ? -10.651 4.975 20.069 1.00 96.75 355 LEU A CA 1
ATOM 2717 C C . LEU A 1 355 ? -12.169 5.089 20.204 1.00 96.75 355 LEU A C 1
ATOM 2719 O O . LEU A 1 355 ? -12.894 4.413 19.478 1.00 96.75 355 LEU A O 1
ATOM 2723 N N . ASP A 1 356 ? -12.647 5.901 21.144 1.00 97.38 356 ASP A N 1
ATOM 2724 C CA . ASP A 1 356 ? -14.080 6.074 21.374 1.00 97.38 356 ASP A CA 1
ATOM 2725 C C . ASP A 1 356 ? -14.756 6.774 20.189 1.00 97.38 356 ASP A C 1
ATOM 2727 O O . ASP A 1 356 ? -15.828 6.343 19.765 1.00 97.38 356 ASP A O 1
ATOM 2731 N N . ILE A 1 357 ? -14.086 7.746 19.561 1.00 98.31 357 ILE A N 1
ATOM 2732 C CA . ILE A 1 357 ? -14.544 8.349 18.299 1.00 98.31 357 ILE A CA 1
ATOM 2733 C C . ILE A 1 357 ? -14.638 7.291 17.191 1.00 98.31 357 ILE A C 1
ATOM 2735 O O . ILE A 1 357 ? -15.641 7.245 16.483 1.00 98.31 357 ILE A O 1
ATOM 2739 N N . GLN A 1 358 ? -13.636 6.413 17.054 1.00 98.31 358 GLN A N 1
ATOM 2740 C CA . GLN A 1 358 ? -13.666 5.366 16.022 1.00 98.31 358 GLN A CA 1
ATOM 2741 C C . GLN A 1 358 ? -14.762 4.317 16.263 1.00 98.31 358 GLN A C 1
ATOM 2743 O O . GLN A 1 358 ? -15.266 3.738 15.306 1.00 98.31 358 GLN A O 1
ATOM 2748 N N . ARG A 1 359 ? -15.173 4.084 17.516 1.00 97.50 359 ARG A N 1
ATOM 2749 C CA . ARG A 1 359 ? -16.324 3.218 17.839 1.00 97.50 359 ARG A CA 1
ATOM 2750 C C . ARG A 1 359 ? -17.630 3.831 17.374 1.00 97.50 359 ARG A C 1
ATOM 2752 O O . ARG A 1 359 ? -18.371 3.178 16.654 1.00 97.50 359 ARG A O 1
ATOM 2759 N N . VAL A 1 360 ? -17.855 5.096 17.723 1.00 98.31 360 VAL A N 1
ATOM 2760 C CA . VAL A 1 360 ? -19.032 5.841 17.259 1.00 98.31 360 VAL A CA 1
ATOM 2761 C C . VAL A 1 360 ? -19.068 5.884 15.733 1.00 98.31 360 VAL A C 1
ATOM 2763 O O . VAL A 1 360 ? -20.129 5.745 15.134 1.00 98.31 360 VAL A O 1
ATOM 2766 N N . GLU A 1 361 ? -17.912 6.053 15.093 1.00 98.50 361 GLU A N 1
ATOM 2767 C CA . GLU A 1 361 ? -17.826 6.042 13.638 1.00 98.50 361 GLU A CA 1
ATOM 2768 C C . GLU A 1 361 ? -18.169 4.675 13.040 1.00 98.50 361 GLU A C 1
ATOM 2770 O O . GLU A 1 361 ? -18.944 4.616 12.089 1.00 98.50 361 GLU A O 1
ATOM 2775 N N . LEU A 1 362 ? -17.671 3.578 13.617 1.00 98.50 362 LEU A N 1
ATOM 2776 C CA . LEU A 1 362 ? -18.025 2.233 13.168 1.00 98.50 362 LEU A CA 1
ATOM 2777 C C . LEU A 1 362 ? -19.523 1.948 13.321 1.00 98.50 362 LEU A C 1
ATOM 2779 O O . LEU A 1 362 ? -20.127 1.407 12.398 1.00 98.50 362 LEU A O 1
ATOM 2783 N N . ASP A 1 363 ? -20.127 2.361 14.436 1.00 98.06 363 ASP A N 1
ATOM 2784 C CA . ASP A 1 363 ? -21.565 2.199 14.667 1.00 98.06 363 ASP A CA 1
ATOM 2785 C C . ASP A 1 363 ? -22.378 3.002 13.632 1.00 98.06 363 ASP A C 1
ATOM 2787 O O . ASP A 1 363 ? -23.303 2.470 13.023 1.00 98.06 363 ASP A O 1
ATOM 2791 N N . ARG A 1 364 ? -21.953 4.230 13.291 1.00 98.06 364 ARG A N 1
ATOM 2792 C CA . ARG A 1 364 ? -22.564 5.014 12.197 1.00 98.06 364 ARG A CA 1
ATOM 2793 C C . ARG A 1 364 ? -22.429 4.357 10.826 1.00 98.06 364 ARG A C 1
ATOM 2795 O O . ARG A 1 364 ? -23.286 4.568 9.972 1.00 98.06 364 ARG A O 1
ATOM 2802 N N . ILE A 1 365 ? -21.324 3.660 10.559 1.00 97.56 365 ILE A N 1
ATOM 2803 C CA . ILE A 1 365 ? -21.141 2.918 9.304 1.00 97.56 365 ILE A CA 1
ATOM 2804 C C . ILE A 1 365 ? -22.085 1.711 9.288 1.00 97.56 365 ILE A C 1
ATOM 2806 O O . ILE A 1 365 ? -22.757 1.484 8.284 1.00 97.56 365 ILE A O 1
ATOM 2810 N N . GLU A 1 366 ? -22.180 0.964 10.386 1.00 95.94 366 GLU A N 1
ATOM 2811 C CA . GLU A 1 366 ? -23.074 -0.194 10.505 1.00 95.94 366 GLU A CA 1
ATOM 2812 C C . GLU A 1 366 ? -24.552 0.206 10.358 1.00 95.94 366 GLU A C 1
ATOM 2814 O O . GLU A 1 366 ? -25.299 -0.452 9.6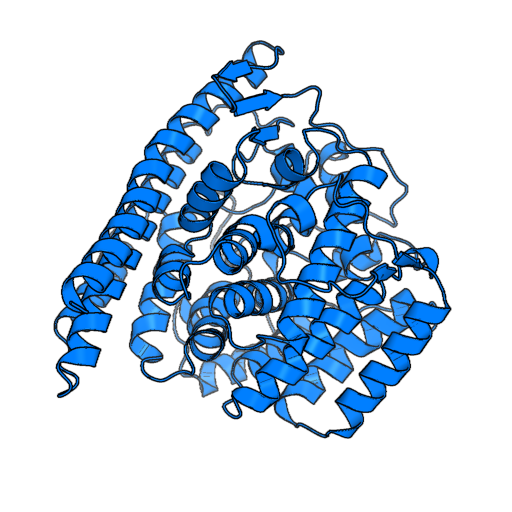28 1.00 95.94 366 GLU A O 1
ATOM 2819 N N . ASP A 1 367 ? -24.946 1.352 10.920 1.00 96.00 367 ASP A N 1
ATOM 2820 C CA . ASP A 1 367 ? -26.302 1.911 10.828 1.00 96.00 367 ASP A CA 1
ATOM 2821 C C . ASP A 1 367 ? -26.746 2.250 9.396 1.00 96.00 367 ASP A C 1
ATOM 2823 O O . ASP A 1 367 ? -27.949 2.327 9.128 1.00 96.00 367 ASP A O 1
ATOM 2827 N N . THR A 1 368 ? -25.811 2.393 8.447 1.00 93.75 368 THR A N 1
ATOM 2828 C CA . THR A 1 368 ? -26.156 2.529 7.018 1.00 93.75 368 THR A CA 1
ATOM 2829 C C . THR A 1 368 ? -26.826 1.273 6.460 1.00 93.75 368 THR A C 1
ATOM 2831 O O . THR A 1 368 ? -27.512 1.345 5.442 1.00 93.75 368 THR A O 1
ATOM 2834 N N . LYS A 1 369 ? -26.643 0.114 7.114 1.00 91.88 369 LYS A N 1
ATOM 2835 C CA . LYS A 1 369 ? -27.166 -1.202 6.706 1.00 91.88 369 LYS A CA 1
ATOM 2836 C C . LYS A 1 369 ? -26.796 -1.592 5.274 1.00 91.88 369 LYS A C 1
ATOM 2838 O O . LYS A 1 369 ? -27.472 -2.416 4.652 1.00 91.88 369 LYS A O 1
ATOM 2843 N N . PHE A 1 370 ? -25.706 -1.031 4.753 1.00 92.75 370 PHE A N 1
ATOM 2844 C CA . PHE A 1 370 ? -25.192 -1.361 3.434 1.00 92.75 370 PHE A CA 1
ATOM 2845 C C . PHE A 1 370 ? -24.717 -2.818 3.428 1.00 92.75 370 PHE A C 1
ATOM 2847 O O . PHE A 1 370 ? -23.718 -3.150 4.068 1.00 92.75 370 PHE A O 1
ATOM 2854 N N . LYS A 1 371 ? -25.473 -3.703 2.765 1.00 91.19 371 LYS A N 1
ATOM 2855 C CA . LYS A 1 371 ? -25.338 -5.165 2.905 1.00 91.19 371 LYS A CA 1
ATOM 2856 C C . LYS A 1 371 ? -23.937 -5.672 2.567 1.00 91.19 371 LYS A C 1
ATOM 2858 O O . LYS A 1 371 ? -23.398 -6.480 3.318 1.00 91.19 371 LYS A O 1
ATOM 2863 N N . ASP A 1 372 ? -23.337 -5.143 1.506 1.00 88.75 372 ASP A N 1
ATOM 2864 C CA . ASP A 1 372 ? -22.096 -5.687 0.944 1.00 88.75 372 ASP A CA 1
ATOM 2865 C C . ASP A 1 372 ? -20.858 -5.430 1.827 1.00 88.75 372 ASP A C 1
ATOM 2867 O O . ASP A 1 372 ? -19.813 -6.022 1.593 1.00 88.75 372 ASP A O 1
ATOM 2871 N N . ILE A 1 373 ? -20.957 -4.584 2.865 1.00 93.75 373 ILE A N 1
ATOM 2872 C CA . ILE A 1 373 ? -19.858 -4.342 3.823 1.00 93.75 373 ILE A CA 1
ATOM 2873 C C . ILE A 1 373 ? -20.110 -4.949 5.209 1.00 93.75 373 ILE A C 1
ATOM 2875 O O . ILE A 1 373 ? -19.216 -4.926 6.054 1.00 93.75 373 ILE A O 1
ATOM 2879 N N . GLN A 1 374 ? -21.304 -5.493 5.475 1.00 94.62 374 GLN A N 1
ATOM 2880 C CA . GLN A 1 374 ? -21.653 -5.985 6.817 1.00 94.62 374 GLN A CA 1
ATOM 2881 C C . GLN A 1 374 ? -20.765 -7.155 7.248 1.00 94.62 374 GLN A C 1
ATOM 2883 O O . GLN A 1 374 ? -20.376 -7.245 8.414 1.00 94.62 374 GLN A O 1
ATOM 2888 N N . GLY A 1 375 ? -20.387 -8.024 6.306 1.00 94.75 375 GLY A N 1
ATOM 2889 C CA . GLY A 1 375 ? -19.432 -9.103 6.561 1.00 94.75 375 GLY A CA 1
ATOM 2890 C C . GLY A 1 375 ? -18.082 -8.573 7.050 1.00 94.75 375 GLY A C 1
ATOM 2891 O O . GLY A 1 375 ? -17.575 -9.022 8.076 1.00 94.75 375 GLY A O 1
ATOM 2892 N N . VAL A 1 376 ? -17.545 -7.543 6.387 1.00 96.38 376 VAL A N 1
ATOM 2893 C CA . VAL A 1 376 ? -16.273 -6.897 6.760 1.00 96.38 376 VAL A CA 1
ATOM 2894 C C . VAL A 1 376 ? -16.366 -6.207 8.120 1.00 96.38 376 VAL A C 1
ATOM 2896 O O . VAL A 1 376 ? -15.451 -6.324 8.937 1.00 96.38 376 VAL A O 1
ATOM 2899 N N . ILE A 1 377 ? -17.474 -5.521 8.406 1.00 97.56 377 ILE A N 1
ATOM 2900 C CA . ILE A 1 377 ? -17.698 -4.878 9.708 1.00 97.56 377 ILE A CA 1
ATOM 2901 C C . ILE A 1 377 ? -17.673 -5.922 10.824 1.00 97.56 377 ILE A C 1
ATOM 2903 O O . ILE A 1 377 ? -16.885 -5.809 11.763 1.00 97.56 377 ILE A O 1
ATOM 2907 N N . THR A 1 378 ? -18.516 -6.945 10.705 1.00 96.19 378 THR A N 1
ATOM 2908 C CA . THR A 1 378 ? -18.779 -7.910 11.780 1.00 96.19 378 THR A CA 1
ATOM 2909 C C . THR A 1 378 ? -17.626 -8.880 12.006 1.00 96.19 378 THR A C 1
ATOM 2911 O O . THR A 1 378 ? -17.306 -9.186 13.155 1.00 96.19 378 THR A O 1
ATOM 2914 N N . LYS A 1 379 ? -16.972 -9.349 10.938 1.00 96.56 379 LYS A N 1
ATOM 2915 C CA . LYS A 1 379 ? -15.920 -10.372 11.029 1.00 96.56 379 LYS A CA 1
ATOM 2916 C C . LYS A 1 379 ? -14.509 -9.805 11.122 1.00 96.56 379 LYS A C 1
ATOM 2918 O O . LYS A 1 379 ? -13.631 -10.518 11.595 1.00 96.56 379 LYS A O 1
ATOM 2923 N N . LEU A 1 380 ? -14.276 -8.557 10.701 1.00 97.75 380 LEU A N 1
ATOM 2924 C CA . LEU A 1 380 ? -12.940 -7.950 10.685 1.00 97.75 380 LEU A CA 1
ATOM 2925 C C . LEU A 1 380 ? -12.861 -6.662 11.509 1.00 97.75 380 LEU A C 1
ATOM 2927 O O . LEU A 1 380 ? -12.181 -6.634 12.537 1.00 97.75 380 LEU A O 1
ATOM 2931 N N . VAL A 1 381 ? -13.527 -5.590 11.074 1.00 98.06 381 VAL A N 1
ATOM 2932 C CA . VAL A 1 381 ? -13.254 -4.235 11.588 1.00 98.06 381 VAL A CA 1
ATOM 2933 C C . VAL A 1 381 ? -13.691 -4.079 13.046 1.00 98.06 381 VAL A C 1
ATOM 2935 O O . VAL A 1 381 ? -12.925 -3.551 13.857 1.00 98.06 381 VAL A O 1
ATOM 2938 N N . ARG A 1 382 ? -14.874 -4.589 13.418 1.00 97.50 382 ARG A N 1
ATOM 2939 C CA . ARG A 1 382 ? -15.380 -4.549 14.800 1.00 97.50 382 ARG A CA 1
ATOM 2940 C C . ARG A 1 382 ? -14.500 -5.366 15.758 1.00 97.50 382 ARG A C 1
ATOM 2942 O O . ARG A 1 382 ? -14.004 -4.764 16.714 1.00 97.50 382 ARG A O 1
ATOM 2949 N N . PRO A 1 383 ? -14.177 -6.649 15.488 1.00 97.12 383 PRO A N 1
ATOM 2950 C CA . PRO A 1 383 ? -13.223 -7.403 16.307 1.00 97.12 383 PRO A CA 1
ATOM 2951 C C . PRO A 1 383 ? -11.859 -6.716 16.464 1.00 97.12 383 PRO A C 1
ATOM 2953 O O . PRO A 1 383 ? -11.308 -6.656 17.567 1.00 97.12 383 PRO A O 1
ATOM 2956 N N . VAL A 1 384 ? -11.315 -6.147 15.382 1.00 97.12 384 VAL A N 1
ATOM 2957 C CA . VAL A 1 384 ? -10.033 -5.425 15.409 1.00 97.12 384 VAL A CA 1
ATOM 2958 C C . VAL A 1 384 ? -10.102 -4.191 16.311 1.00 97.12 384 VAL A C 1
ATOM 2960 O O . VAL A 1 384 ? -9.209 -3.983 17.141 1.00 97.12 384 VAL A O 1
ATOM 2963 N N . LEU A 1 385 ? -11.160 -3.386 16.194 1.00 96.94 385 LEU A N 1
ATOM 2964 C CA . LEU A 1 385 ? -11.368 -2.191 17.012 1.00 96.94 385 LEU A CA 1
ATOM 2965 C C . LEU A 1 385 ? -11.562 -2.539 18.497 1.00 96.94 385 LEU A C 1
ATOM 2967 O O . LEU A 1 385 ? -10.985 -1.897 19.384 1.00 96.94 385 LEU A O 1
ATOM 2971 N N . GLU A 1 386 ? -12.345 -3.577 18.786 1.00 95.12 386 GLU A N 1
ATOM 2972 C CA . GLU A 1 386 ? -12.579 -4.071 20.142 1.00 95.12 386 GLU A CA 1
ATOM 2973 C C . GLU A 1 386 ? -11.296 -4.585 20.791 1.00 95.12 386 GLU A C 1
ATOM 2975 O O . GLU A 1 386 ? -11.012 -4.235 21.946 1.00 95.12 386 GLU A O 1
ATOM 2980 N N . PHE A 1 387 ? -10.490 -5.349 20.050 1.00 94.94 387 PHE A N 1
ATOM 2981 C CA . PHE A 1 387 ? -9.179 -5.807 20.498 1.00 94.94 387 PHE A CA 1
ATOM 2982 C C . PHE A 1 387 ? -8.249 -4.622 20.782 1.00 94.94 387 PHE A C 1
ATOM 2984 O O . PHE A 1 387 ? -7.711 -4.523 21.887 1.00 94.94 387 PHE A O 1
ATOM 2991 N N . SER A 1 388 ? -8.105 -3.672 19.847 1.00 92.69 388 SER A N 1
ATOM 2992 C CA . SER A 1 388 ? -7.293 -2.453 20.037 1.00 92.69 388 SER A CA 1
ATOM 2993 C C . SER A 1 388 ? -7.691 -1.680 21.296 1.00 92.69 388 SER A C 1
ATOM 2995 O O . SER A 1 388 ? -6.835 -1.179 22.027 1.00 92.69 388 SER A O 1
ATOM 2997 N N . GLY A 1 389 ? -8.986 -1.648 21.606 1.00 87.94 389 GLY A N 1
ATOM 2998 C CA . GLY A 1 389 ? -9.516 -0.964 22.774 1.00 87.94 389 GLY A CA 1
ATOM 2999 C C . GLY A 1 389 ? -9.604 -1.778 24.067 1.00 87.94 389 GLY A C 1
ATOM 3000 O O . GLY A 1 389 ? -10.174 -1.245 25.026 1.00 87.94 389 GLY A O 1
ATOM 3001 N N . LYS A 1 390 ? -9.054 -2.999 24.130 1.00 87.12 390 LYS A N 1
ATOM 3002 C CA . LYS A 1 390 ? -9.130 -3.922 25.285 1.00 87.12 390 LYS A CA 1
ATOM 3003 C C . LYS A 1 390 ? -10.561 -4.330 25.688 1.00 87.12 390 LYS A C 1
ATOM 3005 O O . LYS A 1 390 ? -10.799 -4.616 26.857 1.00 87.12 390 LYS A O 1
ATOM 3010 N N . ARG A 1 391 ? -11.517 -4.313 24.754 1.00 83.50 391 ARG A N 1
ATOM 3011 C CA . ARG A 1 391 ? -12.891 -4.817 24.967 1.00 83.50 391 ARG A CA 1
ATOM 3012 C C . ARG A 1 391 ? -13.090 -6.228 24.405 1.00 83.50 391 ARG A C 1
ATOM 3014 O O . ARG A 1 391 ? -13.916 -6.961 24.928 1.00 83.50 391 ARG A O 1
ATOM 3021 N N . GLY A 1 392 ? -12.300 -6.605 23.400 1.00 79.25 392 GLY A N 1
ATOM 3022 C CA . GLY A 1 392 ? -12.233 -7.959 22.851 1.00 79.25 392 GLY A CA 1
ATOM 3023 C C . GLY A 1 392 ? -10.939 -8.670 23.249 1.00 79.25 392 GLY A C 1
ATOM 3024 O O . GLY A 1 392 ? -9.904 -8.032 23.460 1.00 79.25 392 GLY A O 1
ATOM 3025 N N . THR A 1 393 ? -10.993 -9.997 23.349 1.00 76.38 393 THR A N 1
ATOM 3026 C CA . THR A 1 393 ? -9.841 -10.851 23.698 1.00 76.38 393 THR A CA 1
ATOM 3027 C C . THR A 1 393 ? -9.258 -11.607 22.508 1.00 76.38 393 THR A C 1
ATOM 3029 O O . THR A 1 393 ? -8.136 -12.101 22.605 1.00 76.38 393 THR A O 1
ATOM 3032 N N . HIS A 1 394 ? -9.970 -11.654 21.380 1.00 82.94 394 HIS A N 1
ATOM 3033 C CA . HIS A 1 394 ? -9.588 -12.436 20.209 1.00 82.94 394 HIS A CA 1
ATOM 3034 C C . HIS A 1 394 ? -9.642 -11.586 18.941 1.00 82.94 394 HIS A C 1
ATOM 3036 O O . HIS A 1 394 ? -10.475 -10.693 18.810 1.00 82.94 394 HIS A O 1
ATOM 3042 N N . LEU A 1 395 ? -8.732 -11.885 18.018 1.00 93.50 395 LEU A N 1
ATOM 3043 C CA . LEU A 1 395 ? -8.728 -11.366 16.657 1.00 93.50 395 LEU A CA 1
ATOM 3044 C C . LEU A 1 395 ? -9.156 -12.486 15.699 1.00 93.50 395 LEU A C 1
ATOM 3046 O O . LEU A 1 395 ? -8.875 -13.654 15.987 1.00 93.50 395 LEU A O 1
ATOM 3050 N N . PRO A 1 396 ? -9.816 -12.156 14.579 1.00 93.50 396 PRO A N 1
ATOM 3051 C CA . PRO A 1 396 ? -10.193 -13.146 13.582 1.00 93.50 396 PRO A CA 1
ATOM 3052 C C . PRO A 1 396 ? -8.948 -13.694 12.872 1.00 93.50 396 PRO A C 1
ATOM 3054 O O . PRO A 1 396 ? -7.931 -13.014 12.747 1.00 93.50 396 PRO A O 1
ATOM 3057 N N . VAL A 1 397 ? -9.034 -14.928 12.380 1.00 91.12 397 VAL A N 1
ATOM 3058 C CA . VAL A 1 397 ? -8.003 -15.503 11.501 1.00 91.12 397 VAL A CA 1
ATOM 3059 C C . VAL A 1 397 ? -8.255 -15.024 10.072 1.00 91.12 397 VAL A C 1
ATOM 3061 O O . VAL A 1 397 ? -9.413 -14.912 9.674 1.00 91.12 397 VAL A O 1
ATOM 3064 N N . GLU A 1 398 ? -7.205 -14.781 9.283 1.00 92.31 398 GLU A N 1
ATOM 3065 C CA . GLU A 1 398 ? -7.305 -14.189 7.936 1.00 92.31 398 GLU A CA 1
ATOM 3066 C C . GLU A 1 398 ? -8.338 -14.884 7.032 1.00 92.31 398 GLU A C 1
ATOM 3068 O O . GLU A 1 398 ? -9.175 -14.236 6.401 1.00 92.31 398 GLU A O 1
ATOM 3073 N N . ALA A 1 399 ? -8.353 -16.218 7.044 1.00 91.06 399 ALA A N 1
ATOM 3074 C CA . ALA A 1 399 ? -9.276 -17.013 6.239 1.00 91.06 399 ALA A CA 1
ATOM 3075 C C . ALA A 1 399 ? -10.762 -16.741 6.550 1.00 91.06 399 ALA A C 1
ATOM 3077 O O . ALA A 1 399 ? -11.609 -16.940 5.686 1.00 91.06 399 ALA A O 1
ATOM 3078 N N . THR A 1 400 ? -11.094 -16.273 7.759 1.00 92.19 400 THR A N 1
ATOM 3079 C CA . THR A 1 400 ? -12.491 -16.099 8.202 1.00 92.19 400 THR A CA 1
ATOM 3080 C C . THR A 1 400 ? -13.176 -14.854 7.645 1.00 92.19 400 THR A C 1
ATOM 3082 O O . THR A 1 400 ? -14.403 -14.817 7.623 1.00 92.19 400 THR A O 1
ATOM 3085 N N . TYR A 1 401 ? -12.407 -13.859 7.196 1.00 94.38 401 TYR A N 1
ATOM 3086 C CA . TYR A 1 401 ? -12.938 -12.597 6.673 1.00 94.38 401 TYR A CA 1
ATOM 3087 C C . TYR A 1 401 ? -12.505 -12.306 5.227 1.00 94.38 401 TYR A C 1
ATOM 3089 O O . TYR A 1 401 ? -13.011 -11.363 4.626 1.00 94.38 401 TYR A O 1
ATOM 3097 N N . CYS A 1 402 ? -11.574 -13.088 4.663 1.00 93.31 402 CYS A N 1
ATOM 3098 C CA . CYS A 1 402 ? -11.039 -12.898 3.308 1.00 93.31 402 CYS A CA 1
ATOM 3099 C C . CYS A 1 402 ? -12.147 -12.752 2.251 1.00 93.31 402 CYS A C 1
ATOM 3101 O O . CYS A 1 402 ? -12.167 -11.770 1.512 1.00 93.31 402 CYS A O 1
ATOM 3103 N N . ALA A 1 403 ? -13.109 -13.681 2.228 1.00 92.44 403 ALA A N 1
ATOM 3104 C CA . ALA A 1 403 ? -14.221 -13.636 1.281 1.00 92.44 403 ALA A CA 1
ATOM 3105 C C . ALA A 1 403 ? -15.105 -12.390 1.467 1.00 92.44 403 ALA A C 1
ATOM 3107 O O . ALA A 1 403 ? -15.569 -11.826 0.484 1.00 92.44 403 ALA A O 1
ATOM 3108 N N . ASP A 1 404 ? -15.306 -11.926 2.705 1.00 94.81 404 ASP A N 1
ATOM 3109 C CA . ASP A 1 404 ? -16.103 -10.729 2.981 1.00 94.81 404 ASP A CA 1
ATOM 3110 C C . ASP A 1 404 ? -15.399 -9.447 2.512 1.00 94.81 404 ASP A C 1
ATOM 3112 O O . ASP A 1 404 ? -16.056 -8.550 1.989 1.00 94.81 404 ASP A O 1
ATOM 3116 N N . VAL A 1 405 ? -14.071 -9.359 2.662 1.00 94.75 405 VAL A N 1
ATOM 3117 C CA . VAL A 1 405 ? -13.283 -8.227 2.136 1.00 94.75 405 VAL A CA 1
ATOM 3118 C C . VAL A 1 405 ? -13.363 -8.190 0.613 1.00 94.75 405 VAL A C 1
ATOM 3120 O O . VAL A 1 405 ? -13.677 -7.143 0.046 1.00 94.75 405 VAL A O 1
ATOM 3123 N N . LEU A 1 406 ? -13.181 -9.340 -0.041 1.00 91.31 406 LEU A N 1
ATOM 3124 C CA . LEU A 1 406 ? -13.342 -9.455 -1.488 1.00 91.31 406 LEU A CA 1
ATOM 3125 C C . LEU A 1 406 ? -14.753 -9.062 -1.935 1.00 91.31 406 LEU A C 1
ATOM 3127 O O . LEU A 1 406 ? -14.900 -8.269 -2.862 1.00 91.31 406 LEU A O 1
ATOM 3131 N N . GLU A 1 407 ? -15.791 -9.562 -1.262 1.00 90.06 407 GLU A N 1
ATOM 3132 C CA . GLU A 1 407 ? -17.186 -9.213 -1.551 1.00 90.06 407 GLU A CA 1
ATOM 3133 C C . GLU A 1 407 ? -17.411 -7.700 -1.482 1.00 90.06 407 GLU A C 1
ATOM 3135 O O . GLU A 1 407 ? -17.966 -7.105 -2.413 1.00 90.06 407 GLU A O 1
ATOM 3140 N N . ALA A 1 408 ? -16.917 -7.066 -0.415 1.00 91.94 408 ALA A N 1
ATOM 3141 C CA . ALA A 1 408 ? -17.021 -5.628 -0.235 1.00 91.94 408 ALA A CA 1
ATOM 3142 C C . ALA A 1 408 ? -16.337 -4.877 -1.379 1.00 91.94 408 ALA A C 1
ATOM 3144 O O . ALA A 1 408 ? -16.934 -3.950 -1.921 1.00 91.94 408 ALA A O 1
ATOM 3145 N N . CYS A 1 409 ? -15.145 -5.295 -1.810 1.00 90.25 409 CYS A N 1
ATOM 3146 C CA . CYS A 1 409 ? -14.437 -4.701 -2.948 1.00 90.25 409 CYS A CA 1
ATOM 3147 C C . CYS A 1 409 ? -15.187 -4.877 -4.282 1.00 90.25 409 CYS A C 1
ATOM 3149 O O . CYS A 1 409 ? -15.200 -3.957 -5.109 1.00 90.25 409 CYS A O 1
ATOM 3151 N N . LEU A 1 410 ? -15.875 -6.005 -4.477 1.00 86.94 410 LEU A N 1
ATOM 3152 C CA . LEU A 1 410 ? -16.619 -6.325 -5.700 1.00 86.94 410 LEU A CA 1
ATOM 3153 C C . LEU A 1 410 ? -17.982 -5.636 -5.825 1.00 86.94 410 LEU A C 1
ATOM 3155 O O . LEU A 1 410 ? -18.587 -5.712 -6.901 1.00 86.94 410 LEU A O 1
ATOM 3159 N N . SER A 1 411 ? -18.473 -4.975 -4.772 1.00 80.56 411 SER A N 1
ATOM 3160 C CA . SER A 1 411 ? -19.819 -4.397 -4.780 1.00 80.56 411 SER A CA 1
ATOM 3161 C C . SER A 1 411 ? -20.038 -3.411 -5.937 1.00 80.56 411 SER A C 1
ATOM 3163 O O . SER A 1 411 ? -19.180 -2.583 -6.279 1.00 80.56 411 SER A O 1
ATOM 3165 N N . ARG A 1 412 ? -21.224 -3.532 -6.553 1.00 77.50 412 ARG A N 1
ATOM 3166 C CA . ARG A 1 412 ? -21.648 -2.793 -7.755 1.00 77.50 412 ARG A CA 1
ATOM 3167 C C . ARG A 1 412 ? -22.172 -1.389 -7.445 1.00 77.50 412 ARG A C 1
ATOM 3169 O O . ARG A 1 412 ? -22.238 -0.555 -8.343 1.00 77.50 412 ARG A O 1
ATOM 3176 N N . GLN A 1 413 ? -22.515 -1.100 -6.189 1.00 77.75 413 GLN A N 1
ATOM 3177 C CA . GLN A 1 413 ? -22.931 0.234 -5.736 1.00 77.75 413 GLN A CA 1
ATOM 3178 C C . GLN A 1 413 ? -21.695 1.114 -5.490 1.00 77.75 413 GLN A C 1
ATOM 3180 O O . GLN A 1 413 ? -21.342 1.453 -4.362 1.00 77.75 413 GLN A O 1
ATOM 3185 N N . HIS A 1 414 ? -21.003 1.433 -6.585 1.00 80.06 414 HIS A N 1
ATOM 3186 C CA . HIS A 1 414 ? -19.608 1.871 -6.596 1.00 80.06 414 HIS A CA 1
ATOM 3187 C C . HIS A 1 414 ? -19.323 3.103 -5.714 1.00 80.06 414 HIS A C 1
ATOM 3189 O O . HIS A 1 414 ? -18.431 3.052 -4.867 1.00 80.06 414 HIS A O 1
ATOM 3195 N N . SER A 1 415 ? -20.096 4.187 -5.851 1.00 87.56 415 SER A N 1
ATOM 3196 C CA . SER A 1 415 ? -19.807 5.449 -5.151 1.00 87.56 415 SER A CA 1
ATOM 3197 C C . SER A 1 415 ? -20.036 5.397 -3.639 1.00 87.56 415 SER A C 1
ATOM 3199 O O . SER A 1 415 ? -19.251 5.964 -2.879 1.00 87.56 415 SER A O 1
ATOM 3201 N N . GLU A 1 416 ? -21.105 4.739 -3.189 1.00 90.56 416 GLU A N 1
ATOM 3202 C CA . GLU A 1 416 ? -21.402 4.597 -1.759 1.00 90.56 416 GLU A CA 1
ATOM 3203 C C . GLU A 1 416 ? -20.433 3.615 -1.097 1.00 90.56 416 GLU A C 1
ATOM 3205 O O . GLU A 1 416 ? -19.829 3.949 -0.075 1.00 90.56 416 GLU A O 1
ATOM 3210 N N . LYS A 1 417 ? -20.185 2.468 -1.748 1.00 90.56 417 LYS A N 1
ATOM 3211 C CA . LYS A 1 417 ? -19.169 1.489 -1.342 1.00 90.56 417 LYS A CA 1
ATOM 3212 C C . LYS A 1 417 ? -17.824 2.157 -1.078 1.00 90.56 417 LYS A C 1
ATOM 3214 O O . LYS A 1 417 ? -17.270 1.981 -0.000 1.00 90.56 417 LYS A O 1
ATOM 3219 N N . ILE A 1 418 ? -17.293 2.921 -2.037 1.00 93.38 418 ILE A N 1
ATOM 3220 C CA . ILE A 1 418 ? -15.966 3.548 -1.913 1.00 93.38 418 ILE A CA 1
ATOM 3221 C C . ILE A 1 418 ? -15.890 4.445 -0.678 1.00 93.38 418 ILE A C 1
ATOM 3223 O O . ILE A 1 418 ? -14.935 4.356 0.090 1.00 93.38 418 ILE A O 1
ATOM 3227 N N . ARG A 1 419 ? -16.914 5.271 -0.441 1.00 96.00 419 ARG A N 1
ATOM 3228 C CA . ARG A 1 419 ? -16.959 6.145 0.740 1.00 96.00 419 ARG A CA 1
ATOM 3229 C C . ARG A 1 419 ? -16.989 5.344 2.040 1.00 96.00 419 ARG A C 1
ATOM 3231 O O . ARG A 1 419 ? -16.336 5.730 3.005 1.00 96.00 419 ARG A O 1
ATOM 3238 N N . LEU A 1 420 ? -17.718 4.230 2.081 1.00 96.94 420 LEU A N 1
ATOM 3239 C CA . LEU A 1 420 ? -17.768 3.367 3.262 1.00 96.94 420 LEU A CA 1
ATOM 3240 C C . LEU A 1 420 ? -16.448 2.610 3.476 1.00 96.94 420 LEU A C 1
ATOM 3242 O O . LEU A 1 420 ? -15.975 2.540 4.608 1.00 96.94 420 LEU A O 1
ATOM 3246 N N . LEU A 1 421 ? -15.806 2.127 2.409 1.00 97.12 421 LEU A N 1
ATOM 3247 C CA . LEU A 1 421 ? -14.480 1.505 2.464 1.00 97.12 421 LEU A CA 1
ATOM 3248 C C . LEU A 1 421 ? -13.413 2.485 2.971 1.00 97.12 421 LEU A C 1
ATOM 3250 O O . LEU A 1 421 ? -12.598 2.109 3.809 1.00 97.12 421 LEU A O 1
ATOM 3254 N N . TRP A 1 422 ? -13.445 3.753 2.551 1.00 98.12 422 TRP A N 1
ATOM 3255 C CA . TRP A 1 422 ? -12.576 4.791 3.117 1.00 98.12 422 TRP A CA 1
ATOM 3256 C C . TRP A 1 422 ? -12.758 4.938 4.629 1.00 98.12 422 TRP A C 1
ATOM 3258 O O . TRP A 1 422 ? -11.785 4.948 5.383 1.00 98.12 422 TRP A O 1
ATOM 3268 N N . ARG A 1 423 ? -14.011 5.024 5.085 1.00 98.38 423 ARG A N 1
ATOM 3269 C CA . ARG A 1 423 ? -14.335 5.184 6.509 1.00 98.38 423 ARG A CA 1
ATOM 3270 C C . ARG A 1 423 ? -13.903 3.963 7.329 1.00 98.38 423 ARG A C 1
ATOM 3272 O O . ARG A 1 423 ? -13.315 4.131 8.393 1.00 98.38 423 ARG A O 1
ATOM 3279 N N . LEU A 1 424 ? -14.118 2.745 6.822 1.00 98.69 424 LEU A N 1
ATOM 3280 C CA . LEU A 1 424 ? -13.678 1.505 7.479 1.00 98.69 424 LEU A CA 1
ATOM 3281 C C . LEU A 1 424 ? -12.150 1.390 7.559 1.00 98.69 424 LEU A C 1
ATOM 3283 O O . LEU A 1 424 ? -11.624 1.033 8.616 1.00 98.69 424 LEU A O 1
ATOM 3287 N N . LEU A 1 425 ? -11.440 1.748 6.484 1.00 98.31 425 LEU A N 1
ATOM 3288 C CA . LEU A 1 425 ? -9.980 1.844 6.486 1.00 98.31 425 LEU A CA 1
ATOM 3289 C C . LEU A 1 425 ? -9.533 2.811 7.588 1.00 98.31 425 LEU A C 1
ATOM 3291 O O . LEU A 1 425 ? -8.738 2.443 8.454 1.00 98.31 425 LEU A O 1
ATOM 3295 N N . LEU A 1 426 ? -10.086 4.027 7.622 1.00 98.75 426 LEU A N 1
ATOM 3296 C CA . LEU A 1 426 ? -9.722 5.030 8.625 1.00 98.75 426 LEU A CA 1
ATOM 3297 C C . LEU A 1 426 ? -9.986 4.550 10.055 1.00 98.75 426 LEU A C 1
ATOM 3299 O O . LEU A 1 426 ? -9.148 4.797 10.917 1.00 98.75 426 LEU A O 1
ATOM 3303 N N . VAL A 1 427 ? -11.059 3.796 10.317 1.00 98.75 427 VAL A N 1
ATOM 3304 C CA . VAL A 1 427 ? -11.286 3.174 11.635 1.00 98.75 427 VAL A CA 1
ATOM 3305 C C . VAL A 1 427 ? -10.114 2.267 12.028 1.00 98.75 427 VAL A C 1
ATOM 3307 O O . VAL A 1 427 ? -9.595 2.383 13.142 1.00 98.75 427 VAL A O 1
ATOM 3310 N N . MET A 1 428 ? -9.639 1.397 11.130 1.00 98.38 428 MET A N 1
ATOM 3311 C CA . MET A 1 428 ? -8.512 0.493 11.411 1.00 98.38 428 MET A CA 1
ATOM 3312 C C . MET A 1 428 ? -7.197 1.252 11.643 1.00 98.38 428 MET A C 1
ATOM 3314 O O . MET A 1 428 ? -6.448 0.942 12.575 1.00 98.38 428 MET A O 1
ATOM 3318 N N . TRP A 1 429 ? -6.923 2.274 10.836 1.00 98.38 429 TRP A N 1
ATOM 3319 C CA . TRP A 1 429 ? -5.707 3.079 10.950 1.00 98.38 429 TRP A CA 1
ATOM 3320 C C . TRP A 1 429 ? -5.725 3.990 12.189 1.00 98.38 429 TRP A C 1
ATOM 3322 O O . TRP A 1 429 ? -4.792 3.972 12.998 1.00 98.38 429 TRP A O 1
ATOM 3332 N N . LYS A 1 430 ? -6.815 4.725 12.422 1.00 98.62 430 LYS A N 1
ATOM 3333 C CA . LYS A 1 430 ? -6.947 5.665 13.547 1.00 98.62 430 LYS A CA 1
ATOM 3334 C C . LYS A 1 430 ? -7.089 4.963 14.895 1.00 98.62 430 LYS A C 1
ATOM 3336 O O . LYS A 1 430 ? -6.685 5.520 15.910 1.00 98.62 430 LYS A O 1
ATOM 3341 N N . CYS A 1 431 ? -7.586 3.722 14.944 1.00 98.00 431 CYS A N 1
ATOM 3342 C CA . CYS A 1 431 ? -7.604 2.943 16.190 1.00 98.00 431 CYS A CA 1
ATOM 3343 C C . CYS A 1 431 ? -6.246 2.317 16.564 1.00 98.00 431 CYS A C 1
ATOM 3345 O O . CYS A 1 431 ? -6.147 1.640 17.591 1.00 98.00 431 CYS A O 1
ATOM 3347 N N . GLY A 1 432 ? -5.207 2.512 15.743 1.00 97.19 432 GLY A N 1
ATOM 3348 C CA . GLY A 1 432 ? -3.866 1.977 15.987 1.00 97.19 432 GLY A CA 1
ATOM 3349 C C . GLY A 1 432 ? -3.707 0.497 15.650 1.00 97.19 432 GLY A C 1
ATOM 3350 O O . GLY A 1 432 ? -2.716 -0.121 16.044 1.00 97.19 432 GLY A O 1
ATOM 3351 N N . ALA A 1 433 ? -4.671 -0.108 14.948 1.00 97.25 433 ALA A N 1
ATOM 3352 C CA . ALA A 1 433 ? -4.566 -1.506 14.547 1.00 97.25 433 ALA A CA 1
ATOM 3353 C C . ALA A 1 433 ? -3.406 -1.714 13.573 1.00 97.25 433 ALA A C 1
ATOM 3355 O O . ALA A 1 433 ? -2.569 -2.586 13.802 1.00 97.25 433 ALA A O 1
ATOM 3356 N N . MET A 1 434 ? -3.314 -0.861 12.553 1.00 97.81 434 MET A N 1
ATOM 3357 C CA . MET A 1 434 ? -2.253 -0.941 11.550 1.00 97.81 434 MET A CA 1
ATOM 3358 C C . MET A 1 434 ? -0.883 -0.602 12.138 1.00 97.81 434 MET A C 1
ATOM 3360 O O . MET A 1 434 ? 0.083 -1.293 11.836 1.00 97.81 434 MET A O 1
ATOM 3364 N N . TRP A 1 435 ? -0.798 0.335 13.088 1.00 98.12 435 TRP A N 1
ATOM 3365 C CA . TRP A 1 435 ? 0.451 0.587 13.813 1.00 98.12 435 TRP A CA 1
ATOM 3366 C C . TRP A 1 435 ? 1.004 -0.656 14.527 1.00 98.12 435 TRP A C 1
ATOM 3368 O O . TRP A 1 435 ? 2.205 -0.910 14.495 1.00 98.12 435 TRP A O 1
ATOM 3378 N N . LYS A 1 436 ? 0.142 -1.490 15.123 1.00 97.19 436 LYS A N 1
ATOM 3379 C CA . LYS A 1 436 ? 0.584 -2.762 15.721 1.00 97.19 436 LYS A CA 1
ATOM 3380 C C . LYS A 1 436 ? 1.180 -3.716 14.685 1.00 97.19 436 LYS A C 1
ATOM 3382 O O . LYS A 1 436 ? 2.121 -4.434 15.011 1.00 97.19 436 LYS A O 1
ATOM 3387 N N . VAL A 1 437 ? 0.652 -3.723 13.460 1.00 97.25 437 VAL A N 1
ATOM 3388 C CA . VAL A 1 437 ? 1.227 -4.506 12.355 1.00 97.25 437 VAL A CA 1
ATOM 3389 C C . VAL A 1 437 ? 2.635 -4.014 12.051 1.00 97.25 437 VAL A C 1
ATOM 3391 O O . VAL A 1 437 ? 3.548 -4.832 11.999 1.00 97.25 437 VAL A O 1
ATOM 3394 N N . VAL A 1 438 ? 2.822 -2.695 11.935 1.00 97.81 438 VAL A N 1
ATOM 3395 C CA . VAL A 1 438 ? 4.135 -2.074 11.697 1.00 97.81 438 VAL A CA 1
ATOM 3396 C C . VAL A 1 438 ? 5.119 -2.459 12.800 1.00 97.81 438 VAL A C 1
ATOM 3398 O O . VAL A 1 438 ? 6.178 -3.013 12.516 1.00 97.81 438 VAL A O 1
ATOM 3401 N N . LEU A 1 439 ? 4.740 -2.268 14.068 1.00 98.06 439 LEU A N 1
ATOM 3402 C CA . LEU A 1 439 ? 5.559 -2.647 15.221 1.00 98.06 439 LEU A CA 1
ATOM 3403 C C . LEU A 1 439 ? 5.972 -4.124 15.179 1.00 98.06 439 LEU A C 1
ATOM 3405 O O . LEU A 1 439 ? 7.154 -4.425 15.321 1.00 98.06 439 LEU A O 1
ATOM 3409 N N . ALA A 1 440 ? 5.034 -5.047 14.950 1.00 97.19 440 ALA A N 1
ATOM 3410 C CA . ALA A 1 440 ? 5.354 -6.469 14.824 1.00 97.19 440 ALA A CA 1
ATOM 3411 C C . ALA A 1 440 ? 6.268 -6.753 13.621 1.00 97.19 440 ALA A C 1
ATOM 3413 O O . ALA A 1 440 ? 7.196 -7.554 13.733 1.00 97.19 440 ALA A O 1
ATOM 3414 N N . SER A 1 441 ? 6.029 -6.081 12.493 1.00 96.00 441 SER A N 1
ATOM 3415 C CA . SER A 1 441 ? 6.790 -6.244 11.254 1.00 96.00 441 SER A CA 1
ATOM 3416 C C . SER A 1 441 ? 8.262 -5.891 11.437 1.00 96.00 441 SER A C 1
ATOM 3418 O O . SER A 1 441 ? 9.117 -6.698 11.092 1.00 96.00 441 SER A O 1
ATOM 3420 N N . THR A 1 442 ? 8.593 -4.776 12.100 1.00 96.62 442 THR A N 1
ATOM 3421 C CA . THR A 1 442 ? 10.002 -4.393 12.361 1.00 96.62 442 THR A CA 1
ATOM 3422 C C . THR A 1 442 ? 10.835 -5.498 13.029 1.00 96.62 442 THR A C 1
ATOM 3424 O O . THR A 1 442 ? 12.051 -5.562 12.855 1.00 96.62 442 THR A O 1
ATOM 3427 N N . GLN A 1 443 ? 10.192 -6.417 13.758 1.00 95.94 443 GLN A N 1
ATOM 3428 C CA . GLN A 1 443 ? 10.875 -7.471 14.505 1.00 95.94 443 GLN A CA 1
ATOM 3429 C C . GLN A 1 443 ? 11.336 -8.653 13.639 1.00 95.94 443 GLN A C 1
ATOM 3431 O O . GLN A 1 443 ? 12.127 -9.467 14.122 1.00 95.94 443 GLN A O 1
ATOM 3436 N N . TYR A 1 444 ? 10.913 -8.735 12.371 1.00 93.19 444 TYR A N 1
ATOM 3437 C CA . TYR A 1 444 ? 11.414 -9.733 11.416 1.00 93.19 444 TYR A CA 1
ATOM 3438 C C . TYR A 1 444 ? 12.932 -9.620 11.219 1.00 93.19 444 TYR A C 1
ATOM 3440 O O . TYR A 1 444 ? 13.615 -10.646 11.203 1.00 93.19 444 TYR A O 1
ATOM 3448 N N . VAL A 1 445 ? 13.475 -8.393 11.204 1.00 91.69 445 VAL A N 1
ATOM 3449 C CA . VAL A 1 445 ? 14.924 -8.131 11.066 1.00 91.69 445 VAL A CA 1
ATOM 3450 C C . VAL A 1 445 ? 15.737 -8.809 12.164 1.00 91.69 445 VAL A C 1
ATOM 3452 O O . VAL A 1 445 ? 16.816 -9.335 11.904 1.00 91.69 445 VAL A O 1
ATOM 3455 N N . HIS A 1 446 ? 15.213 -8.870 13.389 1.00 91.44 446 HIS A N 1
ATOM 3456 C CA . HIS A 1 446 ? 15.903 -9.519 14.506 1.00 91.44 446 HIS A CA 1
ATOM 3457 C C . HIS A 1 446 ? 15.838 -11.050 14.463 1.00 91.44 446 HIS A C 1
ATOM 3459 O O . HIS A 1 446 ? 16.625 -11.705 15.144 1.00 91.44 446 HIS A O 1
ATOM 3465 N N . GLN A 1 447 ? 14.892 -11.615 13.710 1.00 85.38 447 GLN A N 1
ATOM 3466 C CA . GLN A 1 447 ? 14.711 -13.062 13.548 1.00 85.38 447 GLN A CA 1
ATOM 3467 C C . GLN A 1 447 ? 15.298 -13.573 12.224 1.00 85.38 447 GLN A C 1
ATOM 3469 O O . GLN A 1 447 ? 15.400 -14.781 12.033 1.00 85.38 447 GLN A O 1
ATOM 3474 N N . GLY A 1 448 ? 15.722 -12.667 11.333 1.00 79.94 448 GLY A N 1
ATOM 3475 C CA . GLY A 1 448 ? 16.251 -13.004 10.012 1.00 79.94 448 GLY A CA 1
ATOM 3476 C C . GLY A 1 448 ? 15.188 -13.544 9.056 1.00 79.94 448 GLY A C 1
ATOM 3477 O O . GLY A 1 448 ? 15.523 -14.268 8.122 1.00 79.94 448 GLY A O 1
ATOM 3478 N N . TYR A 1 449 ? 13.915 -13.235 9.305 1.00 81.88 449 TYR A N 1
ATOM 3479 C CA . TYR A 1 449 ? 12.806 -13.665 8.460 1.00 81.88 449 TYR A CA 1
ATOM 3480 C C . TYR A 1 449 ? 12.579 -12.659 7.336 1.00 81.88 449 TYR A C 1
ATOM 3482 O O . TYR A 1 449 ? 12.489 -11.458 7.575 1.00 81.88 449 TYR A O 1
ATOM 3490 N N . THR A 1 450 ? 12.467 -13.158 6.112 1.00 80.12 450 THR A N 1
ATOM 3491 C CA . THR A 1 450 ? 12.287 -12.354 4.902 1.00 80.12 450 THR A CA 1
ATOM 3492 C C . THR A 1 450 ? 10.906 -12.581 4.301 1.00 80.12 450 THR A C 1
ATOM 3494 O O . THR A 1 450 ? 10.186 -13.499 4.694 1.00 80.12 450 THR A O 1
ATOM 3497 N N . ASN A 1 451 ? 10.542 -11.754 3.326 1.00 74.06 451 ASN A N 1
ATOM 3498 C CA . ASN A 1 451 ? 9.351 -11.975 2.517 1.00 74.06 451 ASN A CA 1
ATOM 3499 C C . ASN A 1 451 ? 9.533 -13.187 1.581 1.00 74.06 451 ASN A C 1
ATOM 3501 O O . ASN A 1 451 ? 10.647 -13.493 1.147 1.00 74.06 451 ASN A O 1
ATOM 3505 N N . CYS A 1 452 ? 8.427 -13.871 1.276 1.00 62.09 452 CYS A N 1
ATOM 3506 C CA . CYS A 1 452 ? 8.362 -15.068 0.426 1.00 62.09 452 CYS A CA 1
ATOM 3507 C C . CYS A 1 452 ? 7.719 -14.736 -0.932 1.00 62.09 452 CYS A C 1
ATOM 3509 O O . CYS A 1 452 ? 6.789 -15.403 -1.382 1.00 62.09 452 CYS A O 1
ATOM 3511 N N . ASP A 1 453 ? 8.182 -13.664 -1.573 1.00 56.72 453 ASP A N 1
ATOM 3512 C CA . ASP A 1 453 ? 7.461 -13.026 -2.690 1.00 56.72 453 ASP A CA 1
ATOM 3513 C C . ASP A 1 453 ? 7.591 -13.755 -4.024 1.00 56.72 453 ASP A C 1
ATOM 3515 O O . ASP A 1 453 ? 6.827 -13.513 -4.964 1.00 56.72 453 ASP A O 1
ATOM 3519 N N . ARG A 1 454 ? 8.565 -14.661 -4.107 1.00 58.38 454 ARG A N 1
ATOM 3520 C CA . ARG A 1 454 ? 8.927 -15.362 -5.333 1.00 58.38 454 ARG A CA 1
ATOM 3521 C C . ARG A 1 454 ? 8.939 -16.855 -5.135 1.00 58.38 454 ARG A C 1
ATOM 3523 O O . ARG A 1 454 ? 9.237 -17.353 -4.053 1.00 58.38 454 ARG A O 1
ATOM 3530 N N . HIS A 1 455 ? 8.670 -17.551 -6.230 1.00 45.44 455 HIS A N 1
ATOM 3531 C CA . HIS A 1 455 ? 8.864 -18.983 -6.366 1.00 45.44 455 HIS A CA 1
ATOM 3532 C C . HIS A 1 455 ? 10.370 -19.322 -6.350 1.00 45.44 455 HIS A C 1
ATOM 3534 O O . HIS A 1 455 ? 10.952 -19.696 -7.365 1.00 45.44 455 HIS A O 1
ATOM 3540 N N . ARG A 1 456 ? 11.032 -19.141 -5.205 1.00 49.78 456 ARG A N 1
ATOM 3541 C CA . ARG A 1 456 ? 12.411 -19.579 -4.969 1.00 49.78 456 ARG A CA 1
ATOM 3542 C C . ARG A 1 456 ? 12.374 -21.011 -4.451 1.00 49.78 456 ARG A C 1
ATOM 3544 O O . ARG A 1 456 ? 12.501 -21.194 -3.261 1.00 49.78 456 ARG A O 1
ATOM 3551 N N . ASP A 1 457 ? 12.099 -21.997 -5.303 1.00 42.88 457 ASP A N 1
ATOM 3552 C CA . ASP A 1 457 ? 12.100 -23.444 -4.977 1.00 42.88 457 ASP A CA 1
ATOM 3553 C C . ASP A 1 457 ? 11.279 -23.906 -3.738 1.00 42.88 457 ASP A C 1
ATOM 3555 O O . ASP A 1 457 ? 11.255 -25.091 -3.415 1.00 42.88 457 ASP A O 1
ATOM 3559 N N . ASP A 1 458 ? 10.545 -23.004 -3.080 1.00 40.41 458 ASP A N 1
ATOM 3560 C CA . ASP A 1 458 ? 9.838 -23.226 -1.813 1.00 40.41 458 ASP A CA 1
ATOM 3561 C C . ASP A 1 458 ? 8.459 -23.895 -1.994 1.00 40.41 458 ASP A C 1
ATOM 3563 O O . ASP A 1 458 ? 7.745 -24.123 -1.018 1.00 40.41 458 ASP A O 1
ATOM 3567 N N . TYR A 1 459 ? 8.060 -24.209 -3.234 1.00 43.56 459 TYR A N 1
ATOM 3568 C CA . TYR A 1 459 ? 6.719 -24.697 -3.563 1.00 43.56 459 TYR A CA 1
ATOM 3569 C C . TYR A 1 459 ? 6.768 -26.067 -4.240 1.00 43.56 459 TYR A C 1
ATOM 3571 O O . TYR A 1 459 ? 7.209 -26.215 -5.378 1.00 43.56 459 TYR A O 1
ATOM 3579 N N . ASN A 1 460 ? 6.254 -27.076 -3.539 1.00 34.66 460 ASN A N 1
ATOM 3580 C CA . ASN A 1 460 ? 5.791 -28.326 -4.136 1.00 34.66 460 ASN A CA 1
ATOM 3581 C C . ASN A 1 460 ? 4.266 -28.248 -4.374 1.00 34.66 460 ASN A C 1
ATOM 3583 O O . ASN A 1 460 ? 3.596 -27.356 -3.848 1.00 34.66 460 ASN A O 1
ATOM 3587 N N . GLU A 1 461 ? 3.707 -29.189 -5.145 1.00 34.28 461 GLU A N 1
ATOM 3588 C CA . GLU A 1 461 ? 2.264 -29.265 -5.463 1.00 34.28 461 GLU A CA 1
ATOM 3589 C C . GLU A 1 461 ? 1.347 -29.170 -4.234 1.00 34.28 461 GLU A C 1
ATOM 3591 O O . GLU A 1 461 ? 0.214 -28.733 -4.366 1.00 34.28 461 GLU A O 1
ATOM 3596 N N . THR A 1 462 ? 1.830 -29.517 -3.036 1.00 34.50 462 THR A N 1
ATOM 3597 C CA . THR A 1 462 ? 1.035 -29.456 -1.798 1.00 34.50 462 THR A CA 1
ATOM 3598 C C . THR A 1 462 ? 0.837 -28.047 -1.234 1.00 34.50 462 THR A C 1
ATOM 3600 O O . THR A 1 462 ? 0.139 -27.888 -0.235 1.00 34.50 462 THR A O 1
ATOM 3603 N N . THR A 1 463 ? 1.463 -27.032 -1.838 1.00 36.75 463 THR A N 1
ATOM 3604 C CA . THR A 1 463 ? 1.307 -25.624 -1.429 1.00 36.75 463 THR A CA 1
ATOM 3605 C C . THR A 1 463 ? 0.270 -24.860 -2.263 1.00 36.75 463 THR A C 1
ATOM 3607 O O . THR A 1 463 ? -0.091 -23.738 -1.903 1.00 36.75 463 THR A O 1
ATOM 3610 N N . TRP A 1 464 ? -0.195 -25.458 -3.364 1.00 32.62 464 TRP A N 1
ATOM 3611 C CA . TRP A 1 464 ? -1.353 -25.016 -4.145 1.00 32.62 464 TRP A CA 1
ATOM 3612 C C . TRP A 1 464 ? -2.628 -25.659 -3.600 1.00 32.62 464 TRP A C 1
ATOM 3614 O O . TRP A 1 464 ? -3.694 -25.010 -3.727 1.00 32.62 464 TRP A O 1
#

pLDDT: mean 87.83, std 12.22, range [32.62, 98.75]

Sequence (464 aa):
SIGLLRNARVLSNVMCSVELYQTAAKLLEMRDTTMASGNDTRIGGLRTSITAATFPKIHIKGALPPKLSGYATCPTAAYNDLCDRECASGGMRNTSIFAMSLGYDRGVYGGSIAGLWALMDSAFMFDYSTGTHNLHLAEKISNTFTKVRGHDTGNPELNAHLLDMITVKACNFTALKAKAALEDQRHRLRSKPCVAIWDDLVAMSRFRLADAVFCHVWYDCPGDEASLAMVGLGCAIHDLIDIGPDISCGEISNIIPSLTGGDLSLEAIWSVYVGLVAALEWYATNDPFNPAALAILYTHWWQLDNMRHRTVTLMSRIPPSPEYAVSPEKLTSPPSFDTFTHKNGLKYEKGRTVLDIQRVELDRIEDTKFKDIQGVITKLVRPVLEFSGKRGTHLPVEATYCADVLEACLSRQHSEKIRLLWRLLLVMWKCGAMWKVVLASTQYVHQGYTNCDRHRDDYNETTW

Secondary structure (DSSP, 8-state):
-HHHHHHHHHHHHHHHHHHHHHHHHHHHHHHHHHHHHSS-EEETTEEEESSS--------SSPPPPPPPTT-----HHHHHHHHHTT--GGGGSHHHHIIIIIIHHHHSTTTTHHHHHHHHTHHHHHHHSTTS-HHHHHHHHHHHHHHHT---S-HHHHHHHHHHHHHHHHHHHHHHHHHHHHHTTTTS-----EEEES-HHHHHHHHHHHTT-HHHHHHS--SHHHHHHHHHTTHHHHHHHHHHHHHHT-S---HHHHTTT--SHHHHHHHHHHHHHHHHHHHHH-TT-HHHHHHHHHHHHHHH-TTT-HHHHHTTS---GGG-EEEPPPSS---GGGGSTT----EEESHHHHHHHHHHHHHHHTT--HHHHHHIIIIIHHHHHHHTTS-S----HHHHHHHHHHHHH-S-HHHHHHHHHHHHHHHHHTTHHHHHHHHHHTHHHHT-----S-SS---GGG-